Protein AF-A0A1L9QRG4-F1 (afdb_monomer)

Secondary structure (DSSP, 8-state):
------PPP-----TT------SHHHHHHHHHH-SSHHHHHHHHHHHHHH-HHHHHHHHHHHHHH---HHHHHHHHHHHTTS-HHHHHHHHT--SHHHHHHHHHHHHHHHH-S-HHHHHHHHHHHHHHT--HHHHHSTTTT---S-HHHHHHHHHHHHHHHHHH---B-TTSPBPHHHHHHHHHHHHS-HHHHHHS---SHHHHHHHHHHHHHHHHHHHHHHHT-S-HHHHHHHHHHHHHHHHHHHH---HHHHHHHHHHHHHHHBS-TT--HHHHHHHHHHHT----------GGGGGG--HHHHHHHHHHHHHHHHHHHHHHHHHHHHB--HHHHHHHHHHHHHHHHHHHHHHHHHHHHHHHHHHHHHHHHHHHHHHHHHHHHHHHHHHHH--HHHHHHHHTT-----S------PPPPS-----S-SSHHHHHHHHTTGGGS--

Mean predicted aligned error: 12.14 Å

Foldseek 3Di:
DPLPDDDFFPCPVDPPDDQCCQALVSLVVVLVPTDFLQNNLVNLLVCLAPPVVSLLRRLVVCCVDPPDLLSNLSSLLNLLNHDLVSLCVLQVCPDPSSQVLQQSLLCQLVVVPALSSNQSSLNSCVSSPRDPCQCCDPSGSVDPDDSVVSNVVSVVVLVVCLVVDDQADPVRHGDPSNVSSLSSCLRGVVLVLLQDQDDDPSSLVSLLSSCSRSPPNSLLSQLVYPHPSSVVSSLVSVLVLLVCLVPDPPPVSNVSSLLVCCVRWFPDNPDDPVLSVLQSCLSNPDDADDQPDDPPPLVPDDLVRLVVSLVVLVVVLVVLVCSLVSNLVGTPRPSSNVVSVVVNCVRNVVSVVSSVVSVVSSVVVVVVVVVVVVVVVVVVVVVVVVVVVVVVPDDPVVVVVVVVPPDPDDPDDPPDDDDDDPDDDDDDDPPVPVVVVVVVPVVPPDD

pLDDT: mean 82.65, std 19.28, range [29.64, 97.44]

Organism: NCBI:txid1925591

Sequence (447 aa):
MDFSEIQPVSLNSHLGQPISINNAADLSLCFNSMANVGDRVEMFFSIAENDPEVAIRSFITVIRNSTSAPIRALAIQSLGKVAQPYKQVLASCESQESQDLLKLLCAEVQSRKNDLTAWAAIEALKEIGFSTYHIEHPDGGNLSEPLRRIQNEILDRQVAQITKIKQANTRGQPTAEYERVLEFWAYGPISELFNENLEHFNYLNLVRDVLHLTQIRGVQLGLSANNPAVRQESFTKAQEIFRSYSKSKDQKFKKTLGETLKIRFLKEEKSEDSDLQKLTQAILFDQPLQIRFNIQNLAQVTIAEMEDEIAFLEEECDNLSTVFLSAIEVSNDAGLNQILRETQKSYLYEPKVWIAKLDEQIGLVEAERLKISHNISLLNEIFEDINRIEFRKLEPKDLRRIEASKGPYDRNDFSRYEPFDSNSTSGWDRLEYNEFCFLHRSNALYR

Structure (mmCIF, N/CA/C/O backbone):
data_AF-A0A1L9QRG4-F1
#
_entry.id   AF-A0A1L9QRG4-F1
#
loop_
_atom_site.group_PDB
_atom_site.id
_atom_site.type_symbol
_atom_site.label_atom_id
_atom_site.label_alt_id
_atom_site.label_comp_id
_atom_site.label_asym_id
_atom_site.label_entity_id
_atom_site.label_seq_id
_atom_site.pdbx_PDB_ins_code
_atom_site.Cartn_x
_atom_site.Cartn_y
_atom_site.Cartn_z
_atom_site.occupancy
_atom_site.B_iso_or_equiv
_atom_site.auth_seq_id
_atom_site.auth_comp_id
_atom_site.auth_asym_id
_atom_site.auth_atom_id
_atom_site.pdbx_PDB_model_num
ATOM 1 N N . MET A 1 1 ? -15.913 17.990 0.285 1.00 35.88 1 MET A N 1
ATOM 2 C CA . MET A 1 1 ? -14.534 17.922 0.793 1.00 35.88 1 MET A CA 1
ATOM 3 C C . MET A 1 1 ? -13.633 18.237 -0.379 1.00 35.88 1 MET A C 1
ATOM 5 O O . MET A 1 1 ? -13.937 17.780 -1.474 1.00 35.88 1 MET A O 1
ATOM 9 N N . ASP A 1 2 ? -12.639 19.093 -0.177 1.00 29.64 2 ASP A N 1
ATOM 10 C CA . ASP A 1 2 ? -11.601 19.315 -1.178 1.00 29.64 2 ASP A CA 1
ATOM 11 C C . ASP A 1 2 ? -10.565 18.197 -1.012 1.00 29.64 2 ASP A C 1
ATOM 13 O O . ASP A 1 2 ? -10.002 18.040 0.070 1.00 29.64 2 ASP A O 1
ATOM 17 N N . PHE A 1 3 ? -10.426 17.351 -2.030 1.00 40.44 3 PHE A N 1
ATOM 18 C CA . PHE A 1 3 ? -9.611 16.130 -2.008 1.00 40.44 3 PHE A CA 1
ATOM 19 C C . PHE A 1 3 ? -8.287 16.319 -2.774 1.00 40.44 3 PHE A C 1
ATOM 21 O O . PHE A 1 3 ? -7.676 15.351 -3.224 1.00 40.44 3 PHE A O 1
ATOM 28 N N . SER A 1 4 ? -7.849 17.562 -3.006 1.00 39.78 4 SER A N 1
ATOM 29 C CA . SER A 1 4 ? -6.739 17.848 -3.925 1.00 39.78 4 SER A CA 1
ATOM 30 C C . SER A 1 4 ? -5.343 17.827 -3.301 1.00 39.78 4 SER A C 1
ATOM 32 O O . SER A 1 4 ? -4.362 17.813 -4.041 1.00 39.78 4 SER A O 1
ATOM 34 N N . GLU A 1 5 ? -5.206 17.831 -1.972 1.00 60.91 5 GLU A N 1
ATOM 35 C CA . GLU A 1 5 ? -3.902 18.030 -1.328 1.00 60.91 5 GLU A CA 1
ATOM 36 C C . GLU A 1 5 ? -3.421 16.797 -0.560 1.00 60.91 5 GLU A C 1
ATOM 38 O O . GLU A 1 5 ? -4.118 16.258 0.301 1.00 60.91 5 GLU A O 1
ATOM 43 N N . ILE A 1 6 ? -2.190 16.365 -0.858 1.00 59.94 6 ILE A N 1
ATOM 44 C CA . ILE A 1 6 ? -1.451 15.406 -0.032 1.00 59.94 6 ILE A CA 1
ATOM 45 C C . ILE A 1 6 ? -1.182 16.089 1.297 1.00 59.94 6 ILE A C 1
ATOM 47 O O . ILE A 1 6 ? -0.327 16.970 1.400 1.00 59.94 6 ILE A O 1
ATOM 51 N N . GLN A 1 7 ? -1.934 15.686 2.311 1.00 59.75 7 GLN A N 1
ATOM 52 C CA . GLN A 1 7 ? -1.702 16.163 3.657 1.00 59.75 7 GLN A CA 1
ATOM 53 C C . GLN A 1 7 ? -0.440 15.465 4.168 1.00 59.75 7 GLN A C 1
ATOM 55 O O . GLN A 1 7 ? -0.395 14.229 4.144 1.00 59.75 7 GLN A O 1
ATOM 60 N N . PRO A 1 8 ? 0.598 16.208 4.596 1.00 49.88 8 PRO A N 1
ATOM 61 C CA . PRO A 1 8 ? 1.719 15.574 5.263 1.00 49.88 8 PRO A CA 1
ATOM 62 C C . PRO A 1 8 ? 1.171 14.759 6.426 1.00 49.88 8 PRO A C 1
ATOM 64 O O . PRO A 1 8 ? 0.175 15.151 7.048 1.00 49.88 8 PRO A O 1
ATOM 67 N N . VAL A 1 9 ? 1.854 13.661 6.743 1.00 49.06 9 VAL A N 1
ATOM 68 C CA . VAL A 1 9 ? 1.688 13.066 8.063 1.00 49.06 9 VAL A CA 1
ATOM 69 C C . VAL A 1 9 ? 1.836 14.205 9.054 1.00 49.06 9 VAL A C 1
ATOM 71 O O . VAL A 1 9 ? 2.826 14.944 9.012 1.00 49.06 9 VAL A O 1
ATOM 74 N N . SER A 1 10 ? 0.818 14.412 9.877 1.00 43.06 10 SER A N 1
ATOM 75 C CA . SER A 1 10 ? 0.897 15.321 11.001 1.00 43.06 10 SER A CA 1
ATOM 76 C C . SER A 1 10 ? 1.968 14.731 11.908 1.00 43.06 10 SER A C 1
ATOM 78 O O . SER A 1 10 ? 1.661 13.957 12.810 1.00 43.06 10 SER A O 1
ATOM 80 N N . LEU A 1 11 ? 3.243 15.063 11.667 1.00 39.19 11 LEU A N 1
ATOM 81 C CA . LEU A 1 11 ? 4.295 14.892 12.658 1.00 39.19 11 LEU A CA 1
ATOM 82 C C . LEU A 1 11 ? 4.010 15.913 13.757 1.00 39.19 11 LEU A C 1
ATOM 84 O O . LEU A 1 11 ? 4.685 16.926 13.912 1.00 39.19 11 LEU A O 1
ATOM 88 N N . ASN A 1 12 ? 2.981 15.602 14.534 1.00 38.12 12 ASN A N 1
ATOM 89 C CA . ASN A 1 12 ? 2.933 15.937 15.939 1.00 38.12 12 ASN A CA 1
ATOM 90 C C . ASN A 1 12 ? 3.792 14.948 16.745 1.00 38.12 12 ASN A C 1
ATOM 92 O O . ASN A 1 12 ? 3.770 14.982 17.968 1.00 38.12 12 ASN A O 1
ATOM 96 N N . SER A 1 13 ? 4.639 14.141 16.093 1.00 38.28 13 SER A N 1
ATOM 97 C CA . SER A 1 13 ? 5.963 13.870 16.640 1.00 38.28 13 SER A CA 1
ATOM 98 C C . SER A 1 13 ? 6.814 15.129 16.449 1.00 38.28 13 SER A C 1
ATOM 100 O O . SER A 1 13 ? 7.588 15.280 15.499 1.00 38.28 13 SER A O 1
ATOM 102 N N . HIS A 1 14 ? 6.675 16.068 17.379 1.00 33.81 14 HIS A N 1
ATOM 103 C CA . HIS A 1 14 ? 7.808 16.918 17.690 1.00 33.81 14 HIS A CA 1
ATOM 104 C C . HIS A 1 14 ? 9.002 15.992 17.913 1.00 33.81 14 HIS A C 1
ATOM 106 O O . HIS A 1 14 ? 8.943 15.156 18.804 1.00 33.81 14 HIS A O 1
ATOM 112 N N . LEU A 1 15 ? 10.030 16.093 17.070 1.00 35.03 15 LEU A N 1
ATOM 113 C CA . LEU A 1 15 ? 11.435 15.953 17.460 1.00 35.03 15 LEU A CA 1
ATOM 114 C C . LEU A 1 15 ? 11.635 15.170 18.776 1.00 35.03 15 LEU A C 1
ATOM 116 O O . LEU A 1 15 ? 11.858 15.779 19.818 1.00 35.03 15 LEU A O 1
ATOM 120 N N . GLY A 1 16 ? 11.491 13.843 18.754 1.00 33.00 16 GLY A N 1
ATOM 121 C CA . GLY A 1 16 ? 11.815 12.993 19.904 1.00 33.00 16 GLY A CA 1
ATOM 122 C C . GLY A 1 16 ? 11.088 13.292 21.226 1.00 33.00 16 GLY A C 1
ATOM 123 O O . GLY A 1 16 ? 11.621 12.923 22.271 1.00 33.00 16 GLY A O 1
ATOM 124 N N . GLN A 1 17 ? 9.913 13.935 21.224 1.00 35.03 17 GLN A N 1
ATOM 125 C CA . GLN A 1 17 ? 9.065 14.010 22.417 1.00 35.03 17 GLN A CA 1
ATOM 126 C C . GLN A 1 17 ? 7.794 13.170 22.240 1.00 35.03 17 GLN A C 1
ATOM 128 O O . GLN A 1 17 ? 7.083 13.346 21.248 1.00 35.03 17 GLN A O 1
ATOM 133 N N . PRO A 1 18 ? 7.505 12.249 23.179 1.00 43.72 18 PRO A N 1
ATOM 134 C CA . PRO A 1 18 ? 6.316 11.412 23.114 1.00 43.72 18 PRO A CA 1
ATOM 135 C C . PRO A 1 18 ? 5.068 12.295 23.152 1.00 43.72 18 PRO A C 1
ATOM 137 O O . PRO A 1 18 ? 4.986 13.225 23.960 1.00 43.72 18 PRO A O 1
ATOM 140 N N . ILE A 1 19 ? 4.088 12.002 22.289 1.00 55.84 19 ILE A N 1
ATOM 141 C CA . ILE A 1 19 ? 2.735 12.540 22.441 1.00 55.84 19 ILE A CA 1
ATOM 142 C C . ILE A 1 19 ? 2.276 12.083 23.824 1.00 55.84 19 ILE A C 1
ATOM 144 O O . ILE A 1 19 ? 1.995 10.906 24.033 1.00 55.84 19 ILE A O 1
ATOM 148 N N . SER A 1 20 ? 2.257 13.004 24.783 1.00 65.38 20 SER A N 1
ATOM 149 C CA . SER A 1 20 ? 1.828 12.708 26.144 1.00 65.38 20 SER A CA 1
ATOM 150 C C . SER A 1 20 ? 0.303 12.649 26.143 1.00 65.38 20 SER A C 1
ATOM 152 O O . SER A 1 20 ? -0.377 13.611 26.490 1.00 65.38 20 SER A O 1
ATOM 154 N N . ILE A 1 21 ? -0.240 11.532 25.656 1.00 77.00 21 ILE A N 1
ATOM 155 C CA . ILE A 1 21 ? -1.655 11.207 25.809 1.00 77.00 21 ILE A CA 1
ATOM 156 C C . ILE A 1 21 ? -1.802 10.653 27.208 1.00 77.00 21 ILE A C 1
ATOM 158 O O . ILE A 1 21 ? -1.490 9.496 27.442 1.00 77.00 21 ILE A O 1
ATOM 162 N N . ASN A 1 22 ? -2.252 11.488 28.138 1.00 82.75 22 ASN A N 1
ATOM 163 C CA . ASN A 1 22 ? -2.397 11.076 29.532 1.00 82.75 22 ASN A CA 1
ATOM 164 C C . ASN A 1 22 ? -3.810 10.564 29.828 1.00 82.75 22 ASN A C 1
ATOM 166 O O . ASN A 1 22 ? -4.048 9.939 30.862 1.00 82.75 22 ASN A O 1
ATOM 170 N N . ASN A 1 23 ? -4.773 10.887 28.961 1.00 86.44 23 ASN A N 1
ATOM 171 C CA . ASN A 1 23 ? -6.180 10.567 29.155 1.00 86.44 23 ASN A CA 1
ATOM 172 C C . ASN A 1 23 ? -6.971 10.535 27.827 1.00 86.44 23 ASN A C 1
ATOM 174 O O . ASN A 1 23 ? -6.487 10.893 26.752 1.00 86.44 23 ASN A O 1
ATOM 178 N N . ALA A 1 24 ? -8.246 10.148 27.922 1.00 88.69 24 ALA A N 1
ATOM 179 C CA . ALA A 1 24 ? -9.175 10.043 26.794 1.00 88.69 24 ALA A CA 1
ATOM 180 C C . ALA A 1 24 ? -9.524 11.375 26.094 1.00 88.69 24 ALA A C 1
ATOM 182 O O . ALA A 1 24 ? -9.903 11.372 24.917 1.00 88.69 24 ALA A O 1
ATOM 183 N N . ALA A 1 25 ? -9.434 12.509 26.794 1.00 87.75 25 ALA A N 1
ATOM 184 C CA . ALA A 1 25 ? -9.692 13.819 26.200 1.00 87.75 25 ALA A CA 1
ATOM 185 C C . ALA A 1 25 ? -8.531 14.232 25.287 1.00 87.75 25 ALA A C 1
ATOM 187 O O . ALA A 1 25 ? -8.779 14.641 24.152 1.00 87.75 25 ALA A O 1
ATOM 188 N N . ASP A 1 26 ? -7.287 14.025 25.731 1.00 86.94 26 ASP A N 1
ATOM 189 C CA . ASP A 1 26 ? -6.079 14.264 24.929 1.00 86.94 26 ASP A CA 1
ATOM 190 C C . ASP A 1 26 ? -6.111 13.421 23.645 1.00 86.94 26 ASP A C 1
ATOM 192 O O . ASP A 1 26 ? -5.904 13.928 22.546 1.00 86.94 26 ASP A O 1
ATOM 196 N N . LEU A 1 27 ? -6.484 12.145 23.780 1.00 88.56 27 LEU A N 1
ATOM 197 C CA . LEU A 1 27 ? -6.681 11.185 22.690 1.00 88.56 27 LEU A CA 1
ATOM 198 C C . LEU A 1 27 ? -7.681 11.713 21.640 1.00 88.56 27 LEU A C 1
ATOM 200 O O . LEU A 1 27 ? -7.407 11.706 20.438 1.00 88.56 27 LEU A O 1
ATOM 204 N N . SER A 1 28 ? -8.817 12.250 22.091 1.00 88.19 28 SER A N 1
ATOM 205 C CA . SER A 1 28 ? -9.849 12.810 21.207 1.00 88.19 28 SER A CA 1
ATOM 206 C C . SER A 1 28 ? -9.408 14.122 20.541 1.00 88.19 28 SER A C 1
ATOM 208 O O . SER A 1 28 ? -9.713 14.358 19.371 1.00 88.19 28 SER A O 1
ATOM 210 N N . LEU A 1 29 ? -8.673 14.979 21.258 1.00 86.88 29 LEU A N 1
ATOM 211 C CA . LEU A 1 29 ? -8.105 16.217 20.712 1.00 86.88 29 LEU A CA 1
ATOM 212 C C . LEU A 1 29 ? -7.040 15.924 19.647 1.00 86.88 29 LEU A C 1
ATOM 214 O O . LEU A 1 29 ? -7.057 16.535 18.578 1.00 86.88 29 LEU A O 1
ATOM 218 N N . CYS A 1 30 ? -6.160 14.956 19.903 1.00 86.06 30 CYS A N 1
ATOM 219 C CA . CYS A 1 30 ? -5.169 14.480 18.940 1.00 86.06 30 CYS A CA 1
ATOM 220 C C . CYS A 1 30 ? -5.833 13.900 17.688 1.00 86.06 30 CYS A C 1
ATOM 222 O O . CYS A 1 30 ? -5.441 14.248 16.579 1.00 86.06 30 CYS A O 1
ATOM 224 N N . PHE A 1 31 ? -6.885 13.090 17.838 1.00 89.25 31 PHE A N 1
ATOM 225 C CA . PHE A 1 31 ? -7.634 12.570 16.691 1.00 89.25 31 PHE A CA 1
ATOM 226 C C . PHE A 1 31 ? -8.174 13.694 1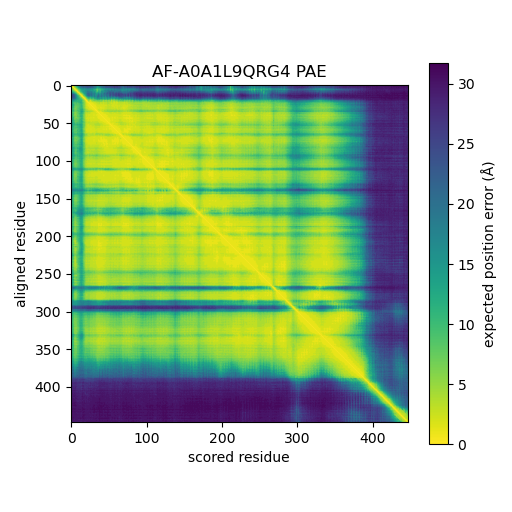5.794 1.00 89.25 31 PHE A C 1
ATOM 228 O O . PHE A 1 31 ? -8.032 13.639 14.573 1.00 89.25 31 PHE A O 1
ATOM 235 N N . ASN A 1 32 ? -8.761 14.731 16.398 1.00 86.19 32 ASN A N 1
ATOM 236 C CA . ASN A 1 32 ? -9.358 15.844 15.660 1.00 86.19 32 ASN A CA 1
ATOM 237 C C . ASN A 1 32 ? -8.322 16.790 15.032 1.00 86.19 32 ASN A C 1
ATOM 239 O O . ASN A 1 32 ? -8.647 17.466 14.059 1.00 86.19 32 ASN A O 1
ATOM 243 N N . SER A 1 33 ? -7.099 16.855 15.570 1.00 82.88 33 SER A N 1
ATOM 244 C CA . SER A 1 33 ? -6.036 17.723 15.043 1.00 82.88 33 SER A CA 1
ATOM 245 C C . SER A 1 33 ? -5.251 17.104 13.885 1.00 82.88 33 SER A C 1
ATOM 247 O O . SER A 1 33 ? -4.582 17.830 13.153 1.00 82.88 33 SER A O 1
ATOM 249 N N . MET A 1 34 ? -5.341 15.785 13.690 1.00 82.12 34 MET A N 1
ATOM 250 C CA . MET A 1 34 ? -4.660 15.094 12.596 1.00 82.12 34 MET A CA 1
ATOM 251 C C . MET A 1 34 ? -5.364 15.289 11.256 1.00 82.12 34 MET A C 1
ATOM 253 O O . MET A 1 34 ? -6.591 15.166 11.151 1.00 82.12 34 MET A O 1
ATOM 257 N N . ALA A 1 35 ? -4.553 15.539 10.228 1.00 78.00 35 ALA A N 1
ATOM 258 C CA . ALA A 1 35 ? -5.015 15.921 8.899 1.00 78.00 35 ALA A CA 1
ATOM 259 C C . ALA A 1 35 ? -5.611 14.761 8.084 1.00 78.00 35 ALA A C 1
ATOM 261 O O . ALA A 1 35 ? -6.544 14.984 7.315 1.00 78.00 35 ALA A O 1
ATOM 262 N N . ASN A 1 36 ? -5.109 13.531 8.244 1.00 85.69 36 ASN A N 1
ATOM 263 C CA . ASN A 1 36 ? -5.555 12.380 7.455 1.00 85.69 36 ASN A CA 1
ATOM 264 C C . ASN A 1 36 ? -5.908 11.158 8.325 1.00 85.69 36 ASN A C 1
ATOM 266 O O . ASN A 1 36 ? -5.558 11.078 9.504 1.00 85.69 36 ASN A O 1
ATOM 270 N N . VAL A 1 37 ? -6.652 10.212 7.744 1.00 91.75 37 VAL A N 1
ATOM 271 C CA . VAL A 1 37 ? -7.141 9.008 8.437 1.00 91.75 37 VAL A CA 1
ATOM 272 C C . VAL A 1 37 ? -6.001 8.047 8.761 1.00 91.75 37 VAL A C 1
ATOM 274 O O . VAL A 1 37 ? -6.009 7.444 9.832 1.00 91.75 37 VAL A O 1
ATOM 277 N N . GLY A 1 38 ? -5.012 7.939 7.871 1.00 89.81 38 GLY A N 1
ATOM 278 C CA . GLY A 1 38 ? -3.829 7.103 8.072 1.00 89.81 38 GLY A CA 1
ATOM 279 C C . GLY A 1 38 ? -3.108 7.455 9.370 1.00 89.81 38 GLY A C 1
ATOM 280 O O . GLY A 1 38 ? -2.932 6.587 10.218 1.00 89.81 38 GLY A O 1
ATOM 281 N N . ASP A 1 39 ? -2.799 8.735 9.579 1.00 85.56 39 ASP A N 1
ATOM 282 C CA . ASP A 1 39 ? -2.143 9.220 10.800 1.00 85.56 39 ASP A CA 1
ATOM 283 C C . ASP A 1 39 ? -2.974 8.945 12.051 1.00 85.56 39 ASP A C 1
ATOM 285 O O . ASP A 1 39 ? -2.433 8.560 13.085 1.00 85.56 39 ASP A O 1
ATOM 289 N N . ARG A 1 40 ? -4.299 9.128 11.964 1.00 91.50 40 ARG A N 1
ATOM 290 C CA . ARG A 1 40 ? -5.207 8.866 13.090 1.00 91.50 40 ARG A CA 1
ATOM 291 C C . ARG A 1 40 ? -5.144 7.401 13.508 1.00 91.50 40 ARG A C 1
ATOM 293 O O . ARG A 1 40 ? -5.102 7.126 14.701 1.00 91.50 40 ARG A O 1
ATOM 300 N N . VAL A 1 41 ? -5.119 6.477 12.547 1.00 92.94 41 VAL A N 1
ATOM 301 C CA . VAL A 1 41 ? -4.968 5.039 12.814 1.00 92.94 41 VAL A C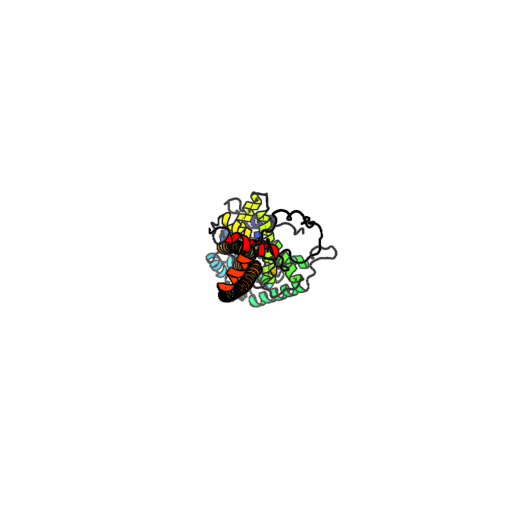A 1
ATOM 302 C C . VAL A 1 41 ? -3.600 4.756 13.443 1.00 92.94 41 VAL A C 1
ATOM 304 O O . VAL A 1 41 ? -3.522 4.119 14.491 1.00 92.94 41 VAL A O 1
ATOM 307 N N . GLU A 1 42 ? -2.526 5.265 12.837 1.00 89.00 42 GLU A N 1
ATOM 308 C CA . GLU A 1 42 ? -1.150 5.014 13.285 1.00 89.00 42 GLU A CA 1
ATOM 309 C C . GLU A 1 42 ? -0.871 5.574 14.676 1.00 89.00 42 GLU A C 1
ATOM 311 O O . GLU A 1 42 ? -0.214 4.920 15.479 1.00 89.00 42 GLU A O 1
ATOM 316 N N . MET A 1 43 ? -1.415 6.746 15.001 1.00 89.62 43 MET A N 1
ATOM 317 C CA . MET A 1 43 ? -1.344 7.324 16.339 1.00 89.62 43 MET A CA 1
ATOM 318 C C . MET A 1 43 ? -1.918 6.361 17.372 1.00 89.62 43 MET A C 1
ATOM 320 O O . MET A 1 43 ? -1.247 6.025 18.340 1.00 89.62 43 MET A O 1
ATOM 324 N N . PHE A 1 44 ? -3.132 5.872 17.135 1.00 93.31 44 PHE A N 1
ATOM 325 C CA . PHE A 1 44 ? -3.828 4.954 18.027 1.00 93.31 44 PHE A CA 1
ATOM 326 C C . PHE A 1 44 ? -3.093 3.623 18.211 1.00 93.31 44 PHE A C 1
ATOM 328 O O . PHE A 1 44 ? -3.098 3.079 19.317 1.00 93.31 44 PHE A O 1
ATOM 335 N N . PHE A 1 45 ? -2.477 3.089 17.157 1.00 92.25 45 PHE A N 1
ATOM 336 C CA . PHE A 1 45 ? -1.677 1.863 17.243 1.00 92.25 45 PHE A CA 1
ATOM 337 C C . PHE A 1 45 ? -0.354 2.116 17.969 1.00 92.25 45 PHE A C 1
ATOM 339 O O . PHE A 1 45 ? -0.013 1.383 18.892 1.00 92.25 45 PHE A O 1
ATOM 346 N N . SER A 1 46 ? 0.317 3.226 17.660 1.00 88.81 46 SER A N 1
ATOM 347 C CA . SER A 1 46 ? 1.601 3.583 18.264 1.00 88.81 46 SER A CA 1
ATOM 348 C C . SER A 1 46 ? 1.514 3.732 19.783 1.00 88.81 46 SER A C 1
ATOM 350 O O . SER A 1 46 ? 2.418 3.284 20.479 1.00 88.81 46 SER A O 1
ATOM 352 N N . ILE A 1 47 ? 0.454 4.330 20.343 1.00 90.19 47 ILE A N 1
ATOM 353 C CA . ILE A 1 47 ? 0.342 4.442 21.817 1.00 90.19 47 ILE A CA 1
ATOM 354 C C . ILE A 1 47 ? -0.073 3.115 22.453 1.00 90.19 47 ILE A C 1
ATOM 356 O O . ILE A 1 47 ? 0.389 2.814 23.547 1.00 90.19 47 ILE A O 1
ATOM 360 N N . ALA A 1 48 ? -0.858 2.281 21.763 1.00 91.56 48 ALA A N 1
ATOM 361 C CA . ALA A 1 48 ? -1.150 0.930 22.244 1.00 91.56 48 ALA A CA 1
ATOM 362 C C . ALA A 1 48 ? 0.125 0.082 22.396 1.00 91.56 48 ALA A C 1
ATOM 364 O O . ALA A 1 48 ? 0.248 -0.684 23.351 1.00 91.56 48 ALA A O 1
ATOM 365 N N . GLU A 1 49 ? 1.062 0.235 21.461 1.00 88.81 49 GLU A N 1
ATOM 366 C CA . GLU A 1 49 ? 2.325 -0.502 21.432 1.00 88.81 49 GLU A CA 1
ATOM 367 C C . GLU A 1 49 ? 3.366 0.076 22.403 1.00 88.81 49 GLU A C 1
ATOM 369 O O . GLU A 1 49 ? 4.038 -0.686 23.098 1.00 88.81 49 GLU A O 1
ATOM 374 N N . ASN A 1 50 ? 3.481 1.406 22.486 1.00 87.25 50 ASN A N 1
ATOM 375 C CA . ASN A 1 50 ? 4.549 2.072 23.242 1.00 87.25 50 ASN A CA 1
ATOM 376 C C . ASN A 1 50 ? 4.185 2.418 24.698 1.00 87.25 50 ASN A C 1
ATOM 378 O O . ASN A 1 50 ? 5.085 2.495 25.532 1.00 87.25 50 ASN A O 1
ATOM 382 N N . ASP A 1 51 ? 2.904 2.637 25.017 1.00 89.25 51 ASP A N 1
ATOM 383 C CA . ASP A 1 51 ? 2.430 2.968 26.374 1.00 89.25 51 ASP A CA 1
ATOM 384 C C . ASP A 1 51 ? 1.092 2.264 26.703 1.00 89.25 51 ASP A C 1
ATOM 386 O O . ASP A 1 51 ? 0.040 2.900 26.848 1.00 89.25 51 ASP A O 1
ATOM 390 N N . PRO A 1 52 ? 1.094 0.921 26.802 1.00 90.44 52 PRO A N 1
ATOM 391 C CA . PRO A 1 52 ? -0.124 0.127 26.954 1.00 90.44 52 PRO A CA 1
ATOM 392 C C . PRO A 1 52 ? -0.911 0.440 28.237 1.00 90.44 52 PRO A C 1
ATOM 394 O O . PRO A 1 52 ? -2.139 0.343 28.236 1.00 90.44 52 PRO A O 1
ATOM 397 N N . GLU A 1 53 ? -0.249 0.837 29.327 1.00 88.88 53 GLU A N 1
ATOM 398 C CA . GLU A 1 53 ? -0.922 1.125 30.602 1.00 88.88 53 GLU A CA 1
ATOM 399 C C . GLU A 1 53 ? -1.833 2.348 30.509 1.00 88.88 53 GLU A C 1
ATOM 401 O O . GLU A 1 53 ? -2.989 2.311 30.949 1.00 88.88 53 GLU A O 1
ATOM 406 N N . VAL A 1 54 ? -1.330 3.427 29.909 1.00 88.44 54 VAL A N 1
ATOM 407 C CA . VAL A 1 54 ? -2.115 4.643 29.690 1.00 88.44 54 VAL A CA 1
ATOM 408 C C . VAL A 1 54 ? -3.114 4.442 28.549 1.00 88.44 54 VAL A C 1
ATOM 410 O O . VAL A 1 54 ? -4.262 4.902 28.639 1.00 88.44 54 VAL A O 1
ATOM 413 N N . ALA A 1 55 ? -2.716 3.698 27.513 1.00 91.06 55 ALA A N 1
ATOM 414 C CA . ALA A 1 55 ? -3.544 3.396 26.353 1.00 91.06 55 ALA A CA 1
ATOM 415 C C . ALA A 1 55 ? -4.831 2.659 26.739 1.00 91.06 55 ALA A C 1
ATOM 417 O O . ALA A 1 55 ? -5.920 3.134 26.421 1.00 91.06 55 ALA A O 1
ATOM 418 N N . ILE A 1 56 ? -4.735 1.546 27.479 1.00 93.19 56 ILE A N 1
ATOM 419 C CA . ILE A 1 56 ? -5.893 0.706 27.835 1.00 93.19 56 ILE A CA 1
ATOM 420 C C . ILE A 1 56 ? -6.954 1.522 28.582 1.00 93.19 56 ILE A C 1
ATOM 422 O O . ILE A 1 56 ? -8.125 1.524 28.193 1.00 93.19 56 ILE A O 1
ATOM 426 N N . ARG A 1 57 ? -6.550 2.282 29.609 1.00 92.00 57 ARG A N 1
ATOM 427 C CA . ARG A 1 57 ? -7.476 3.112 30.402 1.00 92.00 57 ARG A CA 1
ATOM 428 C C . ARG A 1 57 ? -8.150 4.187 29.552 1.00 92.00 57 ARG A C 1
ATOM 430 O O . ARG A 1 57 ? -9.361 4.419 29.664 1.00 92.00 57 ARG A O 1
ATOM 437 N N . SER A 1 58 ? -7.372 4.837 28.689 1.00 93.00 58 SER A N 1
ATOM 438 C CA . SER A 1 58 ? -7.871 5.877 27.789 1.00 93.00 58 SER A CA 1
ATOM 439 C C . SER A 1 58 ? -8.842 5.297 26.761 1.00 93.00 58 SER A C 1
ATOM 441 O O . SER A 1 58 ? -9.931 5.842 26.581 1.00 93.00 58 SER A O 1
ATOM 443 N N . PHE A 1 59 ? -8.516 4.153 26.156 1.00 95.44 59 PHE A N 1
ATOM 444 C CA . PHE A 1 59 ? -9.375 3.474 25.190 1.00 95.44 59 PHE A CA 1
ATOM 445 C C . PHE A 1 59 ? -10.686 3.014 25.818 1.00 95.44 59 PHE A C 1
ATOM 447 O O . PHE A 1 59 ? -11.738 3.341 25.282 1.00 95.44 59 PHE A O 1
ATOM 454 N N . ILE A 1 60 ? -10.673 2.361 26.984 1.00 93.81 60 ILE A N 1
ATOM 455 C CA . ILE A 1 60 ? -11.912 1.946 27.671 1.00 93.81 60 ILE A CA 1
ATOM 456 C C . ILE A 1 60 ? -12.821 3.153 27.942 1.00 93.81 60 ILE A C 1
ATOM 458 O O . ILE A 1 60 ? -14.034 3.095 27.720 1.00 93.81 60 ILE A O 1
ATOM 462 N N . THR A 1 61 ? -12.240 4.275 28.371 1.00 94.12 61 THR A N 1
ATOM 463 C CA . THR A 1 61 ? -12.983 5.520 28.610 1.00 94.12 61 THR A CA 1
ATOM 464 C C . THR A 1 61 ? -13.591 6.073 27.318 1.00 94.12 61 THR A C 1
ATOM 466 O O . THR A 1 61 ? -14.763 6.454 27.300 1.00 94.12 61 THR A O 1
ATOM 469 N N . VAL A 1 62 ? -12.830 6.080 26.219 1.00 94.38 62 VAL A N 1
ATOM 470 C CA . VAL A 1 62 ? -13.318 6.476 24.889 1.00 94.38 62 VAL A CA 1
ATOM 471 C C . VAL A 1 62 ? -14.455 5.568 24.426 1.00 94.38 62 VAL A C 1
ATOM 473 O O . VAL A 1 62 ? -15.459 6.075 23.929 1.00 94.38 62 VAL A O 1
ATOM 476 N N . ILE A 1 63 ? -14.340 4.252 24.620 1.00 94.31 63 ILE A N 1
ATOM 477 C CA . ILE A 1 63 ? -15.356 3.290 24.177 1.00 94.31 63 ILE A CA 1
ATOM 478 C C . ILE A 1 63 ? -16.695 3.555 24.867 1.00 94.31 63 ILE A C 1
ATOM 480 O O . ILE A 1 63 ? -17.742 3.550 24.222 1.00 94.31 63 ILE A O 1
ATOM 484 N N . ARG A 1 64 ? -16.655 3.856 26.168 1.00 92.12 64 ARG A N 1
ATOM 485 C CA . ARG A 1 64 ? -17.851 4.149 26.968 1.00 92.12 64 ARG A CA 1
ATOM 486 C C . ARG A 1 64 ? -18.486 5.499 26.622 1.00 92.12 64 ARG A C 1
ATOM 488 O O . ARG A 1 64 ? -19.710 5.604 26.625 1.00 92.12 64 ARG A O 1
ATOM 495 N N . ASN A 1 65 ? -17.676 6.517 26.320 1.00 91.81 65 ASN A N 1
ATOM 496 C CA . ASN A 1 65 ? -18.138 7.910 26.323 1.00 91.81 65 ASN A CA 1
ATOM 497 C C . ASN A 1 65 ? -18.215 8.574 24.938 1.00 91.81 65 ASN A C 1
ATOM 499 O O . ASN A 1 65 ? -18.960 9.539 24.769 1.00 91.81 65 ASN A O 1
ATOM 503 N N . SER A 1 66 ? -17.459 8.109 23.941 1.00 90.00 66 SER A N 1
ATOM 504 C CA . SER A 1 66 ? -17.377 8.774 22.633 1.00 90.00 66 SER A CA 1
ATOM 505 C C . SER A 1 66 ? -18.584 8.456 21.763 1.00 90.00 66 SER A C 1
ATOM 507 O O . SER A 1 66 ? -18.830 7.293 21.472 1.00 90.00 66 SER A O 1
ATOM 509 N N . THR A 1 67 ? -19.296 9.458 21.252 1.00 88.94 67 THR A N 1
ATOM 510 C CA . THR A 1 67 ? -20.361 9.268 20.245 1.00 88.94 67 THR A CA 1
ATOM 511 C C . THR A 1 67 ? -19.828 9.096 18.820 1.00 88.94 67 THR A C 1
ATOM 513 O O . THR A 1 67 ? -20.580 8.700 17.932 1.00 88.94 67 THR A O 1
ATOM 516 N N . SER A 1 68 ? -18.541 9.373 18.594 1.00 92.81 68 SER A N 1
ATOM 517 C CA . SER A 1 68 ? -17.891 9.267 17.288 1.00 92.81 68 SER A CA 1
ATOM 518 C C . SER A 1 68 ? -17.490 7.820 17.005 1.00 92.81 68 SER A C 1
ATOM 520 O O . SER A 1 68 ? -16.631 7.264 17.697 1.00 92.81 68 SER A O 1
ATOM 522 N N . ALA A 1 69 ? -18.103 7.218 15.981 1.00 93.88 69 ALA A N 1
ATOM 523 C CA . ALA A 1 69 ? -17.836 5.837 15.593 1.00 93.88 69 ALA A CA 1
ATOM 524 C C . ALA A 1 69 ? -16.369 5.594 15.188 1.00 93.88 69 ALA A C 1
ATOM 526 O O . ALA A 1 69 ? -15.815 4.616 15.687 1.00 93.88 69 ALA A O 1
ATOM 527 N N . PRO A 1 70 ? -15.687 6.472 14.420 1.00 95.75 70 PRO A N 1
ATOM 528 C CA . PRO A 1 70 ? -14.264 6.305 14.113 1.00 95.75 70 PRO A CA 1
ATOM 529 C C . PRO A 1 70 ? -13.367 6.257 15.346 1.00 95.75 70 PRO A C 1
ATOM 531 O O . PRO A 1 70 ? -12.574 5.334 15.499 1.00 95.75 70 PRO A O 1
ATOM 534 N N . ILE A 1 71 ? -13.520 7.218 16.263 1.00 95.31 71 ILE A N 1
ATOM 535 C CA . ILE A 1 71 ? -12.700 7.289 17.484 1.00 95.31 71 ILE A CA 1
ATOM 536 C C . ILE A 1 71 ? -12.939 6.041 18.338 1.00 95.31 71 ILE A C 1
ATOM 538 O O . ILE A 1 71 ? -11.999 5.443 18.861 1.00 95.31 71 ILE A O 1
ATOM 542 N N . ARG A 1 72 ? -14.207 5.629 18.455 1.00 95.56 72 ARG A N 1
ATOM 543 C CA . ARG A 1 72 ? -14.592 4.428 19.193 1.00 95.56 72 ARG A CA 1
ATOM 544 C C . ARG A 1 72 ? -13.993 3.172 18.563 1.00 95.56 72 ARG A C 1
ATOM 546 O O . ARG A 1 72 ? -13.381 2.379 19.265 1.00 95.56 72 ARG A O 1
ATOM 553 N N . ALA A 1 73 ? -14.132 3.009 17.251 1.00 97.12 73 ALA A N 1
ATOM 554 C CA . ALA A 1 73 ? -13.619 1.860 16.522 1.00 97.12 73 ALA A CA 1
ATOM 555 C C . ALA A 1 73 ? -12.093 1.766 16.586 1.00 97.12 73 ALA A C 1
ATOM 557 O O . ALA A 1 73 ? -11.574 0.671 16.774 1.00 97.12 73 ALA A O 1
ATOM 558 N N . LEU A 1 74 ? -11.379 2.890 16.489 1.00 96.75 74 LEU A N 1
ATOM 559 C CA . LEU A 1 74 ? -9.928 2.908 16.665 1.00 96.75 74 LEU A CA 1
ATOM 560 C C . LEU A 1 74 ? -9.521 2.534 18.088 1.00 96.75 74 LEU A C 1
ATOM 562 O O . LEU A 1 74 ? -8.643 1.697 18.252 1.00 96.75 74 LEU A O 1
ATOM 566 N N . ALA A 1 75 ? -10.189 3.074 19.114 1.00 96.81 75 ALA A N 1
ATOM 567 C CA . ALA A 1 75 ? -9.918 2.698 20.503 1.00 96.81 75 ALA A CA 1
ATOM 568 C C . ALA A 1 75 ? -10.102 1.189 20.727 1.00 96.81 75 ALA A C 1
ATOM 570 O O . ALA A 1 75 ? -9.276 0.556 21.378 1.00 96.81 75 ALA A O 1
ATOM 571 N N . ILE A 1 76 ? -11.159 0.608 20.151 1.00 97.44 76 ILE A N 1
ATOM 572 C CA . ILE A 1 76 ? -11.413 -0.833 20.213 1.00 97.44 76 ILE A CA 1
ATOM 573 C C . ILE A 1 76 ? -10.307 -1.617 19.491 1.00 97.44 76 ILE A C 1
ATOM 575 O O . ILE A 1 76 ? -9.715 -2.513 20.086 1.00 97.44 76 ILE A O 1
ATOM 579 N N . GLN A 1 77 ? -10.002 -1.279 18.234 1.00 96.06 77 GLN A N 1
ATOM 580 C CA . GLN A 1 77 ? -8.976 -1.974 17.444 1.00 96.06 77 GLN A CA 1
ATOM 581 C C . GLN A 1 77 ? -7.600 -1.911 18.111 1.00 96.06 77 GLN A C 1
ATOM 583 O O . GLN A 1 77 ? -6.883 -2.910 18.149 1.00 96.06 77 GLN A O 1
ATOM 588 N N . SER A 1 78 ? -7.250 -0.761 18.686 1.00 95.81 78 SER A N 1
ATOM 589 C CA . SER A 1 78 ? -5.986 -0.556 19.390 1.00 95.81 78 SER A CA 1
ATOM 590 C C . SER A 1 78 ? -5.824 -1.415 20.635 1.00 95.81 78 SER A C 1
ATOM 592 O O . SER A 1 78 ? -4.697 -1.778 20.961 1.00 95.81 78 SER A O 1
ATOM 594 N N . LEU A 1 79 ? -6.907 -1.813 21.312 1.00 96.06 79 LEU A N 1
ATOM 595 C CA . LEU A 1 79 ? -6.801 -2.792 22.402 1.00 96.06 79 LEU A CA 1
ATOM 596 C C . LEU A 1 79 ? -6.249 -4.133 21.901 1.00 96.06 79 LEU A C 1
ATOM 598 O O . LEU A 1 79 ? -5.533 -4.811 22.628 1.00 96.06 79 LEU A O 1
ATOM 602 N N . GLY A 1 80 ? -6.513 -4.491 20.642 1.00 94.19 80 GLY A N 1
ATOM 603 C CA . GLY A 1 80 ? -5.911 -5.648 19.980 1.00 94.19 80 GLY A CA 1
ATOM 604 C C . GLY A 1 80 ? -4.440 -5.459 19.583 1.00 94.19 80 GLY A C 1
ATOM 605 O O . GLY A 1 80 ? -3.808 -6.422 19.159 1.00 94.19 80 GLY A O 1
ATOM 606 N N . LYS A 1 81 ? -3.869 -4.255 19.712 1.00 94.81 81 LYS A N 1
ATOM 607 C CA . LYS A 1 81 ? -2.470 -3.946 19.356 1.00 94.81 81 LYS A CA 1
ATOM 608 C C . LYS A 1 81 ? -1.531 -3.826 20.556 1.00 94.81 81 LYS A C 1
ATOM 610 O O . LYS A 1 81 ? -0.324 -3.759 20.367 1.00 94.81 81 LYS A O 1
ATOM 615 N N . VAL A 1 82 ? -2.054 -3.863 21.783 1.00 94.50 82 VAL A N 1
ATOM 616 C CA . VAL 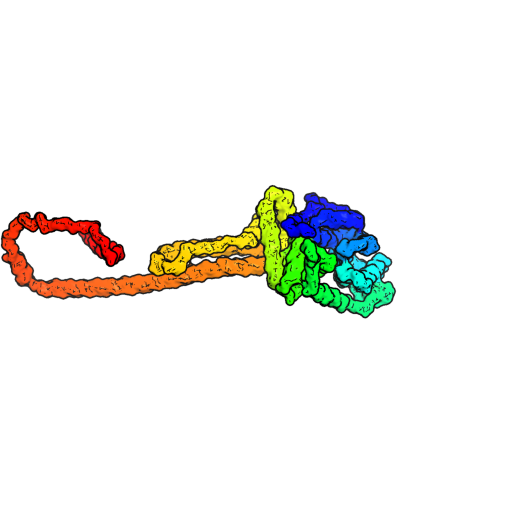A 1 82 ? -1.214 -3.845 22.992 1.00 94.50 82 VAL A CA 1
ATOM 617 C C . VAL A 1 82 ? -0.303 -5.074 23.064 1.00 94.50 82 VAL A C 1
ATOM 619 O O . VAL A 1 82 ? -0.625 -6.140 22.534 1.00 94.50 82 VAL A O 1
ATOM 622 N N . ALA A 1 83 ? 0.830 -4.950 23.755 1.00 91.75 83 ALA A N 1
ATOM 623 C CA . ALA A 1 83 ? 1.786 -6.045 23.888 1.00 91.75 83 ALA A CA 1
ATOM 624 C C . ALA A 1 83 ? 1.171 -7.299 24.548 1.00 91.75 83 ALA A C 1
ATOM 626 O O . ALA A 1 83 ? 0.293 -7.217 25.413 1.00 91.75 83 ALA A O 1
ATOM 627 N N . GLN A 1 84 ? 1.684 -8.478 24.175 1.00 93.00 84 GLN A N 1
ATOM 628 C CA . GLN A 1 84 ? 1.130 -9.782 24.566 1.00 93.00 84 GLN A CA 1
ATOM 629 C C . GLN A 1 84 ? 0.874 -9.974 26.076 1.00 93.00 84 GLN A C 1
ATOM 631 O O . GLN A 1 84 ? -0.167 -10.542 26.411 1.00 93.00 84 GLN A O 1
ATOM 636 N N . PRO A 1 85 ? 1.738 -9.508 27.002 1.00 93.88 85 PRO A N 1
ATOM 637 C CA . PRO A 1 85 ? 1.469 -9.639 28.436 1.00 93.88 85 PRO A CA 1
ATOM 638 C C . PRO A 1 85 ? 0.164 -8.953 28.864 1.00 93.88 85 PRO A C 1
ATOM 640 O O . PRO A 1 85 ? -0.606 -9.517 29.637 1.00 93.88 85 PRO A O 1
ATOM 643 N N . TYR A 1 86 ? -0.137 -7.776 28.310 1.00 93.62 86 TYR A N 1
ATOM 644 C CA . TYR A 1 86 ? -1.381 -7.060 28.599 1.00 93.62 86 TYR A CA 1
ATOM 645 C C . TYR A 1 86 ? -2.587 -7.774 27.989 1.00 93.62 86 TYR A C 1
ATOM 647 O O . TYR A 1 86 ? -3.615 -7.903 28.650 1.00 93.62 86 TYR A O 1
ATOM 655 N N . LYS A 1 87 ? -2.449 -8.313 26.768 1.00 94.56 87 LYS A N 1
ATOM 656 C CA . LYS A 1 87 ? -3.494 -9.136 26.138 1.00 94.56 87 LYS A CA 1
ATOM 657 C C . LYS A 1 87 ? -3.866 -10.337 27.007 1.00 94.56 87 LYS A C 1
ATOM 659 O O . LYS A 1 87 ? -5.045 -10.580 27.219 1.00 94.56 87 LYS A O 1
ATOM 664 N N . GLN A 1 88 ? -2.880 -11.041 27.568 1.00 93.62 88 GLN A N 1
ATOM 665 C CA . GLN A 1 88 ? -3.115 -12.185 28.458 1.00 93.62 88 GLN A CA 1
ATOM 666 C C . GLN A 1 88 ? -3.875 -11.789 29.728 1.00 93.62 88 GLN A C 1
ATOM 668 O O . GLN A 1 88 ? -4.819 -12.477 30.111 1.00 93.62 88 GLN A O 1
ATOM 673 N N . VAL A 1 89 ? -3.512 -10.660 30.348 1.00 93.12 89 VAL A N 1
ATOM 674 C CA . VAL A 1 89 ? -4.232 -10.132 31.518 1.00 93.12 89 VAL A CA 1
ATOM 675 C C . VAL A 1 89 ? -5.682 -9.810 31.161 1.00 93.12 89 VAL A C 1
ATOM 677 O O . VAL A 1 89 ? -6.590 -10.210 31.886 1.00 93.12 89 VAL A O 1
ATOM 680 N N . LEU A 1 90 ? -5.923 -9.151 30.025 1.00 93.56 90 LEU A N 1
ATOM 681 C CA . LEU A 1 90 ? -7.278 -8.851 29.555 1.00 93.56 90 LEU A CA 1
ATOM 682 C C . LEU A 1 90 ? -8.069 -10.129 29.223 1.00 93.56 90 LEU A C 1
ATOM 684 O O . LEU A 1 90 ? -9.220 -10.255 29.627 1.00 93.56 90 LEU A O 1
ATOM 688 N N . ALA A 1 91 ? -7.455 -11.098 28.543 1.00 94.06 91 ALA A N 1
ATOM 689 C CA . ALA A 1 91 ? -8.095 -12.347 28.131 1.00 94.06 91 ALA A CA 1
ATOM 690 C C . ALA A 1 91 ? -8.396 -13.307 29.294 1.00 94.06 91 ALA A C 1
ATOM 692 O O . ALA A 1 91 ? -9.271 -14.167 29.162 1.00 94.06 91 ALA A O 1
ATOM 693 N N . SER A 1 92 ? -7.684 -13.168 30.421 1.00 92.06 92 SER A N 1
ATOM 694 C CA . SER A 1 92 ? -7.849 -14.016 31.610 1.00 92.06 92 SER A CA 1
ATOM 695 C C . SER A 1 92 ? -9.247 -13.924 32.226 1.00 92.06 92 SER A C 1
ATOM 697 O O . SER A 1 92 ? -9.714 -14.882 32.837 1.00 92.06 92 SER A O 1
ATOM 699 N N . CYS A 1 93 ? -9.925 -12.783 32.054 1.00 89.69 93 CYS A N 1
ATOM 700 C CA . CYS A 1 93 ? -11.196 -12.474 32.710 1.00 89.69 93 CYS A CA 1
ATOM 701 C C . CYS A 1 93 ? -11.146 -12.564 34.254 1.00 89.69 93 CYS A C 1
ATOM 703 O O . CYS A 1 93 ? -12.192 -12.687 34.894 1.00 89.69 93 CYS A O 1
ATOM 705 N N . GLU A 1 94 ? -9.960 -12.488 34.869 1.00 90.25 94 GLU A N 1
ATOM 706 C CA . GLU A 1 94 ? -9.790 -12.599 36.326 1.00 90.25 94 GLU A CA 1
ATOM 707 C C . GLU A 1 94 ? -10.168 -11.311 37.072 1.00 90.25 94 GLU A C 1
ATOM 709 O O . GLU A 1 94 ? -10.583 -11.357 38.230 1.00 90.25 94 GLU A O 1
ATOM 714 N N . SER A 1 95 ? -10.051 -10.150 36.419 1.00 90.62 95 SER A N 1
ATOM 715 C CA . SER A 1 95 ? -10.372 -8.847 37.010 1.00 90.62 95 SER A CA 1
ATOM 716 C C . SER A 1 95 ? -11.739 -8.331 36.559 1.00 90.62 95 SER A C 1
ATOM 718 O O . SER A 1 95 ? -12.173 -8.588 35.434 1.00 90.62 95 SER A O 1
ATOM 720 N N . GLN A 1 96 ? -12.392 -7.510 37.388 1.00 90.19 96 GLN A N 1
ATOM 721 C CA . GLN A 1 96 ? -13.651 -6.861 36.998 1.00 90.19 96 GLN A CA 1
ATOM 722 C C . GLN A 1 96 ? -13.491 -6.022 35.722 1.00 90.19 96 GLN A C 1
ATOM 724 O O . GLN A 1 96 ? -14.355 -6.049 34.855 1.00 90.19 96 GLN A O 1
ATOM 729 N N . GLU A 1 97 ? -12.363 -5.325 35.568 1.00 89.56 97 GLU A N 1
ATOM 730 C CA . GLU A 1 97 ? -12.079 -4.512 34.381 1.00 89.56 97 GLU A CA 1
ATOM 731 C C . GLU A 1 97 ? -12.005 -5.364 33.104 1.00 89.56 97 GLU A C 1
ATOM 733 O O . GLU A 1 97 ? -12.574 -4.990 32.080 1.00 89.56 97 GLU A O 1
ATOM 738 N N . SER A 1 98 ? -11.374 -6.541 33.175 1.00 92.00 98 SER A N 1
ATOM 739 C CA . SER A 1 98 ? -11.296 -7.475 32.046 1.00 92.00 98 SER A CA 1
ATOM 740 C C . SER A 1 98 ? -12.660 -8.073 31.670 1.00 92.00 98 SER A C 1
ATOM 742 O O . SER A 1 98 ? -12.985 -8.184 30.486 1.00 92.00 98 SER A O 1
ATOM 744 N N . GLN A 1 99 ? -13.498 -8.389 32.662 1.00 92.56 99 GLN A N 1
ATOM 745 C CA . GLN A 1 99 ? -14.867 -8.868 32.443 1.00 92.56 99 GLN A CA 1
ATOM 746 C C . GLN A 1 99 ? -15.771 -7.769 31.869 1.00 92.56 99 GLN A C 1
ATOM 748 O O . GLN A 1 99 ? -16.558 -8.024 30.955 1.00 92.56 99 GLN A O 1
ATOM 753 N N . ASP A 1 100 ? -15.644 -6.539 32.370 1.00 92.38 100 ASP A N 1
ATOM 754 C CA . ASP A 1 100 ? -16.377 -5.378 31.868 1.00 92.38 100 ASP A CA 1
ATOM 755 C C . ASP A 1 100 ? -15.984 -5.055 30.426 1.00 92.38 100 ASP A C 1
ATOM 757 O O . ASP A 1 100 ? -16.849 -4.728 29.613 1.00 92.38 100 ASP A O 1
ATOM 761 N N . LEU A 1 101 ? -14.692 -5.156 30.093 1.00 94.69 101 LEU A N 1
ATOM 762 C CA . LEU A 1 101 ? -14.215 -4.976 28.726 1.00 94.69 101 LEU A CA 1
ATOM 763 C C . LEU A 1 101 ? -14.795 -6.046 27.798 1.00 94.69 101 LEU A C 1
ATOM 765 O O . LEU A 1 101 ? -15.325 -5.697 26.745 1.00 94.69 101 LEU A O 1
ATOM 769 N N . LEU A 1 102 ? -14.754 -7.325 28.188 1.00 96.00 102 LEU A N 1
ATOM 770 C CA . LEU A 1 102 ? -15.356 -8.407 27.404 1.00 96.00 102 LEU A CA 1
ATOM 771 C C . LEU A 1 102 ? -16.836 -8.123 27.109 1.00 96.00 102 LEU A C 1
ATOM 773 O O . LEU A 1 102 ? -17.262 -8.200 25.956 1.00 96.00 102 LEU A O 1
ATOM 777 N N . LYS A 1 103 ? -17.608 -7.743 28.135 1.00 94.50 103 LYS A N 1
ATOM 778 C CA . LYS A 1 103 ? -19.028 -7.382 27.999 1.00 94.50 103 LYS A CA 1
ATOM 779 C C . LYS A 1 103 ? -19.233 -6.201 27.061 1.00 94.50 103 LYS A C 1
ATOM 781 O O . LYS A 1 103 ? -20.126 -6.236 26.220 1.00 94.50 103 LYS A O 1
ATOM 786 N N . LEU A 1 104 ? -18.397 -5.174 27.185 1.00 94.19 104 LEU A N 1
ATOM 787 C CA . LEU A 1 104 ? -18.450 -3.980 26.347 1.00 94.19 104 LEU A CA 1
ATOM 788 C C . LEU A 1 104 ? -18.206 -4.318 24.870 1.00 94.19 104 LEU A C 1
ATOM 790 O O . LEU A 1 104 ? -18.980 -3.898 24.013 1.00 94.19 104 LEU A O 1
ATOM 794 N N . LEU A 1 105 ? -17.178 -5.119 24.577 1.00 96.00 105 LEU A N 1
ATOM 795 C CA . LEU A 1 105 ? -16.869 -5.561 23.217 1.00 96.00 105 LEU A CA 1
ATOM 796 C C . LEU A 1 105 ? -17.989 -6.438 22.647 1.00 96.00 105 LEU A C 1
ATOM 798 O O . LEU A 1 105 ? -18.447 -6.201 21.532 1.00 96.00 105 LEU A O 1
ATOM 802 N N . CYS A 1 106 ? -18.491 -7.405 23.416 1.00 95.56 106 CYS A N 1
ATOM 803 C CA . CYS A 1 106 ? -19.586 -8.267 22.967 1.00 95.56 106 CYS A CA 1
ATOM 804 C C . CYS A 1 106 ? -20.878 -7.476 22.721 1.00 95.56 106 CYS A C 1
ATOM 806 O O . CYS A 1 106 ? -21.579 -7.745 21.747 1.00 95.56 106 CYS A O 1
ATOM 808 N N . ALA A 1 107 ? -21.166 -6.456 23.535 1.00 93.69 107 ALA A N 1
ATOM 809 C CA . ALA A 1 107 ? -22.307 -5.569 23.329 1.00 93.69 107 ALA A CA 1
ATOM 810 C C . ALA A 1 107 ? -22.190 -4.756 22.027 1.00 93.69 107 ALA A C 1
ATOM 812 O O . ALA A 1 107 ? -23.187 -4.595 21.320 1.00 93.69 107 ALA A O 1
ATOM 813 N N . GLU A 1 108 ? -20.991 -4.278 21.672 1.00 94.38 108 GLU A N 1
ATOM 814 C CA . GLU A 1 108 ? -20.754 -3.614 20.381 1.00 94.38 108 GLU A 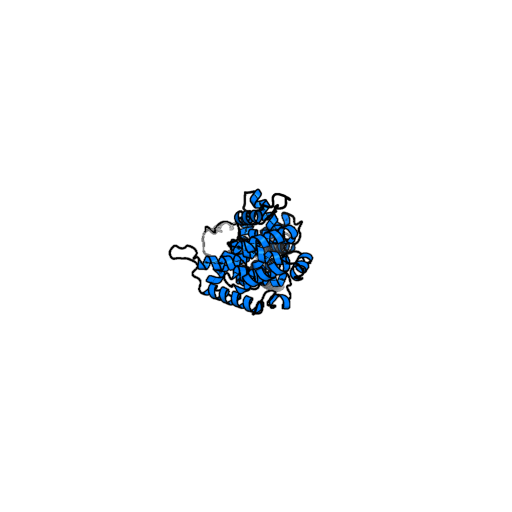CA 1
ATOM 815 C C . GLU A 1 108 ? -21.054 -4.568 19.213 1.00 94.38 108 GLU A C 1
ATOM 817 O O . GLU A 1 108 ? -21.818 -4.204 18.314 1.00 94.38 108 GLU A O 1
ATOM 822 N N . VAL A 1 109 ? -20.575 -5.819 19.283 1.00 94.88 109 VAL A N 1
ATOM 823 C CA . VAL A 1 109 ? -20.856 -6.864 18.277 1.00 94.88 109 VAL A CA 1
ATOM 824 C C . VAL A 1 109 ? -22.354 -7.186 18.180 1.00 94.88 109 VAL A C 1
ATOM 826 O O . VAL A 1 109 ? -22.907 -7.226 17.081 1.00 94.88 109 VAL A O 1
ATOM 829 N N . GLN A 1 110 ? -23.035 -7.386 19.313 1.00 91.38 110 GLN A N 1
ATOM 830 C CA . GLN A 1 110 ? -24.463 -7.734 19.358 1.00 91.38 110 GLN A CA 1
ATOM 831 C C . GLN A 1 110 ? -25.363 -6.610 18.859 1.00 91.38 110 GLN A C 1
ATOM 833 O O . GLN A 1 110 ? -26.369 -6.868 18.200 1.00 91.38 110 GLN A O 1
ATOM 838 N N . SER A 1 111 ? -25.029 -5.360 19.191 1.00 87.38 111 SER A N 1
ATOM 839 C CA . SER A 1 111 ? -25.895 -4.226 18.879 1.00 87.38 111 SER A CA 1
ATOM 840 C C . SER A 1 111 ? -26.087 -4.044 17.375 1.00 87.38 111 SER A C 1
ATOM 842 O O . SER A 1 111 ? -27.136 -3.548 16.962 1.00 87.38 111 SER A O 1
ATOM 844 N N . ARG A 1 112 ? -25.065 -4.406 16.576 1.00 82.69 112 ARG A N 1
ATOM 845 C CA . ARG A 1 112 ? -24.988 -4.214 15.118 1.00 82.69 112 ARG A CA 1
ATOM 846 C C . ARG A 1 112 ? -25.443 -2.811 14.669 1.00 82.69 112 ARG A C 1
ATOM 848 O O . ARG A 1 112 ? -25.916 -2.632 13.550 1.00 82.69 112 ARG A O 1
ATOM 855 N N . LYS A 1 113 ? -25.335 -1.803 15.548 1.00 85.75 113 LYS A N 1
ATOM 856 C CA . LYS A 1 113 ? -25.793 -0.427 15.281 1.00 85.75 113 LYS A CA 1
ATOM 857 C C . LYS A 1 113 ? -24.876 0.288 14.298 1.00 85.75 113 LYS A C 1
ATOM 859 O O . LYS A 1 113 ? -25.329 1.151 13.551 1.00 85.75 113 LYS A O 1
ATOM 864 N N . ASN A 1 114 ? -23.593 -0.052 14.336 1.00 92.62 114 ASN A N 1
ATOM 865 C CA . ASN A 1 114 ? -22.578 0.473 13.448 1.00 92.62 114 ASN A CA 1
ATOM 866 C C . ASN A 1 114 ? -21.628 -0.669 13.063 1.00 92.62 114 ASN A C 1
ATOM 868 O O . ASN A 1 114 ? -20.988 -1.267 13.926 1.00 92.62 114 ASN A O 1
ATOM 872 N N . ASP A 1 115 ? -21.553 -0.969 11.766 1.00 95.44 115 ASP A N 1
ATOM 873 C CA . ASP A 1 115 ? -20.729 -2.065 11.249 1.00 95.44 115 ASP A CA 1
ATOM 874 C C . ASP A 1 115 ? -19.228 -1.836 11.516 1.00 95.44 115 ASP A C 1
ATOM 876 O O . ASP A 1 115 ? -18.504 -2.803 11.731 1.00 95.44 115 ASP A O 1
ATOM 880 N N . LEU A 1 116 ? -18.760 -0.582 11.587 1.00 96.75 116 LEU A N 1
ATOM 881 C CA . LEU A 1 116 ? -17.362 -0.247 11.880 1.00 96.75 116 LEU A CA 1
ATOM 882 C C . LEU A 1 116 ? -16.985 -0.586 13.332 1.00 96.75 116 LEU A C 1
ATOM 884 O O . LEU A 1 116 ? -15.941 -1.195 13.564 1.00 96.75 116 LEU A O 1
ATOM 888 N N . THR A 1 117 ? -17.817 -0.229 14.320 1.00 96.81 117 THR A N 1
ATOM 889 C CA . THR A 1 117 ? -17.520 -0.552 15.733 1.00 96.81 117 THR A CA 1
ATOM 890 C C . THR A 1 117 ? -17.731 -2.032 16.030 1.00 96.81 117 THR A C 1
ATOM 892 O O . THR A 1 117 ? -16.950 -2.615 16.782 1.00 96.81 117 THR A O 1
ATOM 895 N N . ALA A 1 118 ? -18.716 -2.667 15.388 1.00 96.44 118 ALA A N 1
ATOM 896 C CA . ALA A 1 118 ? -18.911 -4.111 15.466 1.00 96.44 118 ALA A CA 1
ATOM 897 C C . ALA A 1 118 ? -17.718 -4.875 14.866 1.00 96.44 118 ALA A C 1
ATOM 899 O O . ALA A 1 118 ? -17.206 -5.795 15.502 1.00 96.44 118 ALA A O 1
ATOM 900 N N . TRP A 1 119 ? -17.227 -4.463 13.690 1.00 96.88 119 TRP A N 1
ATOM 901 C CA . TRP A 1 119 ? -16.017 -5.023 13.083 1.00 96.88 119 TRP A CA 1
ATOM 902 C C . TRP A 1 119 ? -14.807 -4.881 14.008 1.00 96.88 119 TRP A C 1
ATOM 904 O O . TRP A 1 119 ? -14.129 -5.863 14.308 1.00 96.88 119 TRP A O 1
ATOM 914 N N . ALA A 1 120 ? -14.572 -3.664 14.504 1.00 97.31 120 ALA A N 1
ATOM 915 C CA . ALA A 1 120 ? -13.493 -3.377 15.436 1.00 97.31 120 ALA A CA 1
ATOM 916 C C . ALA A 1 120 ? -13.540 -4.297 16.665 1.00 97.31 120 ALA A C 1
ATOM 918 O O . ALA A 1 120 ? -12.514 -4.847 17.061 1.00 97.31 120 ALA A O 1
ATOM 919 N N . ALA A 1 121 ? -14.727 -4.492 17.245 1.00 97.25 121 ALA A N 1
ATOM 920 C CA . ALA A 1 121 ? -14.914 -5.340 18.417 1.00 97.25 121 ALA A CA 1
ATOM 921 C C . ALA A 1 121 ? -14.665 -6.821 18.117 1.00 97.25 121 ALA A C 1
ATOM 923 O O . ALA A 1 121 ? -14.028 -7.493 18.925 1.00 97.25 121 ALA A O 1
ATOM 924 N N . ILE A 1 122 ? -15.095 -7.320 16.954 1.00 96.69 122 ILE A N 1
ATOM 925 C CA . ILE A 1 122 ? -14.787 -8.687 16.513 1.00 96.69 122 ILE A CA 1
ATOM 926 C C . ILE A 1 122 ? -13.272 -8.899 16.438 1.00 96.69 122 ILE A C 1
ATOM 928 O O . ILE A 1 122 ? -12.768 -9.894 16.961 1.00 96.69 122 ILE A O 1
ATOM 932 N N . GLU A 1 123 ? -12.547 -7.972 15.813 1.00 96.38 123 GLU A N 1
ATOM 933 C CA . GLU A 1 123 ? -11.094 -8.075 15.676 1.00 96.38 123 GLU A CA 1
ATOM 934 C C . GLU A 1 123 ? -10.391 -7.965 17.031 1.00 96.38 123 GLU A C 1
ATOM 936 O O . GLU A 1 123 ? -9.545 -8.797 17.345 1.00 96.38 123 GLU A O 1
ATOM 941 N N . ALA A 1 124 ? -10.803 -7.032 17.893 1.00 97.12 124 ALA A N 1
ATOM 942 C CA . ALA A 1 124 ? -10.249 -6.905 19.239 1.00 97.12 124 ALA A CA 1
ATOM 943 C C . ALA A 1 124 ? -10.468 -8.169 20.086 1.00 97.12 124 ALA A C 1
ATOM 945 O O . ALA A 1 124 ? -9.544 -8.617 20.761 1.00 97.12 124 ALA A O 1
ATOM 946 N N . LEU A 1 125 ? -11.657 -8.783 20.027 1.00 97.19 125 LEU A N 1
ATOM 947 C CA . LEU A 1 125 ? -11.951 -10.022 20.757 1.00 97.19 125 LEU A CA 1
ATOM 948 C C . LEU A 1 125 ? -10.995 -11.157 20.365 1.00 97.19 125 LEU A C 1
ATOM 950 O O . LEU A 1 125 ? -10.499 -11.873 21.238 1.00 97.19 125 LEU A O 1
ATOM 954 N N . LYS A 1 126 ? -10.706 -11.295 19.064 1.00 95.81 126 LYS A N 1
ATOM 955 C CA . LYS A 1 126 ? -9.761 -12.293 18.546 1.00 95.81 126 LYS A CA 1
ATOM 956 C C . LYS A 1 126 ? -8.316 -11.962 18.901 1.00 95.81 126 LYS A C 1
ATOM 958 O O . LYS A 1 126 ? -7.596 -12.833 19.372 1.00 95.81 126 LYS A O 1
ATOM 963 N N . GLU A 1 127 ? -7.904 -10.717 18.679 1.00 96.19 127 GLU A N 1
ATOM 964 C CA . GLU A 1 127 ? -6.523 -10.258 18.847 1.00 96.19 127 GLU A CA 1
ATOM 965 C C . GLU A 1 127 ? -6.073 -10.236 20.307 1.00 96.19 127 GLU A C 1
ATOM 967 O O . GLU A 1 127 ? -4.908 -10.510 20.594 1.00 96.19 127 GLU A O 1
ATOM 972 N N . ILE A 1 128 ? -6.981 -9.918 21.234 1.00 96.38 128 ILE A N 1
ATOM 973 C CA . ILE A 1 128 ? -6.731 -10.033 22.677 1.00 96.38 128 ILE A CA 1
ATOM 974 C C . ILE A 1 128 ? -6.666 -11.513 23.084 1.00 96.38 128 ILE A C 1
ATOM 976 O O . ILE A 1 128 ? -5.906 -11.872 23.981 1.00 96.38 128 ILE A O 1
ATOM 980 N N . GLY A 1 129 ? -7.410 -12.382 22.393 1.00 95.50 129 GLY A N 1
ATOM 981 C CA . GLY A 1 129 ? -7.407 -13.823 22.629 1.00 95.50 129 GLY A CA 1
ATOM 982 C C . GLY A 1 129 ? -8.417 -14.270 23.682 1.00 95.50 129 GLY A C 1
ATOM 983 O O . GLY A 1 129 ? -8.151 -15.219 24.421 1.00 95.50 129 GLY A O 1
ATOM 984 N N . PHE A 1 130 ? -9.575 -13.605 23.772 1.00 95.19 130 PHE A N 1
ATOM 985 C CA . PHE A 1 130 ? -10.657 -14.079 24.635 1.00 95.19 130 PHE A CA 1
ATOM 986 C C . PHE A 1 130 ? -11.113 -15.474 24.198 1.00 95.19 130 PHE A C 1
ATOM 988 O O . PHE A 1 130 ? -11.321 -15.742 23.013 1.00 95.19 130 PHE A O 1
ATOM 995 N N . SER A 1 131 ? -11.285 -16.376 25.166 1.00 92.88 131 SER A N 1
ATOM 996 C CA . SER A 1 131 ? -11.729 -17.736 24.871 1.00 92.88 131 SER A CA 1
ATOM 997 C C . SER A 1 131 ? -13.161 -17.744 24.329 1.00 92.88 131 SER A C 1
ATOM 999 O O . SER A 1 131 ? -14.017 -16.977 24.776 1.00 92.88 131 SER A O 1
ATOM 1001 N N . THR A 1 132 ? -13.451 -18.666 23.408 1.00 91.25 132 THR A N 1
ATOM 1002 C CA . THR A 1 132 ? -14.814 -18.892 22.900 1.00 91.25 132 THR A CA 1
ATOM 1003 C C . THR A 1 132 ? -15.797 -19.159 24.040 1.00 91.25 132 THR A C 1
ATOM 1005 O O . THR A 1 132 ? -16.909 -18.646 24.020 1.00 91.25 132 THR A O 1
ATOM 1008 N N . TYR A 1 133 ? -15.347 -19.867 25.082 1.00 90.62 133 TYR A N 1
ATOM 1009 C CA . TYR A 1 133 ? -16.136 -20.099 26.287 1.00 90.62 133 TYR A CA 1
ATOM 1010 C C . TYR A 1 133 ? -16.583 -18.784 26.940 1.00 90.62 133 TYR A C 1
ATOM 1012 O O . TYR A 1 133 ? -17.774 -18.596 27.152 1.00 90.62 133 TYR A O 1
ATOM 1020 N N . HIS A 1 134 ? -15.671 -17.842 27.203 1.00 92.25 134 HIS A N 1
ATOM 1021 C CA . HIS A 1 134 ? -16.028 -16.555 27.815 1.00 92.25 134 HIS A CA 1
ATOM 1022 C C . HIS A 1 134 ? -16.936 -15.700 26.918 1.00 92.25 134 HIS A C 1
ATOM 1024 O O . HIS A 1 134 ? -17.839 -15.025 27.414 1.00 92.25 134 HIS A O 1
ATOM 1030 N N . ILE A 1 135 ? -16.710 -15.737 25.604 1.00 93.38 135 ILE A N 1
ATOM 1031 C CA . ILE A 1 135 ? -17.487 -14.979 24.617 1.00 93.38 135 ILE A CA 1
ATOM 1032 C C . ILE A 1 135 ? -18.948 -15.461 24.563 1.00 93.38 135 ILE A C 1
ATOM 1034 O O . ILE A 1 135 ? -19.866 -14.642 24.516 1.00 93.38 135 ILE A O 1
ATOM 1038 N N . GLU A 1 136 ? -19.170 -16.774 24.595 1.00 91.06 136 GLU A N 1
ATOM 1039 C CA . GLU A 1 136 ? -20.503 -17.380 24.474 1.00 91.06 136 GLU A CA 1
ATOM 1040 C C . GLU A 1 136 ? -21.234 -17.490 25.823 1.00 91.06 136 GLU A C 1
ATOM 1042 O O . GLU A 1 136 ? -22.463 -17.558 25.856 1.00 91.06 136 GLU A O 1
ATOM 1047 N N . HIS A 1 137 ? -20.510 -17.481 26.949 1.00 89.00 137 HIS A N 1
ATOM 1048 C CA . HIS A 1 137 ? -21.113 -17.656 28.270 1.00 89.00 137 HIS A CA 1
ATOM 1049 C C . HIS A 1 137 ? -22.096 -16.514 28.613 1.00 89.00 137 HIS A C 1
ATOM 1051 O O . HIS A 1 137 ? -21.745 -15.344 28.424 1.00 89.00 137 HIS A O 1
ATOM 1057 N N . PRO A 1 138 ? -23.279 -16.807 29.197 1.00 83.25 138 PRO A N 1
ATOM 1058 C CA . PRO A 1 138 ? -24.280 -15.791 29.549 1.00 83.25 138 PRO A CA 1
ATOM 1059 C C . PRO A 1 138 ? -23.770 -14.697 30.497 1.00 83.25 138 PRO A C 1
ATOM 1061 O O . PRO A 1 138 ? -24.075 -13.522 30.311 1.00 83.25 138 PRO A O 1
ATOM 1064 N N . ASP A 1 139 ? -22.960 -15.077 31.490 1.00 79.38 139 ASP A N 1
ATOM 1065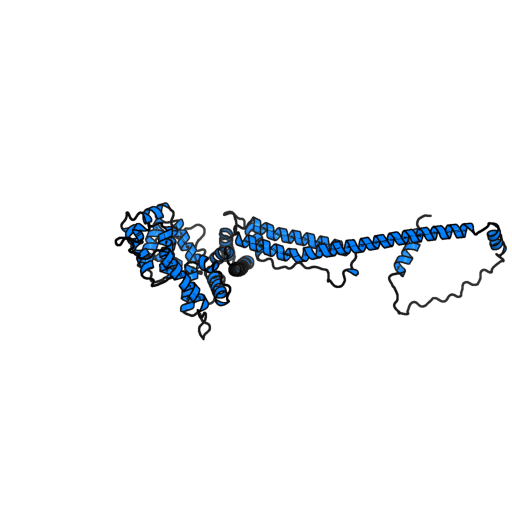 C CA . ASP A 1 139 ? -22.343 -14.135 32.443 1.00 79.38 139 ASP A CA 1
ATOM 1066 C C . ASP A 1 139 ? -21.113 -13.401 31.879 1.00 79.38 139 ASP A C 1
ATOM 1068 O O . ASP A 1 139 ? -20.615 -12.453 32.499 1.00 79.38 139 ASP A O 1
ATOM 1072 N N . GLY A 1 140 ? -20.624 -13.851 30.719 1.00 80.56 140 GLY A N 1
ATOM 1073 C CA . GLY A 1 140 ? -19.527 -13.263 29.961 1.00 80.56 140 GLY A CA 1
ATOM 1074 C C . GLY A 1 140 ? -20.059 -12.378 28.837 1.00 80.56 140 GLY A C 1
ATOM 1075 O O . GLY A 1 140 ? -20.679 -11.348 29.097 1.00 80.56 140 GLY A O 1
ATOM 1076 N N . GLY A 1 141 ? -19.785 -12.768 27.590 1.00 81.25 141 GLY A N 1
ATOM 1077 C CA . GLY A 1 141 ? -20.169 -12.013 26.395 1.00 81.25 141 GLY A CA 1
ATOM 1078 C C . GLY A 1 141 ? -21.592 -12.262 25.885 1.00 81.25 141 GLY A C 1
ATOM 1079 O O . GLY A 1 141 ? -22.165 -11.387 25.236 1.00 81.25 141 GLY A O 1
ATOM 1080 N N . ASN A 1 142 ? -22.174 -13.428 26.185 1.00 89.25 142 ASN A N 1
ATOM 1081 C CA . ASN A 1 142 ? -23.497 -13.862 25.722 1.00 89.25 142 ASN A CA 1
ATOM 1082 C C . ASN A 1 142 ? -23.695 -13.772 24.189 1.00 89.25 142 ASN A C 1
ATOM 1084 O O . ASN A 1 142 ? -24.796 -13.514 23.700 1.00 89.25 142 ASN A O 1
ATOM 1088 N N . LEU A 1 143 ? -22.628 -13.914 23.395 1.00 90.62 143 LEU A N 1
ATOM 1089 C CA . LEU A 1 143 ? -22.734 -13.917 21.935 1.00 90.62 143 LEU A CA 1
ATOM 1090 C C . LEU A 1 143 ? -23.256 -15.273 21.451 1.00 90.62 143 LEU A C 1
ATOM 1092 O O . LEU A 1 143 ? -22.590 -16.290 21.592 1.00 90.62 143 LEU A O 1
ATOM 1096 N N . SER A 1 144 ? -24.446 -15.278 20.849 1.00 86.81 144 SER A N 1
ATOM 1097 C CA . SER A 1 144 ? -25.110 -16.491 20.351 1.00 86.81 144 SER A CA 1
ATOM 1098 C C . SER A 1 144 ? -24.593 -16.986 18.997 1.00 86.81 144 SER A C 1
ATOM 1100 O O . SER A 1 144 ? -24.930 -18.088 18.573 1.00 86.81 144 SER A O 1
ATOM 1102 N N . GLU A 1 145 ? -23.842 -16.154 18.276 1.00 89.81 145 GLU A N 1
ATOM 1103 C CA . GLU A 1 145 ? -23.322 -16.453 16.941 1.00 89.81 145 GLU A CA 1
ATOM 1104 C C . GLU A 1 145 ? -21.788 -16.406 16.938 1.00 89.81 145 GLU A C 1
ATOM 1106 O O . GLU A 1 145 ? -21.209 -15.499 17.544 1.00 89.81 145 GLU A O 1
ATOM 1111 N N . PRO A 1 146 ? -21.108 -17.311 16.207 1.00 91.56 146 PRO A N 1
ATOM 1112 C CA . PRO A 1 146 ? -19.655 -17.276 16.093 1.00 91.56 146 PRO A CA 1
ATOM 1113 C C . PRO A 1 146 ? -19.157 -15.970 15.462 1.00 91.56 146 PRO A C 1
ATOM 1115 O O . PRO A 1 146 ? -19.676 -15.540 14.429 1.00 91.56 146 PRO A O 1
ATOM 1118 N N . LEU A 1 147 ? -18.073 -15.400 16.001 1.00 93.94 147 LEU A N 1
ATOM 1119 C CA . LEU A 1 147 ? -17.489 -14.137 15.519 1.00 93.94 147 LEU A CA 1
ATOM 1120 C C . LEU A 1 147 ? -17.234 -14.120 14.004 1.00 93.94 147 LEU A C 1
ATOM 1122 O O . LEU A 1 147 ? -17.538 -13.136 13.334 1.00 93.94 147 LEU A O 1
ATOM 1126 N N . ARG A 1 148 ? -16.723 -15.227 13.447 1.00 93.38 148 ARG A N 1
ATOM 1127 C CA . ARG A 1 148 ? -16.441 -15.357 12.007 1.00 93.38 148 ARG A CA 1
ATOM 1128 C C . ARG A 1 148 ? -17.696 -15.215 11.143 1.00 93.38 148 ARG A C 1
ATOM 1130 O O . ARG A 1 148 ? -17.626 -14.664 10.053 1.00 93.38 148 ARG A O 1
ATOM 1137 N N . ARG A 1 149 ? -18.845 -15.704 11.618 1.00 94.25 149 ARG A N 1
ATOM 1138 C CA . ARG A 1 149 ? -20.110 -15.579 10.888 1.00 94.25 149 ARG A CA 1
ATOM 1139 C C . ARG A 1 149 ? -20.531 -14.115 10.802 1.00 94.25 149 ARG A C 1
ATOM 1141 O O . ARG A 1 149 ? -20.802 -13.632 9.710 1.00 94.25 149 ARG A O 1
ATOM 1148 N N . ILE A 1 150 ? -20.534 -13.415 11.936 1.00 94.12 150 ILE A N 1
ATOM 1149 C CA . ILE A 1 150 ? -20.912 -11.996 12.007 1.00 94.12 150 ILE A CA 1
ATOM 1150 C C . ILE A 1 150 ? -19.962 -11.152 11.149 1.00 94.12 150 ILE A C 1
ATOM 1152 O O . ILE A 1 150 ? -20.401 -10.263 10.425 1.00 94.12 150 ILE A O 1
ATOM 1156 N N . GLN A 1 151 ? -18.668 -11.471 11.188 1.00 94.69 151 GLN A N 1
ATOM 1157 C CA . GLN A 1 151 ? -17.651 -10.824 10.368 1.00 94.69 151 GLN A CA 1
ATOM 1158 C C . GLN A 1 151 ? -17.958 -10.926 8.870 1.00 94.69 151 GLN A C 1
ATOM 1160 O O . GLN A 1 151 ? -17.986 -9.908 8.181 1.00 94.69 151 GLN A O 1
ATOM 1165 N N . ASN A 1 152 ? -18.231 -12.139 8.383 1.00 95.25 152 ASN A N 1
ATOM 1166 C CA . ASN A 1 152 ? -18.580 -12.366 6.983 1.00 95.25 152 ASN A CA 1
ATOM 1167 C C . ASN A 1 152 ? -19.881 -11.645 6.609 1.00 95.25 152 ASN A C 1
ATOM 1169 O O . ASN A 1 152 ? -19.941 -11.004 5.570 1.00 95.25 152 ASN A O 1
ATOM 1173 N N . GLU A 1 153 ? -20.896 -11.666 7.479 1.00 95.25 153 GLU A N 1
ATOM 1174 C CA . GLU A 1 153 ? -22.156 -10.948 7.240 1.00 95.25 153 GLU A CA 1
ATOM 1175 C C . GLU A 1 153 ? -21.956 -9.425 7.109 1.00 95.25 153 GLU A C 1
ATOM 1177 O O . GLU A 1 153 ? -22.662 -8.777 6.332 1.00 95.25 153 GLU A O 1
ATOM 1182 N N . ILE A 1 154 ? -21.019 -8.841 7.868 1.00 95.94 154 ILE A N 1
ATOM 1183 C CA . ILE A 1 154 ? -20.643 -7.428 7.733 1.00 95.94 154 ILE A CA 1
ATOM 1184 C C . ILE A 1 154 ? -19.957 -7.197 6.382 1.00 95.94 154 ILE A C 1
ATOM 1186 O O . ILE A 1 154 ? -20.379 -6.299 5.652 1.00 95.94 154 ILE A O 1
ATOM 1190 N N . LEU A 1 155 ? -18.954 -8.007 6.023 1.00 95.31 155 LEU A N 1
ATOM 1191 C CA . LEU A 1 155 ? -18.239 -7.864 4.747 1.00 95.31 155 LEU A CA 1
ATOM 1192 C C . LEU A 1 155 ? -19.174 -8.017 3.554 1.00 95.31 155 LEU A C 1
ATOM 1194 O O . LEU A 1 155 ? -19.233 -7.115 2.726 1.00 95.31 155 LEU A O 1
ATOM 1198 N N . ASP A 1 156 ? -19.975 -9.081 3.510 1.00 94.44 156 ASP A N 1
ATOM 1199 C CA . ASP A 1 156 ? -20.922 -9.343 2.424 1.00 94.44 156 ASP A CA 1
ATOM 1200 C C . ASP A 1 156 ? -21.865 -8.151 2.215 1.00 94.44 156 ASP A C 1
ATOM 1202 O O . ASP A 1 156 ? -22.142 -7.733 1.086 1.00 94.44 156 ASP A O 1
ATOM 1206 N N . ARG A 1 157 ? -22.338 -7.548 3.314 1.00 94.00 157 ARG A N 1
ATOM 1207 C CA . ARG A 1 157 ? -23.196 -6.362 3.260 1.00 94.00 157 ARG A CA 1
ATOM 1208 C C . ARG A 1 157 ? -22.446 -5.141 2.736 1.00 94.00 157 ARG A C 1
ATOM 1210 O O . ARG A 1 157 ? -22.998 -4.421 1.904 1.00 94.00 157 ARG A O 1
ATOM 1217 N N . GLN A 1 158 ? -21.234 -4.893 3.224 1.00 94.75 158 GLN A N 1
ATOM 1218 C CA . GLN A 1 158 ? -20.429 -3.731 2.846 1.00 94.75 158 GLN A CA 1
ATOM 1219 C C . GLN A 1 158 ? -19.969 -3.827 1.389 1.00 94.75 158 GLN A C 1
ATOM 1221 O O . GLN A 1 158 ? -20.152 -2.876 0.633 1.00 94.75 158 GLN A O 1
ATOM 1226 N N . VAL A 1 159 ? -19.508 -4.995 0.942 1.00 93.38 159 VAL A N 1
ATOM 1227 C CA . VAL A 1 159 ? -19.159 -5.275 -0.458 1.00 93.38 159 VAL A CA 1
ATOM 1228 C C . VAL A 1 159 ? -20.377 -5.102 -1.370 1.00 93.38 159 VAL A C 1
ATOM 1230 O O . VAL A 1 159 ? -20.305 -4.413 -2.391 1.00 93.38 159 VAL A O 1
ATOM 1233 N N . ALA A 1 160 ? -21.544 -5.626 -0.976 1.00 91.94 160 ALA A N 1
ATOM 1234 C CA . ALA A 1 160 ? -22.775 -5.427 -1.738 1.00 91.94 160 ALA A CA 1
ATOM 1235 C C . ALA A 1 160 ? -23.176 -3.943 -1.853 1.00 91.94 160 ALA A C 1
ATOM 1237 O O . ALA A 1 160 ? -23.755 -3.550 -2.872 1.00 91.94 160 ALA A O 1
ATOM 1238 N N . GLN A 1 161 ? -22.872 -3.107 -0.851 1.00 92.38 161 GLN A N 1
ATOM 1239 C CA . GLN A 1 161 ? -23.131 -1.664 -0.906 1.00 92.38 161 GLN A CA 1
ATOM 1240 C C . GLN A 1 161 ? -22.254 -0.953 -1.942 1.00 92.38 161 GLN A C 1
ATOM 1242 O O . GLN A 1 161 ? -22.771 -0.090 -2.650 1.00 92.38 161 GLN A O 1
ATOM 1247 N N . ILE A 1 162 ? -20.988 -1.354 -2.125 1.00 92.31 162 ILE A N 1
ATOM 1248 C CA . ILE A 1 162 ? -20.064 -0.733 -3.100 1.00 92.31 162 ILE A CA 1
ATOM 1249 C C . ILE A 1 162 ? -20.670 -0.718 -4.513 1.00 92.31 162 ILE A C 1
ATOM 1251 O O . ILE A 1 162 ? -20.560 0.265 -5.248 1.00 92.31 162 ILE A O 1
ATOM 1255 N N . THR A 1 163 ? -21.364 -1.791 -4.896 1.00 85.19 163 THR A N 1
ATOM 1256 C CA . THR A 1 163 ? -21.984 -1.895 -6.228 1.00 85.19 163 THR A CA 1
ATOM 1257 C C . THR A 1 163 ? -23.186 -0.963 -6.417 1.00 85.19 163 THR A C 1
ATOM 1259 O O . THR A 1 163 ? -23.469 -0.543 -7.538 1.00 85.19 163 THR A O 1
ATOM 1262 N N . LYS A 1 164 ? -23.892 -0.618 -5.334 1.00 88.06 164 LYS A N 1
ATOM 1263 C CA . LYS A 1 164 ? -25.184 0.094 -5.366 1.00 88.06 164 LYS A CA 1
ATOM 1264 C C . LYS A 1 164 ? -25.078 1.569 -4.995 1.00 88.06 164 LYS A C 1
ATOM 1266 O O . LYS A 1 164 ? -26.010 2.329 -5.263 1.00 88.06 164 LYS A O 1
ATOM 1271 N N . ILE A 1 165 ? -23.983 1.962 -4.355 1.00 88.56 165 ILE A N 1
ATOM 1272 C CA . ILE A 1 165 ? -23.874 3.265 -3.716 1.00 88.56 165 ILE A CA 1
ATOM 1273 C C . ILE A 1 165 ? -23.814 4.405 -4.728 1.00 88.56 165 ILE A C 1
ATOM 1275 O O . ILE A 1 165 ? -23.070 4.374 -5.710 1.00 88.56 165 ILE A O 1
ATOM 1279 N N . LYS A 1 166 ? -24.593 5.457 -4.468 1.00 85.25 166 LYS A N 1
ATOM 1280 C CA . LYS A 1 166 ? -24.476 6.721 -5.197 1.00 85.25 166 LYS A CA 1
ATOM 1281 C C . LYS A 1 166 ? -23.415 7.576 -4.522 1.00 85.25 166 LYS A C 1
ATOM 1283 O O . LYS A 1 166 ? -23.623 8.037 -3.403 1.00 85.25 166 LYS A O 1
ATOM 1288 N N . GLN A 1 167 ? -22.304 7.804 -5.215 1.00 83.56 167 GLN A N 1
ATOM 1289 C CA . GLN A 1 167 ? -21.175 8.564 -4.672 1.00 83.56 167 GLN A CA 1
ATOM 1290 C C . GLN A 1 167 ? -21.542 10.030 -4.440 1.00 83.56 167 GLN A C 1
ATOM 1292 O O . GLN A 1 167 ? -21.329 10.549 -3.350 1.00 83.56 167 GLN A O 1
ATOM 1297 N N . ALA A 1 168 ? -22.174 10.671 -5.427 1.00 86.06 168 ALA A N 1
ATOM 1298 C CA . ALA A 1 168 ? -22.544 12.078 -5.362 1.00 86.06 168 ALA A CA 1
ATOM 1299 C C . ALA A 1 168 ? -24.062 12.304 -5.417 1.00 86.06 168 ALA A C 1
ATOM 1301 O O . ALA A 1 168 ? -24.810 11.580 -6.080 1.00 86.06 168 ALA A O 1
ATOM 1302 N N . ASN A 1 169 ? -24.518 13.347 -4.725 1.00 84.31 169 ASN A N 1
ATOM 1303 C CA . ASN A 1 169 ? -25.869 13.878 -4.845 1.00 84.31 169 ASN A CA 1
ATOM 1304 C C . ASN A 1 169 ? -26.016 14.739 -6.119 1.00 84.31 169 ASN A C 1
ATOM 1306 O O . ASN A 1 169 ? -25.067 14.955 -6.870 1.00 84.31 169 ASN A O 1
ATOM 1310 N N . THR A 1 170 ? -27.211 15.288 -6.356 1.00 85.19 170 THR A N 1
ATOM 1311 C CA . THR A 1 170 ? -27.496 16.137 -7.531 1.00 85.19 170 THR A CA 1
ATOM 1312 C C . THR A 1 170 ? -26.675 17.431 -7.593 1.00 85.19 170 THR A C 1
ATOM 1314 O O . THR A 1 170 ? -26.673 18.096 -8.623 1.00 85.19 170 THR A O 1
ATOM 1317 N N . ARG A 1 171 ? -25.977 17.795 -6.510 1.00 83.44 171 ARG A N 1
ATOM 1318 C CA . ARG A 1 171 ? -25.085 18.959 -6.410 1.00 83.44 171 ARG A CA 1
ATOM 1319 C C . ARG A 1 171 ? -23.603 18.583 -6.533 1.00 83.44 171 ARG A C 1
ATOM 1321 O O . ARG A 1 171 ? -22.755 19.436 -6.303 1.00 83.44 171 ARG A O 1
ATOM 1328 N N . GLY A 1 172 ? -23.286 17.322 -6.838 1.00 82.88 172 GLY A N 1
ATOM 1329 C CA . GLY A 1 172 ? -21.909 16.832 -6.937 1.00 82.88 172 GLY A CA 1
ATOM 1330 C C . GLY A 1 172 ? -21.211 16.611 -5.589 1.00 82.88 172 GLY A C 1
ATOM 1331 O O . GLY A 1 172 ? -20.006 16.392 -5.568 1.00 82.88 172 GLY A O 1
ATOM 1332 N N . GLN A 1 173 ? -21.929 16.672 -4.462 1.00 84.44 173 GLN A N 1
ATOM 1333 C CA . GLN A 1 173 ? -21.351 16.442 -3.130 1.00 84.44 173 GLN A CA 1
ATOM 1334 C C . GLN A 1 173 ? -21.483 14.971 -2.717 1.00 84.44 173 GLN A C 1
ATOM 1336 O O . GLN A 1 173 ? -22.495 14.361 -3.078 1.00 84.44 173 GLN A O 1
ATOM 1341 N N . PRO A 1 174 ? -20.542 14.424 -1.921 1.00 87.06 174 PRO A N 1
ATOM 1342 C CA . PRO A 1 174 ? -20.654 13.080 -1.362 1.00 87.06 174 PRO A CA 1
ATOM 1343 C C . PRO A 1 174 ? -22.008 12.840 -0.685 1.00 87.06 174 PRO A C 1
ATOM 1345 O O . PRO A 1 174 ? -22.542 13.721 -0.006 1.00 87.06 174 PRO A O 1
ATOM 1348 N N . THR A 1 175 ? -22.599 11.663 -0.887 1.00 90.19 175 THR A N 1
ATOM 1349 C CA . THR A 1 175 ? -23.811 11.283 -0.149 1.00 90.19 175 THR A CA 1
ATOM 1350 C C . THR A 1 175 ? -23.452 10.816 1.263 1.00 90.19 175 THR A C 1
ATOM 1352 O O . THR A 1 175 ? -22.406 10.213 1.472 1.00 90.19 175 THR A O 1
ATOM 1355 N N . ALA A 1 176 ? -24.351 11.008 2.234 1.00 89.19 176 ALA A N 1
ATOM 1356 C CA . ALA A 1 176 ? -24.152 10.506 3.601 1.00 89.19 176 ALA A CA 1
ATOM 1357 C C . ALA A 1 176 ? -24.070 8.965 3.676 1.00 89.19 176 ALA A C 1
ATOM 1359 O O . ALA A 1 176 ? -23.598 8.390 4.654 1.00 89.19 176 ALA A O 1
ATOM 1360 N N . GLU A 1 177 ? -24.588 8.263 2.667 1.00 90.19 177 GLU A N 1
ATOM 1361 C CA . GLU A 1 177 ? -24.367 6.826 2.516 1.00 90.19 177 GLU A CA 1
ATOM 1362 C C . GLU A 1 177 ? -22.919 6.556 2.103 1.00 90.19 177 GLU A C 1
ATOM 1364 O O . GLU A 1 177 ? -22.249 5.753 2.748 1.00 90.19 177 GLU A O 1
ATOM 1369 N N . TYR A 1 178 ? -22.420 7.276 1.092 1.00 93.12 178 TYR A N 1
ATOM 1370 C CA . TYR A 1 178 ? -21.044 7.147 0.616 1.00 93.12 178 TYR A CA 1
ATOM 1371 C C . TYR A 1 178 ? -20.018 7.499 1.687 1.00 93.12 178 TYR A C 1
ATOM 1373 O O . TYR A 1 178 ? -19.074 6.745 1.884 1.00 93.12 178 TYR A O 1
ATOM 1381 N N . GLU A 1 179 ? -20.245 8.570 2.446 1.00 92.38 179 GLU A N 1
ATOM 1382 C CA . GLU A 1 179 ? -19.377 8.952 3.563 1.00 92.38 179 GLU A CA 1
ATOM 1383 C C . GLU A 1 179 ? -19.289 7.853 4.630 1.00 92.38 179 GLU A C 1
ATOM 1385 O O . GLU A 1 179 ? -18.205 7.595 5.143 1.00 92.38 179 GLU A O 1
ATOM 1390 N N . ARG A 1 180 ? -20.391 7.148 4.924 1.00 92.06 180 ARG A N 1
ATOM 1391 C CA . ARG A 1 180 ? -20.388 6.030 5.884 1.00 92.06 180 ARG A CA 1
ATOM 1392 C C . ARG A 1 180 ? -19.643 4.803 5.365 1.00 92.06 180 ARG A C 1
ATOM 1394 O O . ARG A 1 180 ? -18.930 4.167 6.135 1.00 92.06 180 ARG A O 1
ATOM 1401 N N . VAL A 1 181 ? -19.787 4.477 4.080 1.00 94.56 181 VAL A N 1
ATOM 1402 C CA . VAL A 1 181 ? -19.015 3.389 3.452 1.00 94.56 181 VAL A CA 1
ATOM 1403 C C . VAL A 1 181 ? -17.530 3.740 3.420 1.00 94.56 181 VAL A C 1
ATOM 1405 O O . VAL A 1 181 ? -16.690 2.914 3.766 1.00 94.56 181 VAL A O 1
ATOM 1408 N N . LEU A 1 182 ? -17.202 4.981 3.069 1.00 94.88 182 LEU A N 1
ATOM 1409 C CA . LEU A 1 182 ? -15.833 5.476 3.065 1.00 94.88 182 LEU A CA 1
ATOM 1410 C C . LEU A 1 182 ? -15.217 5.439 4.474 1.00 94.88 182 LEU A C 1
ATOM 1412 O O . LEU A 1 182 ? -14.092 4.977 4.636 1.00 94.88 182 LEU A O 1
ATOM 1416 N N . GLU A 1 183 ? -15.970 5.852 5.497 1.00 95.25 183 GLU A N 1
ATOM 1417 C CA . GLU A 1 183 ? -15.564 5.772 6.904 1.00 95.25 183 GLU A CA 1
ATOM 1418 C C . GLU A 1 183 ? -15.294 4.324 7.340 1.00 95.25 183 GLU A C 1
ATOM 1420 O O . GLU A 1 183 ? -14.253 4.057 7.944 1.00 95.25 183 GLU A O 1
ATOM 1425 N N . PHE A 1 184 ? -16.186 3.387 6.993 1.00 97.06 184 PHE A N 1
ATOM 1426 C CA . PHE A 1 184 ? -16.026 1.967 7.314 1.00 97.06 184 PHE A CA 1
ATOM 1427 C C . PHE A 1 184 ? -14.711 1.405 6.763 1.00 97.06 184 PHE A C 1
ATOM 1429 O O . PHE A 1 184 ? -13.947 0.789 7.504 1.00 97.06 184 PHE A O 1
ATOM 1436 N N . TRP A 1 185 ? -14.412 1.648 5.486 1.00 97.31 185 TRP A N 1
ATOM 1437 C CA . TRP A 1 185 ? -13.208 1.099 4.860 1.00 97.31 185 TRP A CA 1
ATOM 1438 C C . TRP A 1 185 ? -11.923 1.832 5.251 1.00 97.31 185 TRP A C 1
ATOM 1440 O O . TRP A 1 185 ? -10.877 1.196 5.366 1.00 97.31 185 TRP A O 1
ATOM 1450 N N . ALA A 1 186 ? -11.980 3.145 5.490 1.00 96.25 186 ALA A N 1
ATOM 1451 C CA . ALA A 1 186 ? -10.800 3.927 5.854 1.00 96.25 186 ALA A CA 1
ATOM 1452 C C . ALA A 1 186 ? -10.340 3.674 7.303 1.00 96.25 186 ALA A C 1
ATOM 1454 O O . ALA A 1 186 ? -9.136 3.637 7.561 1.00 96.25 186 ALA A O 1
ATOM 1455 N N . TYR A 1 187 ? -11.279 3.485 8.238 1.00 96.44 187 TYR A N 1
ATOM 1456 C CA . TYR A 1 187 ? -10.989 3.233 9.659 1.00 96.44 187 TYR A CA 1
ATOM 1457 C C . TYR A 1 187 ? -11.068 1.759 10.072 1.00 96.44 187 TYR A C 1
ATOM 1459 O O . TYR A 1 187 ? -10.658 1.419 11.182 1.00 96.44 187 TYR A O 1
ATOM 1467 N N . GLY A 1 188 ? -11.636 0.899 9.230 1.00 94.81 188 GLY A N 1
ATOM 1468 C CA . GLY A 1 188 ? -11.842 -0.520 9.499 1.00 94.81 188 GLY A CA 1
ATOM 1469 C C . GLY A 1 188 ? -10.961 -1.412 8.616 1.00 94.81 188 GLY A C 1
ATOM 1470 O O . GLY A 1 188 ? -9.741 -1.221 8.569 1.00 94.81 188 GLY A O 1
ATOM 1471 N N . PRO A 1 189 ? -11.537 -2.417 7.931 1.00 95.12 189 PRO A N 1
ATOM 1472 C CA . PRO A 1 189 ? -10.768 -3.453 7.246 1.00 95.12 189 PRO A CA 1
ATOM 1473 C C . PRO A 1 189 ? -10.311 -3.064 5.839 1.00 95.12 189 PRO A C 1
ATOM 1475 O O . PRO A 1 189 ? -10.710 -3.668 4.845 1.00 95.12 189 PRO A O 1
ATOM 1478 N N . ILE A 1 190 ? -9.419 -2.081 5.741 1.00 95.62 190 ILE A N 1
ATOM 1479 C CA . ILE A 1 190 ? -8.855 -1.648 4.453 1.00 95.62 190 ILE A CA 1
ATOM 1480 C C . ILE A 1 190 ? -8.214 -2.803 3.659 1.00 95.62 190 ILE A C 1
ATOM 1482 O O . ILE A 1 190 ? -8.349 -2.864 2.441 1.00 95.62 190 ILE A O 1
ATOM 1486 N N . SER A 1 191 ? -7.562 -3.749 4.343 1.00 94.50 191 SER A N 1
ATOM 1487 C CA . SER A 1 191 ? -6.928 -4.901 3.697 1.00 94.50 191 SER A CA 1
ATOM 1488 C C . SER A 1 191 ? -7.948 -5.847 3.066 1.00 94.50 191 SER A C 1
ATOM 1490 O O . SER A 1 191 ? -7.635 -6.462 2.055 1.00 94.50 191 SER A O 1
ATOM 1492 N N . GLU A 1 192 ? -9.158 -5.954 3.620 1.00 96.44 192 GLU A N 1
ATOM 1493 C CA . GLU A 1 192 ? -10.224 -6.753 3.003 1.00 96.44 192 GLU A CA 1
ATOM 1494 C C . GLU A 1 192 ? -10.683 -6.071 1.711 1.00 96.44 192 GLU A C 1
ATOM 1496 O O . GLU A 1 192 ? -10.644 -6.698 0.657 1.00 96.44 192 GLU A O 1
ATOM 1501 N N . LEU A 1 193 ? -10.953 -4.752 1.740 1.00 96.94 193 LEU A N 1
ATOM 1502 C CA . LEU A 1 193 ? -11.302 -3.980 0.535 1.00 96.94 193 LEU A CA 1
ATOM 1503 C C . LEU A 1 193 ? -10.274 -4.168 -0.582 1.00 96.94 193 LEU A C 1
ATOM 1505 O O . LEU A 1 193 ? -10.640 -4.371 -1.736 1.00 96.94 193 LEU A O 1
ATOM 1509 N N . PHE A 1 194 ? -8.991 -4.066 -0.245 1.00 97.44 194 PHE A N 1
ATOM 1510 C CA . PHE A 1 194 ? -7.900 -4.133 -1.213 1.00 97.44 194 PHE A CA 1
ATOM 1511 C C . PHE A 1 194 ? -7.686 -5.533 -1.793 1.00 97.44 194 PHE A C 1
ATOM 1513 O O . PHE A 1 194 ? -7.112 -5.660 -2.872 1.00 97.44 194 PHE A O 1
ATOM 1520 N N . ASN A 1 195 ? -8.163 -6.575 -1.115 1.00 96.25 195 ASN A N 1
ATOM 1521 C CA . ASN A 1 195 ? -8.059 -7.954 -1.580 1.00 96.25 195 ASN A CA 1
ATOM 1522 C C . ASN A 1 195 ? -9.338 -8.469 -2.257 1.00 96.25 195 ASN A C 1
ATOM 1524 O O . ASN A 1 195 ? -9.321 -9.579 -2.791 1.00 96.25 195 ASN A O 1
ATOM 1528 N N . GLU A 1 196 ? -10.411 -7.675 -2.288 1.00 94.38 196 GLU A N 1
ATOM 1529 C CA . GLU A 1 196 ? -11.624 -8.005 -3.035 1.00 94.38 196 GLU A CA 1
ATOM 1530 C C . GLU A 1 196 ? -11.341 -8.156 -4.531 1.00 94.38 196 GLU A C 1
ATOM 1532 O O . GLU A 1 196 ? -10.658 -7.333 -5.140 1.00 94.38 196 GLU A O 1
ATOM 1537 N N . ASN A 1 197 ? -11.921 -9.182 -5.156 1.00 92.31 197 ASN A N 1
ATOM 1538 C CA . ASN A 1 197 ? -11.782 -9.434 -6.593 1.00 92.31 197 ASN A CA 1
ATOM 1539 C C . ASN A 1 197 ? -12.822 -8.637 -7.401 1.00 92.31 197 ASN A C 1
ATOM 1541 O O . ASN A 1 197 ? -13.680 -9.200 -8.086 1.00 92.31 197 ASN A O 1
ATOM 1545 N N . LEU A 1 198 ? -12.787 -7.313 -7.253 1.00 92.00 198 LEU A N 1
ATOM 1546 C CA . LEU A 1 198 ? -13.646 -6.366 -7.955 1.00 92.00 198 LEU A CA 1
ATOM 1547 C C . LEU A 1 198 ? -12.789 -5.404 -8.781 1.00 92.00 198 LEU A C 1
ATOM 1549 O O . LEU A 1 198 ? -11.707 -5.001 -8.369 1.00 92.00 198 LEU A O 1
ATOM 1553 N N . GLU A 1 199 ? -13.291 -5.004 -9.947 1.00 91.38 199 GLU A N 1
ATOM 1554 C CA . GLU A 1 199 ? -12.588 -4.065 -10.843 1.00 91.38 199 GLU A CA 1
ATOM 1555 C C . GLU A 1 199 ? -13.532 -3.015 -11.450 1.00 91.38 199 GLU A C 1
ATOM 1557 O O . GLU A 1 199 ? -13.152 -2.209 -12.296 1.00 91.38 199 GLU A O 1
ATOM 1562 N N . HIS A 1 200 ? -14.801 -3.002 -11.034 1.00 92.00 200 HIS A N 1
ATOM 1563 C CA . HIS A 1 200 ? -15.773 -2.069 -11.588 1.00 92.00 200 HIS A CA 1
ATOM 1564 C C . HIS A 1 200 ? -15.514 -0.630 -11.113 1.00 92.00 200 HIS A C 1
ATOM 1566 O O . HIS A 1 200 ? -15.002 -0.385 -10.021 1.00 92.00 200 HIS A O 1
ATOM 1572 N N . PHE A 1 201 ? -15.965 0.345 -11.905 1.00 90.69 201 PHE A N 1
ATOM 1573 C CA . PHE A 1 201 ? -15.704 1.774 -11.693 1.00 90.69 201 PHE A CA 1
ATOM 1574 C C . PHE A 1 201 ? -15.984 2.269 -10.260 1.00 90.69 201 PHE A C 1
ATOM 1576 O O . PHE A 1 201 ? -15.130 2.909 -9.654 1.00 90.69 201 PHE A O 1
ATOM 1583 N N . ASN A 1 202 ? -17.145 1.928 -9.683 1.00 91.75 202 ASN A N 1
ATOM 1584 C CA . ASN A 1 202 ? -17.492 2.357 -8.319 1.00 91.75 202 ASN A CA 1
ATOM 1585 C C . ASN A 1 202 ? -16.514 1.839 -7.252 1.00 91.75 202 ASN A C 1
ATOM 1587 O O . ASN A 1 202 ? -16.240 2.553 -6.292 1.00 91.75 202 ASN A O 1
ATOM 1591 N N . TYR A 1 203 ? -16.000 0.617 -7.422 1.00 95.56 203 TYR A N 1
ATOM 1592 C CA . TYR A 1 203 ? -15.041 0.013 -6.504 1.00 95.56 203 TYR A CA 1
ATOM 1593 C C . TYR A 1 203 ? -13.691 0.721 -6.606 1.00 95.56 203 TYR A C 1
ATOM 1595 O O . TYR A 1 203 ? -13.173 1.172 -5.592 1.00 95.56 203 TYR A O 1
ATOM 1603 N N . LEU A 1 204 ? -13.168 0.918 -7.821 1.00 95.56 204 LEU A N 1
ATOM 1604 C CA . LEU A 1 204 ? -11.885 1.604 -8.005 1.00 95.56 204 LEU A CA 1
ATOM 1605 C C . LEU A 1 204 ? -11.930 3.063 -7.534 1.00 95.56 204 LEU A C 1
ATOM 1607 O O . LEU A 1 204 ? -10.970 3.542 -6.941 1.00 95.56 204 LEU A O 1
ATOM 1611 N N . ASN A 1 205 ? -13.053 3.763 -7.711 1.00 93.94 205 ASN A N 1
ATOM 1612 C CA . ASN A 1 205 ? -13.231 5.099 -7.136 1.00 93.94 205 ASN A CA 1
ATOM 1613 C C . ASN A 1 205 ? -13.207 5.083 -5.603 1.00 93.94 205 ASN A C 1
ATOM 1615 O O . ASN A 1 205 ? -12.546 5.921 -5.002 1.00 93.94 205 ASN A O 1
ATOM 1619 N N . LEU A 1 206 ? -13.879 4.115 -4.973 1.00 95.88 206 LEU A N 1
ATOM 1620 C CA . LEU A 1 206 ? -13.822 3.957 -3.521 1.00 95.88 206 LEU A CA 1
ATOM 1621 C C . LEU A 1 206 ? -12.393 3.648 -3.052 1.00 95.88 206 LEU A C 1
ATOM 1623 O O . LEU A 1 206 ? -11.938 4.238 -2.079 1.00 95.88 206 LEU A O 1
ATOM 1627 N N . VAL A 1 207 ? -11.667 2.774 -3.756 1.00 97.31 207 VAL A N 1
ATOM 1628 C CA . VAL A 1 207 ? -10.252 2.476 -3.474 1.00 97.31 207 VAL A CA 1
ATOM 1629 C C . VAL A 1 207 ? -9.405 3.745 -3.554 1.00 97.31 207 VAL A C 1
ATOM 1631 O O . VAL A 1 207 ? -8.641 4.011 -2.629 1.00 97.31 207 VAL A O 1
ATOM 1634 N N . ARG A 1 208 ? -9.568 4.566 -4.598 1.00 96.19 208 ARG A N 1
ATOM 1635 C CA . ARG A 1 208 ? -8.865 5.855 -4.738 1.00 96.19 208 ARG A CA 1
ATOM 1636 C C . ARG A 1 208 ? -9.170 6.806 -3.584 1.00 96.19 208 ARG A C 1
ATOM 1638 O O . ARG A 1 208 ? -8.243 7.397 -3.034 1.00 96.19 208 ARG A O 1
ATOM 1645 N N . ASP A 1 209 ? -10.433 6.916 -3.180 1.00 95.06 209 ASP A N 1
ATOM 1646 C CA . ASP A 1 209 ? -10.838 7.781 -2.068 1.00 95.06 209 ASP A CA 1
ATOM 1647 C C . ASP A 1 209 ? -10.287 7.271 -0.728 1.00 95.06 209 ASP A C 1
ATOM 1649 O O . ASP A 1 209 ? -9.798 8.054 0.088 1.00 95.06 209 ASP A O 1
ATOM 1653 N N . VAL A 1 210 ? -10.279 5.953 -0.509 1.00 96.81 210 VAL A N 1
ATOM 1654 C CA . VAL A 1 210 ? -9.668 5.332 0.674 1.00 96.81 210 VAL A CA 1
ATOM 1655 C C . VAL A 1 210 ? -8.154 5.552 0.687 1.00 96.81 210 VAL A C 1
ATOM 1657 O O . VAL A 1 210 ? -7.614 5.960 1.716 1.00 96.81 210 VAL A O 1
ATOM 1660 N N . LEU A 1 211 ? -7.461 5.347 -0.437 1.00 96.56 211 LEU A N 1
ATOM 1661 C CA . LEU A 1 211 ? -6.030 5.642 -0.587 1.00 96.56 211 LEU A CA 1
ATOM 1662 C C . LEU A 1 211 ? -5.738 7.124 -0.334 1.00 96.56 211 LEU A C 1
ATOM 1664 O O . LEU A 1 211 ? -4.749 7.463 0.312 1.00 96.56 211 LEU A O 1
ATOM 1668 N N . HIS A 1 212 ? -6.613 8.017 -0.792 1.00 92.00 212 HIS A N 1
ATOM 1669 C CA . HIS A 1 212 ? -6.503 9.441 -0.514 1.00 92.00 212 HIS A CA 1
ATOM 1670 C C . HIS A 1 212 ? -6.656 9.741 0.985 1.00 92.00 212 HIS A C 1
ATOM 1672 O O . HIS A 1 212 ? -5.850 10.474 1.548 1.00 92.00 212 HIS A O 1
ATOM 1678 N N . LEU A 1 213 ? -7.636 9.158 1.675 1.00 92.62 213 LEU A N 1
ATOM 1679 C CA . LEU A 1 213 ? -7.818 9.401 3.110 1.00 92.62 213 LEU A CA 1
ATOM 1680 C C . LEU A 1 213 ? -6.709 8.791 3.973 1.00 92.62 213 LEU A C 1
ATOM 1682 O O . LEU A 1 213 ? -6.346 9.359 5.003 1.00 92.62 213 LEU A O 1
ATOM 1686 N N . THR A 1 214 ? -6.186 7.635 3.572 1.00 93.56 214 THR A N 1
ATOM 1687 C CA . THR A 1 214 ? -5.206 6.864 4.352 1.00 93.56 214 THR A CA 1
ATOM 1688 C C . THR A 1 214 ? -3.753 7.119 3.952 1.00 93.56 214 THR A C 1
ATOM 1690 O O . THR A 1 214 ? -2.845 6.685 4.663 1.00 93.56 214 THR A O 1
ATOM 1693 N N . GLN A 1 215 ? -3.528 7.866 2.867 1.00 91.19 215 GLN A N 1
ATOM 1694 C CA . GLN A 1 215 ? -2.225 8.363 2.418 1.00 91.19 215 GLN A CA 1
ATOM 1695 C C . GLN A 1 215 ? -1.167 7.243 2.383 1.00 91.19 215 GLN A C 1
ATOM 1697 O O . GLN A 1 215 ? -1.412 6.171 1.829 1.00 91.19 215 GLN A O 1
ATOM 1702 N N . ILE A 1 216 ? 0.013 7.466 2.972 1.00 91.62 216 ILE A N 1
ATOM 1703 C CA . ILE A 1 216 ? 1.157 6.541 2.934 1.00 91.62 216 ILE A CA 1
ATOM 1704 C C . ILE A 1 216 ? 0.790 5.155 3.476 1.00 91.62 216 ILE A C 1
ATOM 1706 O O . ILE A 1 216 ? 1.192 4.149 2.893 1.00 91.62 216 ILE A O 1
ATOM 1710 N N . ARG A 1 217 ? -0.008 5.090 4.550 1.00 91.38 217 ARG A N 1
ATOM 1711 C CA . ARG A 1 217 ? -0.471 3.819 5.123 1.00 91.38 217 ARG A CA 1
ATOM 1712 C C . ARG A 1 217 ? -1.320 3.041 4.120 1.00 91.38 217 ARG A C 1
ATOM 1714 O O . ARG A 1 217 ? -1.120 1.843 3.945 1.00 91.38 217 ARG A O 1
ATOM 1721 N N . GLY A 1 218 ? -2.253 3.725 3.460 1.00 94.88 218 GLY A N 1
ATOM 1722 C CA . GLY A 1 218 ? -3.073 3.137 2.403 1.00 94.88 218 GLY A CA 1
ATOM 1723 C C . GLY A 1 218 ? -2.227 2.601 1.261 1.00 94.88 218 GLY A C 1
ATOM 1724 O O . GLY A 1 218 ? -2.390 1.455 0.867 1.00 94.88 218 GLY A O 1
ATOM 1725 N N . VAL A 1 219 ? -1.280 3.405 0.778 1.00 95.75 219 VAL A N 1
ATOM 1726 C CA . VAL A 1 219 ? -0.371 3.011 -0.305 1.00 95.75 219 VAL A CA 1
ATOM 1727 C C . VAL A 1 219 ? 0.430 1.763 0.061 1.00 95.75 219 VAL A C 1
ATOM 1729 O O . VAL A 1 219 ? 0.478 0.835 -0.737 1.00 95.75 219 VAL A O 1
ATOM 1732 N N . GLN A 1 220 ? 1.004 1.702 1.265 1.00 93.94 220 GLN A N 1
ATOM 1733 C CA . GLN A 1 220 ? 1.754 0.530 1.731 1.00 93.94 220 GLN A CA 1
ATOM 1734 C C . GLN A 1 220 ? 0.889 -0.744 1.708 1.00 93.94 220 GLN A C 1
ATOM 1736 O O . GLN A 1 220 ? 1.290 -1.777 1.174 1.00 93.94 220 GLN A O 1
ATOM 1741 N N . LEU A 1 221 ? -0.329 -0.668 2.251 1.00 94.94 221 LEU A N 1
ATOM 1742 C CA . LEU A 1 221 ? -1.246 -1.811 2.283 1.00 94.94 221 LEU A CA 1
ATOM 1743 C C . LEU A 1 221 ? -1.730 -2.199 0.882 1.00 94.94 221 LEU A C 1
ATOM 1745 O O . LEU A 1 221 ? -1.851 -3.382 0.577 1.00 94.94 221 LEU A O 1
ATOM 1749 N N . GLY A 1 222 ? -1.985 -1.211 0.026 1.00 97.12 222 GLY A N 1
ATOM 1750 C CA . GLY A 1 222 ? -2.491 -1.417 -1.324 1.00 97.12 222 GLY A CA 1
ATOM 1751 C C . GLY A 1 222 ? -1.442 -1.945 -2.303 1.00 97.12 222 GLY A C 1
ATOM 1752 O O . GLY A 1 222 ? -1.778 -2.742 -3.173 1.00 97.12 222 GLY A O 1
ATOM 1753 N N . LEU A 1 223 ? -0.161 -1.600 -2.134 1.00 96.50 223 LEU A N 1
ATOM 1754 C CA . LEU A 1 223 ? 0.942 -2.202 -2.896 1.00 96.50 223 LEU A CA 1
ATOM 1755 C C . LEU A 1 223 ? 1.102 -3.695 -2.582 1.00 96.50 223 LEU A C 1
ATOM 1757 O O . LEU A 1 223 ? 1.405 -4.485 -3.476 1.00 96.50 223 LEU A O 1
ATOM 1761 N N . SER A 1 224 ? 0.829 -4.086 -1.336 1.00 94.56 224 SER A N 1
ATOM 1762 C CA . SER A 1 224 ? 0.850 -5.479 -0.874 1.00 94.56 224 SER A CA 1
ATOM 1763 C C . SER A 1 224 ? -0.443 -6.257 -1.172 1.00 94.56 224 SER A C 1
ATOM 1765 O O . SER A 1 224 ? -0.569 -7.413 -0.768 1.00 94.56 224 SER A O 1
ATOM 1767 N N . ALA A 1 225 ? -1.418 -5.644 -1.848 1.00 95.94 225 ALA A N 1
ATOM 1768 C CA . ALA A 1 225 ? -2.711 -6.258 -2.117 1.00 95.94 225 ALA A CA 1
ATOM 1769 C C . ALA A 1 225 ? -2.648 -7.348 -3.199 1.00 95.94 225 ALA A C 1
ATOM 1771 O O . ALA A 1 225 ? -1.853 -7.285 -4.137 1.00 95.94 225 ALA A O 1
ATOM 1772 N N . ASN A 1 226 ? -3.556 -8.319 -3.121 1.00 94.25 226 ASN A N 1
ATOM 1773 C CA . ASN A 1 226 ? -3.696 -9.368 -4.131 1.00 94.25 226 ASN A CA 1
ATOM 1774 C C . ASN A 1 226 ? -4.370 -8.862 -5.416 1.00 94.25 226 ASN A C 1
ATOM 1776 O O . ASN A 1 226 ? -4.124 -9.416 -6.487 1.00 94.25 226 ASN A O 1
ATOM 1780 N N . ASN A 1 227 ? -5.206 -7.820 -5.332 1.00 95.44 227 ASN A N 1
ATOM 1781 C CA . ASN A 1 227 ? -5.898 -7.253 -6.487 1.00 95.44 227 ASN A CA 1
ATOM 1782 C C . ASN A 1 227 ? -4.922 -6.407 -7.345 1.00 95.44 227 ASN A C 1
ATOM 1784 O O . ASN A 1 227 ? -4.408 -5.388 -6.868 1.00 95.44 227 ASN A O 1
ATOM 1788 N N . PRO A 1 228 ? -4.666 -6.772 -8.620 1.00 93.81 228 PRO A N 1
ATOM 1789 C CA . PRO A 1 228 ? -3.753 -6.029 -9.490 1.00 93.81 228 PRO A CA 1
ATOM 1790 C C . PRO A 1 228 ? -4.190 -4.585 -9.764 1.00 93.81 228 PRO A C 1
ATOM 1792 O O . PRO A 1 228 ? -3.339 -3.699 -9.814 1.00 93.81 228 PRO A O 1
ATOM 1795 N N . ALA A 1 229 ? -5.495 -4.331 -9.899 1.00 95.75 229 ALA A N 1
ATOM 1796 C CA . ALA A 1 229 ? -6.018 -2.988 -10.115 1.00 95.75 229 ALA A CA 1
ATOM 1797 C C . ALA A 1 229 ? -5.777 -2.100 -8.884 1.00 95.75 229 ALA A C 1
ATOM 1799 O O . ALA A 1 229 ? -5.323 -0.968 -9.023 1.00 95.75 229 ALA A O 1
ATOM 1800 N N . VAL A 1 230 ? -5.971 -2.631 -7.671 1.00 97.31 230 VAL A N 1
ATOM 1801 C CA . VAL A 1 230 ? -5.651 -1.910 -6.424 1.00 97.31 230 VAL A CA 1
ATOM 1802 C C . VAL A 1 230 ? -4.160 -1.611 -6.321 1.00 97.31 230 VAL A C 1
ATOM 1804 O O . VAL A 1 230 ? -3.794 -0.488 -5.967 1.00 97.31 230 VAL A O 1
ATOM 1807 N N . ARG A 1 231 ? -3.290 -2.570 -6.663 1.00 95.88 231 ARG A N 1
ATOM 1808 C CA . ARG A 1 231 ? -1.837 -2.335 -6.689 1.00 95.88 231 ARG A CA 1
ATOM 1809 C C . ARG A 1 231 ? -1.462 -1.211 -7.647 1.00 95.88 231 ARG A C 1
ATOM 1811 O O . ARG A 1 231 ? -0.660 -0.353 -7.285 1.00 95.88 231 ARG A O 1
ATOM 1818 N N . GLN A 1 232 ? -2.078 -1.175 -8.828 1.00 95.06 232 GLN A N 1
ATOM 1819 C CA . GLN A 1 232 ? -1.850 -0.113 -9.803 1.00 95.06 232 GLN A CA 1
ATOM 1820 C C . GLN A 1 232 ? -2.310 1.257 -9.280 1.00 95.06 232 GLN A C 1
ATOM 1822 O O . GLN A 1 232 ? -1.544 2.215 -9.345 1.00 95.06 232 GLN A O 1
ATOM 1827 N N . GLU A 1 233 ? -3.514 1.354 -8.707 1.00 97.06 233 GLU A N 1
ATOM 1828 C CA . GLU A 1 233 ? -4.016 2.599 -8.100 1.00 97.06 233 GLU A CA 1
ATOM 1829 C C . GLU A 1 233 ? -3.131 3.060 -6.930 1.00 97.06 233 GLU A C 1
ATOM 1831 O O . GLU A 1 233 ? -2.827 4.246 -6.783 1.00 97.06 233 GLU A O 1
ATOM 1836 N N . SER A 1 234 ? -2.645 2.113 -6.126 1.00 97.44 234 SER A N 1
ATOM 1837 C CA . SER A 1 234 ? -1.725 2.378 -5.015 1.00 97.44 234 SER A CA 1
ATOM 1838 C C . SER A 1 234 ? -0.379 2.890 -5.512 1.00 97.44 234 SER A C 1
ATOM 1840 O O . SER A 1 234 ? 0.169 3.828 -4.935 1.00 97.44 234 SER A O 1
ATOM 1842 N N . PHE A 1 235 ? 0.138 2.332 -6.608 1.00 96.75 235 PHE A N 1
ATOM 1843 C CA . PHE A 1 235 ? 1.366 2.806 -7.237 1.00 96.75 235 PHE A CA 1
ATOM 1844 C C . PHE A 1 235 ? 1.200 4.201 -7.843 1.00 96.75 235 PHE A C 1
ATOM 1846 O O . PHE A 1 235 ? 2.047 5.064 -7.618 1.00 96.75 235 PHE A O 1
ATOM 1853 N N . THR A 1 236 ? 0.082 4.481 -8.518 1.00 95.94 236 THR A N 1
ATOM 1854 C CA . THR A 1 236 ? -0.242 5.839 -8.981 1.00 95.94 236 THR A CA 1
ATOM 1855 C C . THR A 1 236 ? -0.281 6.821 -7.811 1.00 95.94 236 THR A C 1
ATOM 1857 O O . THR A 1 236 ? 0.327 7.893 -7.880 1.00 95.94 236 THR A O 1
ATOM 1860 N N . LYS A 1 237 ? -0.895 6.439 -6.685 1.00 95.62 237 LYS A N 1
ATOM 1861 C CA . LYS A 1 237 ? -0.892 7.280 -5.486 1.00 95.62 237 LYS A CA 1
ATOM 1862 C C . LYS A 1 237 ? 0.507 7.448 -4.886 1.00 95.62 237 LYS A C 1
ATOM 1864 O O . LYS A 1 237 ? 0.859 8.549 -4.461 1.00 95.62 237 LYS A O 1
ATOM 1869 N N . ALA A 1 238 ? 1.333 6.400 -4.898 1.00 95.75 238 ALA A N 1
ATOM 1870 C CA . ALA A 1 238 ? 2.735 6.484 -4.499 1.00 95.75 238 ALA A CA 1
ATOM 1871 C C . ALA A 1 238 ? 3.476 7.528 -5.348 1.00 95.75 238 ALA A C 1
ATOM 1873 O O . ALA A 1 238 ? 4.127 8.414 -4.797 1.00 95.75 238 ALA A O 1
ATOM 1874 N N . GLN A 1 239 ? 3.312 7.505 -6.673 1.00 95.44 239 GLN A N 1
ATOM 1875 C CA . GLN A 1 239 ? 3.928 8.486 -7.570 1.00 95.44 239 GLN A CA 1
ATOM 1876 C C . GLN A 1 239 ? 3.535 9.926 -7.218 1.00 95.44 239 GLN A C 1
ATOM 1878 O O . GLN A 1 239 ? 4.391 10.809 -7.223 1.00 95.44 239 GLN A O 1
ATOM 1883 N N . GLU A 1 240 ? 2.276 10.191 -6.866 1.00 94.44 240 GLU A N 1
ATOM 1884 C CA . GLU A 1 240 ? 1.847 11.521 -6.409 1.00 94.44 240 GLU A CA 1
ATOM 1885 C C . GLU A 1 240 ? 2.571 11.964 -5.128 1.00 94.44 240 GLU A C 1
ATOM 1887 O O . GLU A 1 240 ? 3.055 13.101 -5.044 1.00 94.44 240 GLU A O 1
ATOM 1892 N N . ILE A 1 241 ? 2.680 11.066 -4.143 1.00 93.56 241 ILE A N 1
ATOM 1893 C CA . ILE A 1 241 ? 3.346 11.330 -2.859 1.00 93.56 241 ILE A CA 1
ATOM 1894 C C . ILE A 1 241 ? 4.840 11.585 -3.073 1.00 93.56 241 ILE A C 1
ATOM 1896 O O . ILE A 1 241 ? 5.363 12.609 -2.627 1.00 93.56 241 ILE A O 1
ATOM 1900 N N . PHE A 1 242 ? 5.522 10.710 -3.812 1.00 94.69 242 PHE A N 1
ATOM 1901 C CA . PHE A 1 242 ? 6.947 10.848 -4.118 1.00 94.69 242 PHE A CA 1
ATOM 1902 C C . PHE A 1 242 ? 7.235 12.097 -4.962 1.00 94.69 242 PHE A C 1
ATOM 1904 O O . PHE A 1 242 ? 8.230 12.790 -4.736 1.00 94.69 242 PHE A O 1
ATOM 1911 N N . ARG A 1 243 ? 6.340 12.460 -5.889 1.00 94.44 243 ARG A N 1
ATOM 1912 C CA . ARG A 1 243 ? 6.447 13.705 -6.663 1.00 94.44 243 ARG A CA 1
ATOM 1913 C C . ARG A 1 243 ? 6.317 14.933 -5.764 1.00 94.44 243 ARG A C 1
ATOM 1915 O O . ARG A 1 243 ? 7.064 15.894 -5.947 1.00 94.44 243 ARG A O 1
ATOM 1922 N N . SER A 1 244 ? 5.416 14.889 -4.785 1.00 91.31 244 SER A N 1
ATOM 1923 C CA . SER A 1 244 ? 5.230 15.969 -3.809 1.00 91.31 244 SER A CA 1
ATOM 1924 C C . SER A 1 244 ? 6.435 16.099 -2.877 1.00 91.31 244 SER A C 1
ATOM 1926 O O . SER A 1 244 ? 6.910 17.208 -2.648 1.00 91.31 244 SER A O 1
ATOM 1928 N N . TYR A 1 245 ? 7.006 14.979 -2.424 1.00 91.88 245 TYR A N 1
ATOM 1929 C CA . TYR A 1 245 ? 8.273 14.949 -1.688 1.00 91.88 245 TYR A CA 1
ATOM 1930 C C . TYR A 1 245 ? 9.432 15.561 -2.495 1.00 91.88 245 TYR A C 1
ATOM 1932 O O . TYR A 1 245 ? 10.138 16.449 -2.010 1.00 91.88 245 TYR A O 1
ATOM 1940 N N . SER A 1 246 ? 9.607 15.124 -3.745 1.00 91.69 246 SER A N 1
ATOM 1941 C CA . SER A 1 246 ? 10.708 15.561 -4.609 1.00 91.69 246 SER A CA 1
ATOM 1942 C C . SER A 1 246 ? 10.637 17.062 -4.922 1.00 91.69 246 SER A C 1
ATOM 1944 O O . SER A 1 246 ? 11.634 17.776 -4.773 1.00 91.69 246 SER A O 1
ATOM 1946 N N . LYS A 1 247 ? 9.442 17.560 -5.277 1.00 91.50 247 LYS A N 1
ATOM 1947 C CA . LYS A 1 247 ? 9.222 18.938 -5.751 1.00 91.50 247 LYS A CA 1
ATOM 1948 C C . LYS A 1 247 ? 8.950 19.965 -4.646 1.00 91.50 247 LYS A C 1
ATOM 1950 O O . LYS A 1 247 ? 8.948 21.162 -4.941 1.00 91.50 247 LYS A O 1
ATOM 1955 N N . SER A 1 248 ? 8.702 19.545 -3.402 1.00 88.06 248 SER A N 1
ATOM 1956 C CA . SER A 1 248 ? 8.381 20.489 -2.326 1.00 88.06 248 SER A CA 1
ATOM 1957 C C . SER A 1 248 ? 9.563 21.401 -1.985 1.00 88.06 248 SER A C 1
ATOM 1959 O O . SER A 1 248 ? 10.700 20.953 -1.817 1.00 88.06 248 SER A O 1
ATOM 1961 N N . LYS A 1 249 ? 9.267 22.700 -1.857 1.00 89.88 249 LYS A N 1
ATOM 1962 C CA . LYS A 1 249 ? 10.200 23.732 -1.376 1.00 89.88 249 LYS A CA 1
ATOM 1963 C C . LYS A 1 249 ? 10.104 23.951 0.136 1.00 89.88 249 LYS A C 1
ATOM 1965 O O . LYS A 1 249 ? 10.985 24.587 0.710 1.00 89.88 249 LYS A O 1
ATOM 1970 N N . ASP A 1 250 ? 9.048 23.445 0.773 1.00 89.56 250 ASP A N 1
ATOM 1971 C CA . ASP A 1 250 ? 8.890 23.506 2.222 1.00 89.56 250 ASP A CA 1
ATOM 1972 C C . ASP A 1 250 ? 9.787 22.441 2.865 1.00 89.56 250 ASP A C 1
ATOM 1974 O O . ASP A 1 250 ? 9.531 21.240 2.778 1.00 89.56 250 ASP A O 1
ATOM 1978 N N . GLN A 1 251 ? 10.855 22.902 3.516 1.00 87.94 251 GLN A N 1
ATOM 1979 C CA . GLN A 1 251 ? 11.840 22.040 4.167 1.00 87.94 251 GLN A CA 1
ATOM 1980 C C . GLN A 1 251 ? 11.251 21.248 5.334 1.00 87.94 251 GLN A C 1
ATOM 1982 O O . GLN A 1 251 ? 11.655 20.107 5.557 1.00 87.94 251 GLN A O 1
ATOM 1987 N N . LYS A 1 252 ? 10.288 21.821 6.069 1.00 84.44 252 LYS A N 1
ATOM 1988 C CA . LYS A 1 252 ? 9.639 21.126 7.182 1.00 84.44 252 LYS A CA 1
ATOM 1989 C C . LYS A 1 252 ? 8.779 19.997 6.632 1.00 84.44 252 LYS A C 1
ATOM 1991 O O . LYS A 1 252 ? 8.980 18.855 7.025 1.00 84.44 252 LYS A O 1
ATOM 1996 N N . PHE A 1 253 ? 7.911 20.301 5.667 1.00 83.81 253 PHE A N 1
ATOM 1997 C CA . PHE A 1 253 ? 7.106 19.293 4.972 1.00 83.81 253 PHE A CA 1
ATOM 1998 C C . PHE A 1 253 ? 7.978 18.187 4.372 1.00 83.81 253 PHE A C 1
ATOM 2000 O O . PHE A 1 253 ? 7.711 17.006 4.580 1.00 83.81 253 PHE A O 1
ATOM 2007 N N . LYS A 1 254 ? 9.042 18.557 3.650 1.00 86.25 254 LYS A N 1
ATOM 2008 C CA . LYS A 1 254 ? 9.916 17.602 2.964 1.00 86.25 254 LYS A CA 1
ATOM 2009 C C . LYS A 1 254 ? 10.638 16.685 3.945 1.00 86.25 254 LYS A C 1
ATOM 2011 O O . LYS A 1 254 ? 10.685 15.481 3.708 1.00 86.25 254 LYS A O 1
ATOM 2016 N N . LYS A 1 255 ? 11.151 17.232 5.051 1.00 87.44 255 LYS A N 1
ATOM 2017 C CA . LYS A 1 255 ? 11.760 16.442 6.126 1.00 87.44 255 LYS A CA 1
ATOM 2018 C C . LYS A 1 255 ? 10.746 15.468 6.726 1.00 87.44 255 LYS A C 1
ATOM 2020 O O . LYS A 1 255 ? 11.010 14.274 6.783 1.00 87.44 255 LYS A O 1
ATOM 2025 N N . THR A 1 256 ? 9.571 15.975 7.093 1.00 83.75 256 THR A N 1
ATOM 2026 C CA . THR A 1 256 ? 8.485 15.200 7.698 1.00 83.75 256 THR A CA 1
ATOM 2027 C C . THR A 1 256 ? 8.031 14.033 6.821 1.00 83.75 256 THR A C 1
ATOM 2029 O O . THR A 1 256 ? 7.957 12.882 7.258 1.00 83.75 256 THR A O 1
ATOM 2032 N N . LEU A 1 257 ? 7.736 14.332 5.558 1.00 86.75 257 LEU A N 1
ATOM 2033 C CA . LEU A 1 257 ? 7.312 13.335 4.591 1.00 86.75 257 LEU A CA 1
ATOM 2034 C C . LEU A 1 257 ? 8.439 12.334 4.310 1.00 86.75 257 LEU A C 1
ATOM 2036 O O . LEU A 1 257 ? 8.186 11.135 4.271 1.00 86.75 257 LEU A O 1
ATOM 2040 N N . GLY A 1 258 ? 9.678 12.815 4.180 1.00 89.88 258 GLY A N 1
ATOM 2041 C CA . GLY A 1 258 ? 10.854 11.974 3.979 1.00 89.88 258 GLY A CA 1
ATOM 2042 C C . GLY A 1 258 ? 11.036 10.947 5.094 1.00 89.88 258 GLY A C 1
ATOM 2043 O O . GLY A 1 258 ? 11.148 9.763 4.802 1.00 89.88 258 GLY A O 1
ATOM 2044 N N . GLU A 1 259 ? 10.985 11.369 6.359 1.00 87.31 259 GLU A N 1
ATOM 2045 C CA . GLU A 1 259 ? 11.073 10.468 7.520 1.00 87.31 259 GLU A CA 1
ATOM 2046 C C . GLU A 1 259 ? 9.997 9.372 7.470 1.00 87.31 259 GLU A C 1
ATOM 2048 O O . GLU A 1 259 ? 10.302 8.194 7.657 1.00 87.31 259 GLU A O 1
ATOM 2053 N N . THR A 1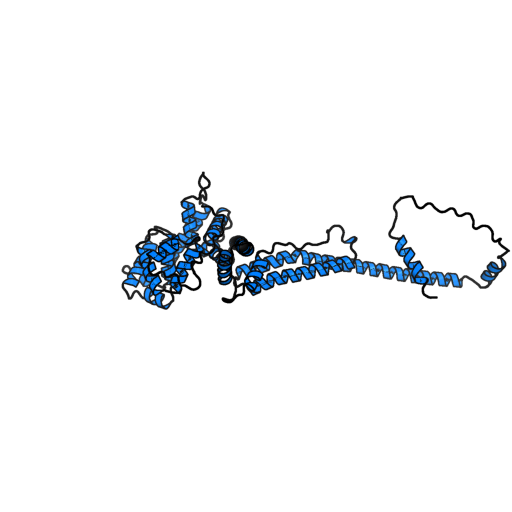 260 ? 8.758 9.728 7.120 1.00 85.75 260 THR A N 1
ATOM 2054 C CA . THR A 1 260 ? 7.673 8.739 7.030 1.00 85.75 260 THR A CA 1
ATOM 2055 C C . THR A 1 260 ? 7.872 7.759 5.873 1.00 85.75 260 THR A C 1
ATOM 2057 O O . THR A 1 260 ? 7.656 6.557 6.032 1.00 85.75 260 THR A O 1
ATOM 2060 N N . LEU A 1 261 ? 8.300 8.250 4.706 1.00 91.06 261 LEU A N 1
ATOM 2061 C CA . LEU A 1 261 ? 8.578 7.403 3.545 1.00 91.06 261 LEU A CA 1
ATOM 2062 C C . LEU A 1 261 ? 9.720 6.421 3.826 1.00 91.06 261 LEU A C 1
ATOM 2064 O O . LEU A 1 261 ? 9.617 5.260 3.434 1.00 91.06 261 LEU A O 1
ATOM 2068 N N . LYS A 1 262 ? 10.766 6.852 4.542 1.00 90.88 262 LYS A N 1
ATOM 2069 C CA . LYS A 1 262 ? 11.872 5.974 4.948 1.00 90.88 262 LYS A CA 1
ATOM 2070 C C . LYS A 1 262 ? 11.392 4.826 5.825 1.00 90.88 262 LYS A C 1
ATOM 2072 O O . LYS A 1 262 ? 11.630 3.675 5.483 1.00 90.88 262 LYS A O 1
ATOM 2077 N N . ILE A 1 263 ? 10.658 5.142 6.896 1.00 86.19 263 ILE A N 1
ATOM 2078 C CA . ILE A 1 263 ? 10.134 4.147 7.848 1.00 86.19 263 ILE A CA 1
ATOM 2079 C C . ILE A 1 263 ? 9.277 3.088 7.137 1.00 86.19 263 ILE A C 1
ATOM 2081 O O . ILE A 1 263 ? 9.279 1.923 7.523 1.00 86.19 263 ILE A O 1
ATOM 2085 N N . ARG A 1 264 ? 8.523 3.487 6.108 1.00 87.75 264 ARG A N 1
ATOM 2086 C CA . ARG A 1 264 ? 7.523 2.625 5.461 1.00 87.75 264 ARG A CA 1
ATOM 2087 C C . ARG A 1 264 ? 8.066 1.828 4.283 1.00 87.75 264 ARG A C 1
ATOM 2089 O O . ARG A 1 264 ? 7.636 0.696 4.085 1.00 87.75 264 ARG A O 1
ATOM 2096 N N . PHE A 1 265 ? 8.968 2.413 3.496 1.00 92.12 265 PHE A N 1
ATOM 2097 C CA . PHE A 1 265 ? 9.379 1.838 2.215 1.00 92.12 265 PHE A CA 1
ATOM 2098 C C . PHE A 1 265 ? 10.835 1.388 2.154 1.00 92.12 265 PHE A C 1
ATOM 2100 O O . PHE A 1 265 ? 11.169 0.687 1.199 1.00 92.12 265 PHE A O 1
ATOM 2107 N N . LEU A 1 266 ? 11.691 1.742 3.117 1.00 92.50 266 LEU A N 1
ATOM 2108 C CA . LEU A 1 266 ? 13.106 1.352 3.118 1.00 92.50 266 LEU A CA 1
ATOM 2109 C C . LEU A 1 266 ? 13.384 0.219 4.114 1.00 92.50 266 LEU A C 1
ATOM 2111 O O . LEU A 1 266 ? 12.683 0.072 5.112 1.00 92.50 266 LEU A O 1
ATOM 2115 N N . LYS A 1 267 ? 14.386 -0.620 3.814 1.00 85.50 267 LYS A N 1
ATOM 2116 C CA . LYS A 1 267 ? 14.711 -1.833 4.599 1.00 85.50 267 LYS A CA 1
ATOM 2117 C C . LYS A 1 267 ? 15.259 -1.555 5.996 1.00 85.50 267 LYS A C 1
ATOM 2119 O O . LYS A 1 267 ? 15.088 -2.386 6.882 1.00 85.50 267 LYS A O 1
ATOM 2124 N N . GLU A 1 268 ? 15.932 -0.426 6.187 1.00 77.62 268 GLU A N 1
ATOM 2125 C CA . GLU A 1 268 ? 16.644 -0.123 7.428 1.00 77.62 268 GLU A CA 1
ATOM 2126 C C . GLU A 1 268 ? 16.096 1.131 8.112 1.00 77.62 268 GLU A C 1
ATOM 2128 O O . GLU A 1 268 ? 15.891 2.169 7.475 1.00 77.62 268 GLU A O 1
ATOM 2133 N N . GLU A 1 269 ? 15.961 1.069 9.442 1.00 58.12 269 GLU A N 1
ATOM 2134 C CA . GLU A 1 269 ? 15.610 2.223 10.287 1.00 58.12 269 GLU A CA 1
ATOM 2135 C C . GLU A 1 269 ? 16.633 3.370 10.181 1.00 58.12 269 GLU A C 1
ATOM 2137 O O . GLU A 1 269 ? 16.306 4.522 10.461 1.00 58.12 269 GLU A O 1
ATOM 2142 N N . LYS A 1 270 ? 17.870 3.072 9.752 1.00 62.66 270 LYS A N 1
ATOM 2143 C CA . LYS A 1 270 ? 18.958 4.045 9.542 1.00 62.66 270 LYS A CA 1
ATOM 2144 C C . LYS A 1 270 ? 19.233 4.342 8.067 1.00 62.66 270 LYS A C 1
ATOM 2146 O O . LYS A 1 270 ? 20.351 4.701 7.712 1.00 62.66 270 LYS A O 1
ATOM 2151 N N . SER A 1 271 ? 18.224 4.202 7.218 1.00 76.75 271 SER A N 1
ATOM 2152 C CA . SER A 1 271 ? 18.337 4.512 5.795 1.00 76.75 271 SER A CA 1
ATOM 2153 C C . SER A 1 271 ? 18.712 5.979 5.538 1.00 76.75 271 SER A C 1
ATOM 2155 O O . SER A 1 271 ? 18.149 6.934 6.101 1.00 76.75 271 SER A O 1
ATOM 2157 N N . GLU A 1 272 ? 19.692 6.170 4.659 1.00 83.56 272 GLU A N 1
ATOM 2158 C CA . GLU A 1 272 ? 20.195 7.493 4.309 1.00 83.56 272 GLU A CA 1
ATOM 2159 C C . GLU A 1 272 ? 19.204 8.248 3.405 1.00 83.56 272 GLU A C 1
ATOM 2161 O O . GLU A 1 272 ? 18.306 7.675 2.787 1.00 83.56 272 GLU A O 1
ATOM 2166 N N . ASP A 1 273 ? 19.349 9.574 3.304 1.00 84.25 273 ASP A N 1
ATOM 2167 C CA . ASP A 1 273 ? 18.582 10.359 2.318 1.00 84.25 273 ASP A CA 1
ATOM 2168 C C . ASP A 1 273 ? 18.884 9.919 0.875 1.00 84.25 273 ASP A C 1
ATOM 2170 O O . ASP A 1 273 ? 18.024 10.034 0.001 1.00 84.25 273 ASP A O 1
ATOM 2174 N N . SER A 1 274 ? 20.083 9.380 0.637 1.00 90.50 274 SER A N 1
ATOM 2175 C CA . SER A 1 274 ? 20.512 8.814 -0.644 1.00 90.50 274 SER A CA 1
ATOM 2176 C C . SER A 1 274 ? 19.653 7.608 -1.054 1.00 90.50 274 SER A C 1
ATOM 2178 O O . SER A 1 274 ? 19.294 7.482 -2.224 1.00 90.50 274 SER A O 1
ATOM 2180 N N . ASP A 1 275 ? 19.232 6.768 -0.108 1.00 93.12 275 ASP A N 1
ATOM 2181 C CA . ASP A 1 275 ? 18.387 5.601 -0.387 1.00 93.12 275 ASP A CA 1
ATOM 2182 C C . ASP A 1 275 ? 16.964 6.002 -0.769 1.00 93.12 275 ASP A C 1
ATOM 2184 O O . ASP A 1 275 ? 16.399 5.491 -1.740 1.00 93.12 275 ASP A O 1
ATOM 2188 N N . LEU A 1 276 ? 16.402 6.994 -0.072 1.00 93.62 276 LEU A N 1
ATOM 2189 C CA . LEU A 1 276 ? 15.101 7.543 -0.446 1.00 93.62 276 LEU A CA 1
ATOM 2190 C C . LEU A 1 276 ? 15.145 8.193 -1.838 1.00 93.62 276 LEU A C 1
ATOM 2192 O O . LEU A 1 276 ? 14.167 8.110 -2.583 1.00 93.62 276 LEU A O 1
ATOM 2196 N N . GLN A 1 277 ? 16.270 8.805 -2.219 1.00 94.00 277 GLN A N 1
ATOM 2197 C CA . GLN A 1 277 ? 16.460 9.361 -3.561 1.00 94.00 277 GLN A CA 1
ATOM 2198 C C . GLN A 1 277 ? 16.499 8.276 -4.641 1.00 94.00 277 GLN A C 1
ATOM 2200 O O . GLN A 1 277 ? 15.798 8.434 -5.640 1.00 94.00 277 GLN A O 1
ATOM 2205 N N . LYS A 1 278 ? 17.226 7.167 -4.429 1.00 95.12 278 LYS A N 1
ATOM 2206 C CA . LYS A 1 278 ? 17.231 6.014 -5.354 1.00 95.12 278 LYS A CA 1
ATOM 2207 C C . LYS A 1 278 ? 15.806 5.517 -5.607 1.00 95.12 278 LYS A C 1
ATOM 2209 O O . LYS A 1 278 ? 15.382 5.382 -6.753 1.00 95.12 278 LYS A O 1
ATOM 2214 N N . LEU A 1 279 ? 15.034 5.327 -4.533 1.00 95.88 279 LEU A N 1
ATOM 2215 C CA . LEU A 1 279 ? 13.643 4.888 -4.632 1.00 95.88 279 LEU A CA 1
ATOM 2216 C C . LEU A 1 279 ? 12.757 5.919 -5.348 1.00 95.88 279 LEU A C 1
ATOM 2218 O O . LEU A 1 279 ? 11.971 5.566 -6.225 1.00 95.88 279 LEU A O 1
ATOM 2222 N N . THR A 1 280 ? 12.919 7.203 -5.015 1.00 95.94 280 THR A N 1
ATOM 2223 C CA . THR A 1 280 ? 12.190 8.308 -5.657 1.00 95.94 280 THR A CA 1
ATOM 2224 C C . THR A 1 280 ? 12.456 8.350 -7.161 1.00 95.94 280 THR A C 1
ATOM 2226 O O . THR A 1 280 ? 11.519 8.524 -7.938 1.00 95.94 280 THR A O 1
ATOM 2229 N N . GLN A 1 281 ? 13.714 8.181 -7.575 1.00 95.19 281 GLN A N 1
ATOM 2230 C CA . GLN A 1 281 ? 14.110 8.204 -8.978 1.00 95.19 281 GLN A CA 1
ATOM 2231 C C . GLN A 1 281 ? 13.436 7.080 -9.768 1.00 95.19 281 GLN A C 1
ATOM 2233 O O . GLN A 1 281 ? 12.883 7.351 -10.828 1.00 95.19 281 GLN A O 1
ATOM 2238 N N . ALA A 1 282 ? 13.419 5.852 -9.243 1.00 96.19 282 ALA A N 1
ATOM 2239 C CA . ALA A 1 282 ? 12.789 4.725 -9.928 1.00 96.19 282 ALA A CA 1
ATOM 2240 C C . ALA A 1 282 ? 11.255 4.834 -9.989 1.00 96.19 282 ALA A C 1
ATOM 2242 O O . ALA A 1 282 ? 10.664 4.556 -11.028 1.00 96.19 282 ALA A O 1
ATOM 2243 N N . ILE A 1 283 ? 10.594 5.275 -8.909 1.00 96.06 283 ILE A N 1
ATOM 2244 C CA . ILE A 1 283 ? 9.125 5.439 -8.876 1.00 96.06 283 ILE A CA 1
ATOM 2245 C C . ILE A 1 283 ? 8.656 6.516 -9.861 1.00 96.06 283 ILE A C 1
ATOM 2247 O O . ILE A 1 283 ? 7.602 6.383 -10.489 1.00 96.06 283 ILE A O 1
ATOM 2251 N N . LEU A 1 284 ? 9.420 7.604 -9.965 1.00 95.69 284 LEU A N 1
ATOM 2252 C CA . LEU A 1 284 ? 9.096 8.746 -10.817 1.00 95.69 284 LEU A CA 1
ATOM 2253 C C . LEU A 1 284 ? 9.714 8.649 -12.214 1.00 95.69 284 LEU A C 1
ATOM 2255 O O . LEU A 1 284 ? 9.623 9.622 -12.959 1.00 95.69 284 LEU A O 1
ATOM 2259 N N . PHE A 1 285 ? 10.336 7.521 -12.563 1.00 93.44 285 PHE A N 1
ATOM 2260 C CA . PHE A 1 285 ? 10.969 7.344 -13.861 1.00 93.44 285 PHE A CA 1
ATOM 2261 C C . PHE A 1 285 ? 9.916 7.374 -14.978 1.00 93.44 285 PHE A C 1
ATOM 2263 O O . PHE A 1 285 ? 9.081 6.473 -15.097 1.00 93.44 285 PHE A O 1
ATOM 2270 N N . ASP A 1 286 ? 9.951 8.432 -15.786 1.00 85.38 286 ASP A N 1
ATOM 2271 C CA . ASP A 1 286 ? 8.973 8.713 -16.841 1.00 85.38 286 ASP A CA 1
ATOM 2272 C C . ASP A 1 286 ? 9.614 9.009 -18.204 1.00 85.38 286 ASP A C 1
ATOM 2274 O O . ASP A 1 286 ? 8.930 9.455 -19.125 1.00 85.38 286 ASP A O 1
ATOM 2278 N N . GLN A 1 287 ? 10.916 8.752 -18.350 1.00 76.81 287 GLN A N 1
ATOM 2279 C CA . GLN A 1 287 ? 11.645 9.010 -19.586 1.00 76.81 287 GLN A CA 1
ATOM 2280 C C . GLN A 1 287 ? 11.686 7.747 -20.454 1.00 76.81 287 GLN A C 1
ATOM 2282 O O . GLN A 1 287 ? 12.437 6.823 -20.140 1.00 76.81 287 GLN A O 1
ATOM 2287 N N . PRO A 1 288 ? 10.897 7.666 -21.545 1.00 69.75 288 PRO A N 1
ATOM 2288 C CA . PRO A 1 288 ? 11.079 6.603 -22.519 1.00 69.75 288 PRO A CA 1
ATOM 2289 C C . PRO A 1 288 ? 12.442 6.763 -23.195 1.00 69.75 288 PRO A C 1
ATOM 2291 O O . PRO A 1 288 ? 12.876 7.880 -23.493 1.00 69.75 288 PRO A O 1
ATOM 2294 N N . LEU A 1 289 ? 13.100 5.637 -23.452 1.00 78.62 289 LEU A N 1
ATOM 2295 C CA . LEU A 1 289 ? 14.372 5.613 -24.160 1.00 78.62 289 LEU A CA 1
ATOM 2296 C C . LEU A 1 289 ? 14.185 6.116 -25.592 1.00 78.62 289 LEU A C 1
ATOM 2298 O O . LEU A 1 289 ? 13.305 5.655 -26.319 1.00 78.62 289 LEU A O 1
ATOM 2302 N N . GLN A 1 290 ? 14.996 7.098 -25.982 1.00 76.69 290 GLN A N 1
ATOM 2303 C CA . GLN A 1 290 ? 14.938 7.673 -27.320 1.00 76.69 290 GLN A CA 1
ATOM 2304 C C . GLN A 1 290 ? 15.780 6.836 -28.275 1.00 76.69 290 GLN A C 1
ATOM 2306 O O . GLN A 1 290 ? 17.002 6.946 -28.284 1.00 76.69 290 GLN A O 1
ATOM 2311 N N . ILE A 1 291 ? 15.120 6.030 -29.101 1.00 78.00 291 ILE A N 1
ATOM 2312 C CA . ILE A 1 291 ? 15.769 5.362 -30.231 1.00 78.00 291 ILE A CA 1
ATOM 2313 C C . ILE A 1 291 ? 16.027 6.410 -31.315 1.00 78.00 291 ILE A C 1
ATOM 2315 O O . ILE A 1 291 ? 15.094 7.083 -31.766 1.00 78.00 291 ILE A O 1
ATOM 2319 N N . ARG A 1 292 ? 17.289 6.577 -31.724 1.00 76.19 292 ARG A N 1
ATOM 2320 C CA . ARG A 1 292 ? 17.688 7.641 -32.663 1.00 76.19 292 ARG A CA 1
ATOM 2321 C C . ARG A 1 292 ? 17.388 7.278 -34.116 1.00 76.19 292 ARG A C 1
ATOM 2323 O O . ARG A 1 292 ? 17.336 8.158 -34.975 1.00 76.19 292 ARG A O 1
ATOM 2330 N N . PHE A 1 293 ? 17.135 5.999 -34.390 1.00 68.38 293 PHE A N 1
ATOM 2331 C CA . PHE A 1 293 ? 16.820 5.503 -35.725 1.00 68.38 293 PHE A CA 1
ATOM 2332 C C . PHE A 1 293 ? 15.334 5.582 -36.038 1.00 68.38 293 PHE A C 1
ATOM 2334 O O . PHE A 1 293 ? 14.478 5.056 -35.328 1.00 68.38 293 PHE A O 1
ATOM 2341 N N . ASN A 1 294 ? 15.027 6.171 -37.190 1.00 65.25 294 ASN A N 1
ATOM 2342 C CA . ASN A 1 294 ? 13.725 6.000 -37.810 1.00 65.25 294 ASN A CA 1
ATOM 2343 C C . ASN A 1 294 ? 13.724 4.688 -38.616 1.00 65.25 294 ASN A C 1
ATOM 2345 O O . ASN A 1 294 ? 14.548 4.504 -39.513 1.00 65.25 294 ASN A O 1
ATOM 2349 N N . ILE A 1 295 ? 12.765 3.805 -38.313 1.00 56.03 295 ILE A N 1
ATOM 2350 C CA . ILE A 1 295 ? 12.552 2.451 -38.874 1.00 56.03 295 ILE A CA 1
ATOM 2351 C C . ILE A 1 295 ? 12.640 2.398 -40.407 1.00 56.03 295 ILE A C 1
ATOM 2353 O O . ILE A 1 295 ? 12.936 1.354 -40.982 1.00 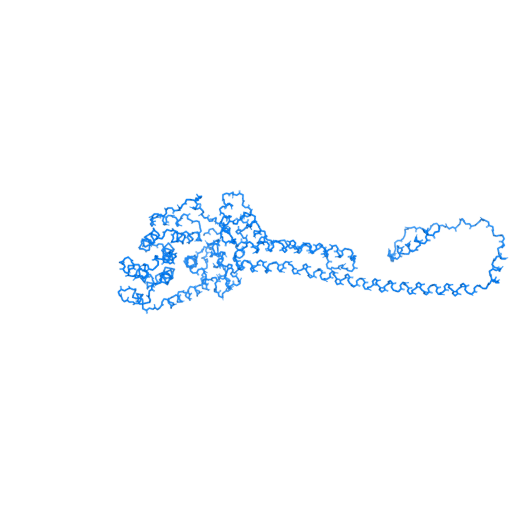56.03 295 ILE A O 1
ATOM 2357 N N . GLN A 1 296 ? 12.374 3.506 -41.091 1.00 58.94 296 GLN A N 1
ATOM 2358 C CA . GLN A 1 296 ? 12.161 3.508 -42.534 1.00 58.94 296 GLN A CA 1
ATOM 2359 C C . GLN A 1 296 ? 13.435 3.401 -43.387 1.00 58.94 296 GLN A C 1
ATOM 2361 O O . GLN A 1 296 ? 13.298 3.140 -44.577 1.00 58.94 296 GLN A O 1
ATOM 2366 N N . ASN A 1 297 ? 14.645 3.554 -42.828 1.00 66.25 297 ASN A N 1
ATOM 2367 C CA . ASN A 1 297 ? 15.871 3.660 -43.636 1.00 66.25 297 ASN A CA 1
ATOM 2368 C C . ASN A 1 297 ? 17.083 2.860 -43.123 1.00 66.25 297 ASN A C 1
ATOM 2370 O O . ASN A 1 297 ? 18.211 3.236 -43.421 1.00 66.25 297 ASN A O 1
ATOM 2374 N N . LEU A 1 298 ? 16.894 1.728 -42.431 1.00 71.69 298 LEU A N 1
ATOM 2375 C CA . LEU A 1 298 ? 18.020 0.867 -42.005 1.00 71.69 298 LEU A CA 1
ATOM 2376 C C . LEU A 1 298 ? 18.958 0.462 -43.162 1.00 71.69 298 LEU A C 1
ATOM 2378 O O . LEU A 1 298 ? 20.156 0.315 -42.965 1.00 71.69 298 LEU A O 1
ATOM 2382 N N . ALA A 1 299 ? 18.436 0.359 -44.388 1.00 70.88 299 ALA A N 1
ATOM 2383 C CA . ALA A 1 299 ? 19.225 0.056 -45.585 1.00 70.88 299 ALA A CA 1
ATOM 2384 C C . ALA A 1 299 ? 20.218 1.164 -46.000 1.00 70.88 299 ALA A C 1
ATOM 2386 O O . ALA A 1 299 ? 21.074 0.921 -46.845 1.00 70.88 299 ALA A O 1
ATOM 2387 N N . GLN A 1 300 ? 20.086 2.380 -45.460 1.00 75.00 300 GLN A N 1
ATOM 2388 C CA . GLN A 1 300 ? 20.950 3.529 -45.761 1.00 75.00 300 GLN A CA 1
ATOM 2389 C C . GLN A 1 300 ? 21.963 3.819 -44.646 1.00 75.00 300 GLN A C 1
ATOM 2391 O O . GLN A 1 300 ? 22.743 4.760 -44.772 1.00 75.00 300 GLN A O 1
ATOM 2396 N N . VAL A 1 301 ? 21.938 3.033 -43.569 1.00 84.62 301 VAL A N 1
ATOM 2397 C CA . VAL A 1 301 ? 22.791 3.210 -42.394 1.00 84.62 301 VAL A CA 1
ATOM 2398 C C . VAL A 1 301 ? 24.064 2.389 -42.567 1.00 84.62 301 VAL A C 1
ATOM 2400 O O . VAL A 1 301 ? 24.028 1.231 -42.990 1.00 84.62 301 VAL A O 1
ATOM 2403 N N . THR A 1 302 ? 25.205 2.988 -42.254 1.00 88.38 302 THR A N 1
ATOM 2404 C CA . THR A 1 302 ? 26.498 2.298 -42.261 1.00 88.38 302 THR A CA 1
ATOM 2405 C C . THR A 1 302 ? 26.631 1.352 -41.064 1.00 88.38 302 THR A C 1
ATOM 2407 O O . THR A 1 302 ? 25.993 1.548 -40.035 1.00 88.38 302 THR A O 1
ATOM 2410 N N . ILE A 1 303 ? 27.492 0.330 -41.164 1.00 89.56 303 ILE A N 1
ATOM 2411 C CA . ILE A 1 303 ? 27.778 -0.565 -40.023 1.00 89.56 303 ILE A CA 1
ATOM 2412 C C . ILE A 1 303 ? 28.221 0.240 -38.793 1.00 89.56 303 ILE A C 1
ATOM 2414 O O . ILE A 1 303 ? 27.674 0.028 -37.722 1.00 89.56 303 ILE A O 1
ATOM 2418 N N . ALA A 1 304 ? 29.114 1.219 -38.969 1.00 89.94 304 ALA A N 1
ATOM 2419 C CA . ALA A 1 304 ? 29.600 2.053 -37.871 1.00 89.94 304 ALA A CA 1
ATOM 2420 C C . ALA A 1 304 ? 28.470 2.821 -37.159 1.00 89.94 304 ALA A C 1
ATOM 2422 O O . ALA A 1 304 ? 28.432 2.865 -35.938 1.00 89.94 304 ALA A O 1
ATOM 2423 N N . GLU A 1 305 ? 27.511 3.378 -37.905 1.00 90.19 305 GLU A N 1
ATOM 2424 C CA . GLU A 1 305 ? 26.354 4.062 -37.309 1.00 90.19 305 GLU A CA 1
ATOM 2425 C C . GLU A 1 305 ? 25.420 3.096 -36.559 1.00 90.19 305 GLU A C 1
ATOM 2427 O O . GLU A 1 305 ? 24.815 3.489 -35.563 1.00 90.19 305 GLU A O 1
ATOM 2432 N N . MET A 1 306 ? 25.291 1.843 -37.018 1.00 90.81 306 MET A N 1
ATOM 2433 C CA . MET A 1 306 ? 24.525 0.812 -36.304 1.00 90.81 306 MET A CA 1
ATOM 2434 C C . MET A 1 306 ? 25.239 0.368 -35.019 1.00 90.81 306 MET A C 1
ATOM 2436 O O . MET A 1 306 ? 24.588 0.238 -33.986 1.00 90.81 306 MET A O 1
ATOM 2440 N N . GLU A 1 307 ? 26.559 0.175 -35.068 1.00 93.44 307 GLU A N 1
ATOM 2441 C CA . GLU A 1 307 ? 27.393 -0.161 -33.904 1.00 93.44 307 GLU A CA 1
ATOM 2442 C C . GLU A 1 307 ? 27.369 0.955 -32.848 1.00 93.44 307 GLU A C 1
ATOM 2444 O O . GLU A 1 307 ? 27.188 0.675 -31.663 1.00 93.44 307 GLU A O 1
ATOM 2449 N N . ASP A 1 308 ? 27.477 2.218 -33.275 1.00 92.06 308 ASP A N 1
ATOM 2450 C CA . ASP A 1 308 ? 27.391 3.385 -32.390 1.00 92.06 308 ASP A CA 1
ATOM 2451 C C . ASP A 1 308 ? 26.032 3.453 -31.668 1.00 92.06 308 ASP A C 1
ATOM 2453 O O . ASP A 1 308 ? 25.963 3.806 -30.487 1.00 92.06 308 ASP A O 1
ATOM 2457 N N . GLU A 1 309 ? 24.938 3.097 -32.347 1.00 90.94 309 GLU A N 1
ATOM 2458 C CA . GLU A 1 309 ? 23.612 3.051 -31.726 1.00 90.94 309 GLU A CA 1
ATOM 2459 C C . GLU A 1 309 ? 23.446 1.881 -30.770 1.00 90.94 309 GLU A C 1
ATOM 2461 O O . GLU A 1 309 ? 22.850 2.059 -29.711 1.00 90.94 309 GLU A O 1
ATOM 2466 N N . ILE A 1 310 ? 23.945 0.694 -31.126 1.00 93.62 310 ILE A N 1
ATOM 2467 C CA . ILE A 1 310 ? 23.928 -0.457 -30.220 1.00 93.62 310 ILE A CA 1
ATOM 2468 C C . ILE A 1 310 ? 24.649 -0.079 -28.929 1.00 93.62 310 ILE A C 1
ATOM 2470 O O . ILE A 1 310 ? 24.057 -0.209 -27.860 1.00 93.62 310 ILE A O 1
ATOM 2474 N N . ALA A 1 311 ? 25.859 0.481 -29.026 1.00 94.25 311 ALA A N 1
ATOM 2475 C CA . ALA A 1 311 ? 26.624 0.922 -27.865 1.00 94.25 311 ALA A CA 1
ATOM 2476 C C . ALA A 1 311 ? 25.854 1.957 -27.026 1.00 94.25 311 ALA A C 1
ATOM 2478 O O . ALA A 1 311 ? 25.806 1.852 -25.800 1.00 94.25 311 ALA A O 1
ATOM 2479 N N . PHE A 1 312 ? 25.195 2.923 -27.677 1.00 93.06 312 PHE A N 1
ATOM 2480 C CA . PHE A 1 312 ? 24.335 3.892 -26.996 1.00 93.06 312 PHE A CA 1
ATOM 2481 C C . PHE A 1 312 ? 23.142 3.227 -26.283 1.00 93.06 312 PHE A C 1
ATOM 2483 O O . PHE A 1 312 ? 22.874 3.525 -25.120 1.00 93.06 312 PHE A O 1
ATOM 2490 N N . LEU A 1 313 ? 22.420 2.321 -26.950 1.00 92.94 313 LEU A N 1
ATOM 2491 C CA . LEU A 1 313 ? 21.263 1.628 -26.376 1.00 92.94 313 LEU A CA 1
ATOM 2492 C C . LEU A 1 313 ? 21.661 0.683 -25.236 1.00 92.94 313 LEU A C 1
ATOM 2494 O O . LEU A 1 313 ? 20.900 0.550 -24.276 1.00 92.94 313 LEU A O 1
ATOM 2498 N N . GLU A 1 314 ? 22.819 0.031 -25.327 1.00 94.88 314 GLU A N 1
ATOM 2499 C CA . GLU A 1 314 ? 23.380 -0.807 -24.265 1.00 94.88 314 GLU A CA 1
ATOM 2500 C C . GLU A 1 314 ? 23.728 0.024 -23.025 1.00 94.88 314 GLU A C 1
ATOM 2502 O O . GLU A 1 314 ? 23.268 -0.309 -21.931 1.00 94.88 314 GLU A O 1
ATOM 2507 N N . GLU A 1 315 ? 24.440 1.145 -23.195 1.00 94.06 315 GLU A N 1
ATOM 2508 C CA . GLU A 1 315 ? 24.758 2.075 -22.101 1.00 94.06 315 GLU A CA 1
ATOM 2509 C C . GLU A 1 315 ? 23.482 2.576 -21.410 1.00 94.06 315 GLU A C 1
ATOM 2511 O O . GLU A 1 315 ? 23.361 2.558 -20.182 1.00 94.06 315 GLU A O 1
ATOM 2516 N N . GLU A 1 316 ? 22.480 2.965 -22.193 1.00 91.62 316 GLU A N 1
ATOM 2517 C CA . GLU A 1 316 ? 21.202 3.419 -21.664 1.00 91.62 316 GLU A CA 1
ATOM 2518 C C . GLU A 1 316 ? 20.410 2.301 -20.957 1.00 91.62 316 GLU A C 1
ATOM 2520 O O . GLU A 1 316 ? 19.777 2.538 -19.921 1.00 91.62 316 GLU A O 1
ATOM 2525 N N . CYS A 1 317 ? 20.460 1.066 -21.467 1.00 93.44 317 CYS A N 1
ATOM 2526 C CA . CYS A 1 317 ? 19.874 -0.098 -20.801 1.00 93.44 317 CYS A CA 1
ATOM 2527 C C . CYS A 1 317 ? 20.532 -0.372 -19.444 1.00 93.44 317 CYS A C 1
ATOM 2529 O O . CYS A 1 317 ? 19.829 -0.723 -18.486 1.00 93.44 317 CYS A O 1
ATOM 2531 N N . ASP A 1 318 ? 21.851 -0.213 -19.347 1.00 94.25 318 ASP A N 1
ATOM 2532 C CA . ASP A 1 318 ? 22.613 -0.390 -18.111 1.00 94.25 318 ASP A CA 1
ATOM 2533 C C . ASP A 1 318 ? 22.327 0.731 -17.107 1.00 94.25 318 ASP A C 1
ATOM 2535 O O . ASP A 1 318 ? 22.068 0.458 -15.926 1.00 94.25 318 ASP A O 1
ATOM 2539 N N . ASN A 1 319 ? 22.262 1.982 -17.571 1.00 92.50 319 ASN A N 1
ATOM 2540 C CA . ASN A 1 319 ? 21.864 3.135 -16.763 1.00 92.50 319 ASN A CA 1
ATOM 2541 C C . ASN A 1 319 ? 20.453 2.946 -16.190 1.00 92.50 319 ASN A C 1
ATOM 2543 O O . ASN A 1 319 ? 20.245 3.049 -14.975 1.00 92.50 319 ASN A O 1
ATOM 2547 N N . LEU A 1 320 ? 19.485 2.589 -17.040 1.00 93.38 320 LEU A N 1
ATOM 2548 C CA . LEU A 1 320 ? 18.111 2.323 -16.618 1.00 93.38 320 LEU A CA 1
ATOM 2549 C C . LEU A 1 320 ? 18.054 1.147 -15.642 1.00 93.38 320 LEU A C 1
ATOM 2551 O O . LEU A 1 320 ? 17.394 1.223 -14.603 1.00 93.38 320 LEU A O 1
ATOM 2555 N N . SER A 1 321 ? 18.779 0.066 -15.929 1.00 95.25 321 SER A N 1
ATOM 2556 C CA . SER A 1 321 ? 18.839 -1.090 -15.036 1.00 95.25 321 SER A CA 1
ATOM 2557 C C . SER A 1 321 ? 19.399 -0.724 -13.667 1.00 95.25 321 SER A C 1
ATOM 2559 O O . SER A 1 321 ? 18.850 -1.157 -12.654 1.00 95.25 321 SER A O 1
ATOM 2561 N N . THR A 1 322 ? 20.423 0.125 -13.623 1.00 95.75 322 THR A N 1
ATOM 2562 C CA . THR A 1 322 ? 21.027 0.618 -12.383 1.00 95.75 322 THR A CA 1
ATOM 2563 C C . THR A 1 322 ? 20.025 1.404 -11.538 1.00 95.75 322 THR A C 1
ATOM 2565 O O . THR A 1 322 ? 19.954 1.176 -10.328 1.00 95.75 322 THR A O 1
ATOM 2568 N N . VAL A 1 323 ? 19.197 2.263 -12.149 1.00 95.62 323 VAL A N 1
ATOM 2569 C CA . VAL A 1 323 ? 18.149 3.027 -11.441 1.00 95.62 323 VAL A CA 1
ATOM 2570 C C . VAL A 1 323 ? 17.166 2.093 -10.731 1.00 95.62 323 VAL A C 1
ATOM 2572 O O . VAL A 1 323 ? 16.938 2.226 -9.526 1.00 95.62 323 VAL A O 1
ATOM 2575 N N . PHE A 1 324 ? 16.606 1.118 -11.451 1.00 96.88 324 PHE A N 1
ATOM 2576 C CA . PHE A 1 324 ? 15.613 0.206 -10.878 1.00 96.88 324 PHE A CA 1
ATOM 2577 C C . PHE A 1 324 ? 16.227 -0.773 -9.871 1.00 96.88 324 PHE A C 1
ATOM 2579 O O . PHE A 1 324 ? 15.645 -0.989 -8.808 1.00 96.88 324 PHE A O 1
ATOM 2586 N N . LEU A 1 325 ? 17.406 -1.339 -10.158 1.00 96.38 325 LEU A N 1
ATOM 2587 C CA . LEU A 1 325 ? 18.080 -2.264 -9.241 1.00 96.38 325 LEU A CA 1
ATOM 2588 C C . LEU A 1 325 ? 18.457 -1.581 -7.924 1.00 96.38 325 LEU A C 1
ATOM 2590 O O . LEU A 1 325 ? 18.192 -2.146 -6.865 1.00 96.38 325 LEU A O 1
ATOM 2594 N N . SER A 1 326 ? 18.968 -0.348 -7.982 1.00 95.69 326 SER A N 1
ATOM 2595 C CA . SER A 1 326 ? 19.303 0.438 -6.787 1.00 95.69 326 SER A CA 1
ATOM 2596 C C . SER A 1 326 ? 18.073 0.722 -5.920 1.00 95.69 326 SER A C 1
ATOM 2598 O O . SER A 1 326 ? 18.148 0.658 -4.697 1.00 95.69 326 SER A O 1
ATOM 2600 N N . ALA A 1 327 ? 16.921 1.013 -6.533 1.00 96.06 327 ALA A N 1
ATOM 2601 C CA . ALA A 1 327 ? 15.668 1.225 -5.808 1.00 96.06 327 ALA A CA 1
ATOM 2602 C C . ALA A 1 327 ? 15.124 -0.063 -5.167 1.00 96.06 327 ALA A C 1
ATOM 2604 O O . ALA A 1 327 ? 14.673 -0.047 -4.021 1.00 96.06 327 ALA A O 1
ATOM 2605 N N . ILE A 1 328 ? 15.191 -1.187 -5.886 1.00 96.12 328 ILE A N 1
ATOM 2606 C CA . ILE A 1 328 ? 14.764 -2.502 -5.385 1.00 96.12 328 ILE A CA 1
ATOM 2607 C C . ILE A 1 328 ? 15.661 -2.973 -4.232 1.00 96.12 328 ILE A C 1
ATOM 2609 O O . ILE A 1 328 ? 15.199 -3.612 -3.284 1.00 96.12 328 ILE A O 1
ATOM 2613 N N . GLU A 1 329 ? 16.957 -2.671 -4.300 1.00 94.75 329 GLU A N 1
ATOM 2614 C CA . GLU A 1 329 ? 17.913 -3.014 -3.253 1.00 94.75 329 GLU A CA 1
ATOM 2615 C C . GLU A 1 329 ? 17.563 -2.338 -1.925 1.00 94.75 329 GLU A C 1
ATOM 2617 O O . GLU A 1 329 ? 17.602 -2.998 -0.884 1.00 94.75 329 GLU A O 1
ATOM 2622 N N . VAL A 1 330 ? 17.151 -1.070 -1.960 1.00 94.69 330 VAL A N 1
ATOM 2623 C CA . VAL A 1 330 ? 16.840 -0.296 -0.749 1.00 94.69 330 VAL A CA 1
ATOM 2624 C C . VAL A 1 330 ? 15.401 -0.471 -0.257 1.00 94.69 330 VAL A C 1
ATOM 2626 O O . VAL A 1 330 ? 15.120 -0.178 0.907 1.00 94.69 330 VAL A O 1
ATOM 2629 N N . SER A 1 331 ? 14.482 -0.955 -1.102 1.00 94.12 331 SER A N 1
ATOM 2630 C CA . SER A 1 331 ? 13.058 -1.032 -0.763 1.00 94.12 331 SER A CA 1
ATOM 2631 C C . SER A 1 331 ? 12.665 -2.284 0.031 1.00 94.12 331 SER A C 1
ATOM 2633 O O . SER A 1 331 ? 13.016 -3.410 -0.327 1.00 94.12 331 SER A O 1
ATOM 2635 N N . ASN A 1 332 ? 11.874 -2.093 1.092 1.00 91.94 332 ASN A N 1
ATOM 2636 C CA . ASN A 1 332 ? 11.323 -3.162 1.934 1.00 91.94 332 ASN A CA 1
ATOM 2637 C C . ASN A 1 332 ? 9.979 -3.724 1.432 1.00 91.94 332 ASN A C 1
ATOM 2639 O O . ASN A 1 332 ? 9.529 -4.766 1.901 1.00 91.94 332 ASN A O 1
ATOM 2643 N N . ASP A 1 333 ? 9.310 -3.045 0.499 1.00 91.31 333 ASP A N 1
ATOM 2644 C CA . ASP A 1 333 ? 7.956 -3.413 0.083 1.00 91.31 333 ASP A CA 1
ATOM 2645 C C . ASP A 1 333 ? 7.996 -4.399 -1.096 1.00 91.31 333 ASP A C 1
ATOM 2647 O O . ASP A 1 333 ? 8.478 -4.092 -2.189 1.00 91.31 333 ASP A O 1
ATOM 2651 N N . ALA A 1 334 ? 7.514 -5.625 -0.872 1.00 91.62 334 ALA A N 1
ATOM 2652 C CA . ALA A 1 334 ? 7.538 -6.683 -1.880 1.00 91.62 334 ALA A CA 1
ATOM 2653 C C . ALA A 1 334 ? 6.659 -6.358 -3.101 1.00 91.62 334 ALA A C 1
ATOM 2655 O O . ALA A 1 334 ? 7.038 -6.679 -4.231 1.00 91.62 334 ALA A O 1
ATOM 2656 N N . GLY A 1 335 ? 5.517 -5.701 -2.882 1.00 91.50 335 GLY A N 1
ATOM 2657 C CA . GLY A 1 335 ? 4.604 -5.286 -3.940 1.00 91.50 335 GLY A CA 1
ATOM 2658 C C . GLY A 1 335 ? 5.209 -4.197 -4.817 1.00 91.50 335 GLY A C 1
ATOM 2659 O O . GLY A 1 335 ? 5.226 -4.318 -6.042 1.00 91.50 335 GLY A O 1
ATOM 2660 N N . LEU A 1 336 ? 5.814 -3.184 -4.196 1.00 94.50 336 LEU A N 1
ATOM 2661 C CA . LEU A 1 336 ? 6.572 -2.145 -4.887 1.00 94.50 336 LEU A CA 1
ATOM 2662 C C . LEU A 1 336 ? 7.732 -2.741 -5.686 1.00 94.50 336 LEU A C 1
ATOM 2664 O O . LEU A 1 336 ? 7.898 -2.425 -6.860 1.00 94.50 336 LEU A O 1
ATOM 2668 N N . ASN A 1 337 ? 8.495 -3.655 -5.085 1.00 95.06 337 ASN A N 1
ATOM 2669 C CA . ASN A 1 337 ? 9.597 -4.341 -5.754 1.00 95.06 337 ASN A CA 1
ATOM 2670 C C . ASN A 1 337 ? 9.137 -5.121 -6.991 1.00 95.06 337 ASN A C 1
ATOM 2672 O O . ASN A 1 337 ? 9.844 -5.142 -8.000 1.00 95.06 337 ASN A O 1
ATOM 2676 N N . GLN A 1 338 ? 7.963 -5.753 -6.942 1.00 94.81 338 GLN A N 1
ATOM 2677 C CA . GLN A 1 338 ? 7.380 -6.401 -8.113 1.00 94.81 338 GLN A CA 1
ATOM 2678 C C . GLN A 1 338 ? 7.057 -5.378 -9.210 1.00 94.81 338 GLN A C 1
ATOM 2680 O O . GLN A 1 338 ? 7.490 -5.562 -10.348 1.00 94.81 338 GLN A O 1
ATOM 2685 N N . ILE A 1 339 ? 6.367 -4.286 -8.868 1.00 95.12 339 ILE A N 1
ATOM 2686 C CA . ILE A 1 339 ? 5.987 -3.241 -9.830 1.00 95.12 339 ILE A CA 1
ATOM 2687 C C . ILE A 1 339 ? 7.224 -2.599 -10.465 1.00 95.12 339 ILE A C 1
ATOM 2689 O O . ILE A 1 339 ? 7.266 -2.409 -11.679 1.00 95.12 339 ILE A O 1
ATOM 2693 N N . LEU A 1 340 ? 8.268 -2.320 -9.680 1.00 95.94 340 LEU A N 1
ATOM 2694 C CA . LEU A 1 340 ? 9.526 -1.770 -10.189 1.00 95.94 340 LEU A CA 1
ATOM 2695 C C . LEU A 1 340 ? 10.211 -2.728 -11.175 1.00 95.94 340 LEU A C 1
ATOM 2697 O O . LEU A 1 340 ? 10.698 -2.284 -12.211 1.00 95.94 340 LEU A O 1
ATOM 2701 N N . ARG A 1 341 ? 10.198 -4.043 -10.916 1.00 96.00 341 ARG A N 1
ATOM 2702 C CA . ARG A 1 341 ? 10.733 -5.050 -11.855 1.00 96.00 341 ARG A CA 1
ATOM 2703 C C . ARG A 1 341 ? 9.913 -5.140 -13.139 1.00 96.00 341 ARG A C 1
ATOM 2705 O O . ARG A 1 341 ? 10.483 -5.314 -14.213 1.00 96.00 341 ARG A O 1
ATOM 2712 N N . GLU A 1 342 ? 8.590 -5.070 -13.044 1.00 94.38 342 GLU A N 1
ATOM 2713 C CA . GLU A 1 342 ? 7.694 -5.081 -14.208 1.00 94.38 342 GLU A CA 1
ATOM 2714 C C . GLU A 1 342 ? 7.876 -3.816 -15.054 1.00 94.38 342 GLU A C 1
ATOM 2716 O O . GLU A 1 342 ? 8.022 -3.900 -16.274 1.00 94.38 342 GLU A O 1
ATOM 2721 N N . THR A 1 343 ? 7.993 -2.664 -14.397 1.00 93.19 343 THR A N 1
ATOM 2722 C CA . THR A 1 343 ? 8.266 -1.367 -15.026 1.00 93.19 343 THR A CA 1
ATOM 2723 C C . THR A 1 343 ? 9.625 -1.372 -15.726 1.00 93.19 343 THR A C 1
ATOM 2725 O O . THR A 1 343 ? 9.709 -1.040 -16.907 1.00 93.19 343 THR A O 1
ATOM 2728 N N . GLN A 1 344 ? 10.678 -1.843 -15.047 1.00 94.88 344 GLN A N 1
ATOM 2729 C CA . GLN A 1 344 ? 12.007 -2.020 -15.635 1.00 94.88 344 GLN A CA 1
ATOM 2730 C C . GLN A 1 344 ? 11.945 -2.892 -16.895 1.00 94.88 344 GLN A C 1
ATOM 2732 O O . GLN A 1 344 ? 12.474 -2.518 -17.938 1.00 94.88 344 GLN A O 1
ATOM 2737 N N . LYS A 1 345 ? 11.276 -4.051 -16.824 1.00 94.31 345 LYS A N 1
ATOM 2738 C CA . LYS A 1 345 ? 11.118 -4.946 -17.980 1.00 94.31 345 LYS A CA 1
ATOM 2739 C C . LYS A 1 345 ? 10.414 -4.256 -19.145 1.00 94.31 345 LYS A C 1
ATOM 2741 O O . LYS A 1 345 ? 10.840 -4.443 -20.279 1.00 94.31 345 LYS A O 1
ATOM 2746 N N . SER A 1 346 ? 9.372 -3.471 -18.869 1.00 92.56 346 SER A N 1
ATOM 2747 C CA . SER A 1 346 ? 8.644 -2.723 -19.894 1.00 92.56 346 SER A CA 1
ATOM 2748 C C . SER A 1 346 ? 9.542 -1.709 -20.601 1.00 92.56 346 SER A C 1
ATOM 2750 O O . SER A 1 346 ? 9.541 -1.657 -21.827 1.00 92.56 346 SER A O 1
ATOM 2752 N N . TYR A 1 347 ? 10.340 -0.939 -19.855 1.00 91.44 347 TYR A N 1
ATOM 2753 C CA . TYR A 1 347 ? 11.244 0.053 -20.446 1.00 91.44 347 TYR A CA 1
ATOM 2754 C C . TYR A 1 347 ? 12.427 -0.571 -21.197 1.00 91.44 347 TYR A C 1
ATOM 2756 O O . TYR A 1 347 ? 12.865 -0.024 -22.203 1.00 91.44 347 TYR A O 1
ATOM 2764 N N . LEU A 1 348 ? 12.927 -1.727 -20.749 1.00 92.75 348 LEU A N 1
ATOM 2765 C CA . LEU A 1 348 ? 14.029 -2.433 -21.414 1.00 92.75 348 LEU A CA 1
ATOM 2766 C C . LEU A 1 348 ? 13.590 -3.246 -22.637 1.00 92.75 348 LEU A C 1
ATOM 2768 O O . LEU A 1 348 ? 14.447 -3.706 -23.388 1.00 92.75 348 LEU A O 1
ATOM 2772 N N . TYR A 1 349 ? 12.289 -3.480 -22.828 1.00 92.75 349 TYR A N 1
ATOM 2773 C CA . TYR A 1 349 ? 11.804 -4.347 -23.900 1.00 92.75 349 TYR A CA 1
ATOM 2774 C C . TYR A 1 349 ? 12.138 -3.789 -25.287 1.00 92.75 349 TYR A C 1
ATOM 2776 O O . TYR A 1 349 ? 12.764 -4.473 -26.093 1.00 92.75 349 TYR A O 1
ATOM 2784 N N . GLU A 1 350 ? 11.748 -2.545 -25.562 1.00 90.81 350 GLU A N 1
ATOM 2785 C CA . GLU A 1 350 ? 11.912 -1.944 -26.887 1.00 90.81 350 GLU A CA 1
ATOM 2786 C C . GLU A 1 350 ? 13.388 -1.735 -27.290 1.00 90.81 350 GLU A C 1
ATOM 2788 O O . GLU A 1 350 ? 13.750 -2.177 -28.383 1.00 90.81 350 GLU A O 1
ATOM 2793 N N . PRO A 1 351 ? 14.276 -1.182 -26.438 1.00 91.25 351 PRO A N 1
ATOM 2794 C CA . PRO A 1 351 ? 15.704 -1.065 -26.751 1.00 91.25 351 PRO A CA 1
ATOM 2795 C C . PRO A 1 351 ? 16.365 -2.408 -27.066 1.00 91.25 351 PRO A C 1
ATOM 2797 O O . PRO A 1 351 ? 17.113 -2.516 -28.031 1.00 91.25 351 PRO A O 1
ATOM 2800 N N . LYS A 1 352 ? 16.042 -3.466 -26.309 1.00 93.19 352 LYS A N 1
ATOM 2801 C CA . LYS A 1 352 ? 16.595 -4.809 -26.551 1.00 93.19 352 LYS A CA 1
ATOM 2802 C C . LYS A 1 352 ? 16.140 -5.396 -27.881 1.00 93.19 352 LYS A C 1
ATOM 2804 O O . LYS A 1 352 ? 16.914 -6.076 -28.548 1.00 93.19 352 LYS A O 1
ATOM 2809 N N . VAL A 1 353 ? 14.895 -5.129 -28.276 1.00 92.50 353 VAL A N 1
ATOM 2810 C CA . VAL A 1 353 ? 14.398 -5.494 -29.609 1.00 92.50 353 VAL A CA 1
ATOM 2811 C C . VAL A 1 353 ? 15.162 -4.735 -30.698 1.00 92.50 353 VAL A C 1
ATOM 2813 O O . VAL A 1 353 ? 15.421 -5.303 -31.755 1.00 92.50 353 VAL A O 1
ATOM 2816 N N . TRP A 1 354 ? 15.531 -3.476 -30.461 1.00 91.31 354 TRP A N 1
ATOM 2817 C CA . TRP A 1 354 ? 16.306 -2.679 -31.411 1.00 91.31 354 TRP A CA 1
ATOM 2818 C C . TRP A 1 354 ? 17.754 -3.117 -31.547 1.00 91.31 354 TRP A C 1
ATOM 2820 O O . TRP A 1 354 ? 18.200 -3.276 -32.677 1.00 91.31 354 TRP A O 1
ATOM 2830 N N . ILE A 1 355 ? 18.442 -3.383 -30.436 1.00 93.44 355 ILE A N 1
ATOM 2831 C CA . ILE A 1 355 ? 19.801 -3.940 -30.446 1.00 93.44 355 ILE A CA 1
ATOM 2832 C C . ILE A 1 355 ? 19.828 -5.210 -31.307 1.00 93.44 355 ILE A C 1
ATOM 2834 O O . ILE A 1 355 ? 20.560 -5.274 -32.288 1.00 93.44 355 ILE A O 1
ATOM 2838 N N . ALA A 1 356 ? 18.910 -6.149 -31.050 1.00 94.06 356 ALA A N 1
ATOM 2839 C CA . ALA A 1 356 ? 18.825 -7.390 -31.821 1.00 94.06 356 ALA A CA 1
ATOM 2840 C C . ALA A 1 356 ? 18.566 -7.166 -33.326 1.00 94.06 356 ALA A C 1
ATOM 2842 O O . ALA A 1 356 ? 19.105 -7.891 -34.159 1.00 94.06 356 ALA A O 1
ATOM 2843 N N . LYS A 1 357 ? 17.747 -6.168 -33.690 1.00 91.69 357 LYS A N 1
ATOM 2844 C CA . LYS A 1 357 ? 17.488 -5.815 -35.099 1.00 91.69 357 LYS A CA 1
ATOM 2845 C C . LYS A 1 357 ? 18.707 -5.198 -35.781 1.00 91.69 357 LYS A C 1
ATOM 2847 O O . LYS A 1 357 ? 18.929 -5.458 -36.961 1.00 91.69 357 LYS A O 1
ATOM 2852 N N . LEU A 1 358 ? 19.450 -4.350 -35.074 1.00 91.69 358 LEU A N 1
ATOM 2853 C CA . LEU A 1 358 ? 20.660 -3.719 -35.598 1.00 91.69 358 LEU A CA 1
ATOM 2854 C C . LEU A 1 358 ? 21.766 -4.762 -35.786 1.00 91.69 358 LEU A C 1
ATOM 2856 O O . LEU A 1 358 ? 22.356 -4.808 -36.860 1.00 91.69 358 LEU A O 1
ATOM 2860 N N . ASP A 1 359 ? 21.953 -5.661 -34.818 1.00 94.38 359 ASP A N 1
ATOM 2861 C CA . ASP A 1 359 ? 22.880 -6.796 -34.927 1.00 94.38 359 ASP A CA 1
ATOM 2862 C C . ASP A 1 359 ? 22.555 -7.689 -36.133 1.00 94.38 359 ASP A C 1
ATOM 2864 O O . ASP A 1 359 ? 23.438 -8.053 -36.915 1.00 94.38 359 ASP A O 1
ATOM 2868 N N . GLU A 1 360 ? 21.274 -8.025 -36.325 1.00 93.56 360 GLU A N 1
ATOM 2869 C CA . GLU A 1 360 ? 20.823 -8.802 -37.484 1.00 93.56 360 GLU A CA 1
ATOM 2870 C C . GLU A 1 360 ? 21.150 -8.079 -38.799 1.00 93.56 360 GLU A C 1
ATOM 2872 O O . GLU A 1 360 ? 21.677 -8.687 -39.736 1.00 93.56 360 GLU A O 1
ATOM 2877 N N . GLN A 1 361 ? 20.891 -6.770 -38.865 1.00 90.88 361 GLN A N 1
ATOM 2878 C CA . GLN A 1 361 ? 21.165 -5.964 -40.050 1.00 90.88 361 GLN A CA 1
ATOM 2879 C C . GLN A 1 361 ? 22.668 -5.845 -40.338 1.00 90.88 361 GLN A C 1
ATOM 2881 O O . GLN A 1 361 ? 23.062 -5.952 -41.502 1.00 90.88 361 GLN A O 1
ATOM 2886 N N . ILE A 1 362 ? 23.511 -5.678 -39.314 1.00 92.56 362 ILE A N 1
ATOM 2887 C CA . ILE A 1 362 ? 24.975 -5.705 -39.452 1.00 92.56 362 ILE A CA 1
ATOM 2888 C C . ILE A 1 362 ? 25.404 -7.038 -40.071 1.00 92.56 362 ILE A C 1
ATOM 2890 O O . ILE A 1 362 ? 26.081 -7.038 -41.101 1.00 92.56 362 ILE A O 1
ATOM 2894 N N . GLY A 1 363 ? 24.929 -8.165 -39.531 1.00 93.31 363 GLY A N 1
ATOM 2895 C CA . GLY A 1 363 ? 25.254 -9.494 -40.054 1.00 93.31 363 GLY A CA 1
ATOM 2896 C C . GLY A 1 363 ? 24.856 -9.689 -41.524 1.00 93.31 363 GLY A C 1
ATOM 2897 O O . GLY A 1 363 ? 25.605 -10.288 -42.301 1.00 93.31 363 GLY A O 1
ATOM 2898 N N . LEU A 1 364 ? 23.708 -9.142 -41.945 1.00 91.38 364 LEU A N 1
ATOM 2899 C CA . LEU A 1 364 ? 23.281 -9.160 -43.350 1.00 91.38 364 LEU A CA 1
ATOM 2900 C C . LEU A 1 364 ? 24.209 -8.329 -44.250 1.00 91.38 364 LEU A C 1
ATOM 2902 O O . LEU A 1 364 ? 24.599 -8.795 -45.325 1.00 91.38 364 LEU A O 1
ATOM 2906 N N . VAL A 1 365 ? 24.583 -7.119 -43.822 1.00 89.94 365 VAL A N 1
ATOM 2907 C CA . VAL A 1 365 ? 25.472 -6.233 -44.594 1.00 89.94 365 VAL A CA 1
ATOM 2908 C C . VAL A 1 365 ? 26.879 -6.827 -44.704 1.00 89.94 365 VAL A C 1
ATOM 2910 O O . VAL A 1 365 ? 27.477 -6.799 -45.783 1.00 89.94 365 VAL A O 1
ATOM 2913 N N . GLU A 1 366 ? 27.406 -7.421 -43.634 1.00 93.00 366 GLU A N 1
ATOM 2914 C CA . GLU A 1 366 ? 28.705 -8.098 -43.650 1.00 93.00 366 GLU A CA 1
ATOM 2915 C C . GLU A 1 366 ? 28.719 -9.315 -44.580 1.00 93.00 366 GLU A C 1
ATOM 2917 O O . GLU A 1 366 ? 29.665 -9.492 -45.355 1.00 93.00 366 GLU A O 1
ATOM 2922 N N . ALA A 1 367 ? 27.656 -10.126 -44.565 1.00 93.38 367 ALA A N 1
ATOM 2923 C CA . ALA A 1 367 ? 27.527 -11.271 -45.461 1.00 93.38 367 ALA A CA 1
ATOM 2924 C C . ALA A 1 367 ? 27.528 -10.846 -46.941 1.00 93.38 367 ALA A C 1
ATOM 2926 O O . ALA A 1 367 ? 28.193 -11.480 -47.766 1.00 93.38 367 ALA A O 1
ATOM 2927 N N . GLU A 1 368 ? 26.829 -9.762 -47.289 1.00 90.50 368 GLU A N 1
ATOM 2928 C CA . GLU A 1 368 ? 26.858 -9.207 -48.647 1.00 90.50 368 GLU A CA 1
ATOM 2929 C C . GLU A 1 368 ? 28.228 -8.614 -49.003 1.00 90.50 368 GLU A C 1
ATOM 2931 O O . GLU A 1 368 ? 28.752 -8.876 -50.088 1.00 90.50 368 GLU A O 1
ATOM 2936 N N . ARG A 1 369 ? 28.883 -7.904 -48.076 1.00 90.50 369 ARG A N 1
ATOM 2937 C CA . ARG A 1 369 ? 30.242 -7.375 -48.282 1.00 90.50 369 ARG A CA 1
ATOM 2938 C C . ARG A 1 369 ? 31.255 -8.486 -48.575 1.00 90.50 369 ARG A C 1
ATOM 2940 O O . ARG A 1 369 ? 32.107 -8.320 -49.451 1.00 90.50 369 ARG A O 1
ATOM 2947 N N . LEU A 1 370 ? 31.151 -9.629 -47.894 1.00 93.06 370 LEU A N 1
ATOM 2948 C CA . LEU A 1 370 ? 31.987 -10.806 -48.154 1.00 93.06 370 LEU A CA 1
ATOM 2949 C C . LEU A 1 370 ? 31.742 -11.393 -49.550 1.00 93.06 370 LEU A C 1
ATOM 2951 O O . LEU A 1 370 ? 32.705 -11.703 -50.254 1.00 93.06 370 LEU A O 1
ATOM 2955 N N . LYS A 1 371 ? 30.478 -11.496 -49.988 1.00 94.38 371 LYS A N 1
ATOM 2956 C CA . LYS A 1 371 ? 30.138 -11.943 -51.353 1.00 94.38 371 LYS A CA 1
ATOM 2957 C C . LYS A 1 371 ? 30.718 -11.006 -52.411 1.00 94.38 371 LYS A C 1
ATOM 2959 O O . LYS A 1 371 ? 31.317 -11.473 -53.377 1.00 94.38 371 LYS A O 1
ATOM 2964 N N . ILE A 1 372 ? 30.584 -9.693 -52.218 1.00 91.50 372 ILE A N 1
ATOM 2965 C CA . ILE A 1 372 ? 31.142 -8.679 -53.123 1.00 91.50 372 ILE A CA 1
ATOM 2966 C C . ILE A 1 372 ? 32.668 -8.800 -53.180 1.00 91.50 372 ILE A C 1
ATOM 2968 O O . ILE A 1 372 ? 33.235 -8.868 -54.268 1.00 91.50 372 ILE A O 1
ATOM 2972 N N . SER A 1 373 ? 33.339 -8.897 -52.029 1.00 92.50 373 SER A N 1
ATOM 2973 C CA . SER A 1 373 ? 34.796 -9.053 -51.964 1.00 92.50 373 SER A CA 1
ATOM 2974 C C . SER A 1 373 ? 35.277 -10.326 -52.670 1.00 92.50 373 SER A C 1
ATOM 2976 O O . SER A 1 373 ? 36.254 -10.276 -53.419 1.00 92.50 373 SER A O 1
ATOM 2978 N N . HIS A 1 374 ? 34.564 -11.442 -52.497 1.00 93.56 374 HIS A N 1
ATOM 2979 C CA . HIS A 1 374 ? 34.845 -12.687 -53.207 1.00 93.56 374 HIS A CA 1
ATOM 2980 C C . HIS A 1 374 ? 34.697 -12.528 -54.728 1.00 93.56 374 HIS A C 1
ATOM 2982 O O . HIS A 1 374 ? 35.595 -12.913 -55.476 1.00 93.56 374 HIS A O 1
ATOM 2988 N N . ASN A 1 375 ? 33.615 -11.897 -55.191 1.00 92.69 375 ASN A N 1
ATOM 2989 C CA . ASN A 1 375 ? 33.384 -11.648 -56.615 1.00 92.69 375 ASN A CA 1
ATOM 2990 C C . ASN A 1 375 ? 34.449 -10.725 -57.228 1.00 92.69 375 ASN A C 1
ATOM 2992 O O . ASN A 1 375 ? 34.908 -10.980 -58.338 1.00 92.69 375 ASN A O 1
ATOM 2996 N N . ILE A 1 376 ? 34.883 -9.686 -56.505 1.00 91.50 376 ILE A N 1
ATOM 2997 C CA . ILE A 1 376 ? 35.988 -8.813 -56.930 1.00 91.50 376 ILE A CA 1
ATOM 2998 C C . ILE A 1 376 ? 37.288 -9.616 -57.065 1.00 91.50 376 ILE A C 1
ATOM 3000 O O . ILE A 1 376 ? 38.007 -9.444 -58.047 1.00 91.50 376 ILE A O 1
ATOM 3004 N N . SER A 1 377 ? 37.581 -10.519 -56.121 1.00 93.12 377 SER A N 1
ATOM 3005 C CA . SER A 1 377 ? 38.753 -11.403 -56.205 1.00 93.12 377 SER A CA 1
ATOM 3006 C C . SER A 1 377 ? 38.711 -12.280 -57.458 1.00 93.12 377 SER A C 1
ATOM 3008 O O . SER A 1 377 ? 39.681 -12.308 -58.210 1.00 93.12 377 SER A O 1
ATOM 3010 N N . LEU A 1 378 ? 37.572 -12.930 -57.726 1.00 93.12 378 LEU A N 1
ATOM 3011 C CA . LEU A 1 378 ? 37.381 -13.750 -58.928 1.00 93.12 378 LEU A CA 1
ATOM 3012 C C . LEU A 1 378 ? 37.539 -12.934 -60.217 1.00 93.12 378 LEU A C 1
ATOM 3014 O O . LEU A 1 378 ? 38.170 -13.389 -61.168 1.00 93.12 378 LEU A O 1
ATOM 3018 N N . LEU A 1 379 ? 36.989 -11.717 -60.263 1.00 90.81 379 LEU A N 1
ATOM 3019 C CA . LEU A 1 379 ? 37.146 -10.827 -61.415 1.00 90.81 379 LEU A CA 1
ATOM 3020 C C . LEU A 1 379 ? 38.611 -10.441 -61.636 1.00 90.81 379 LEU A C 1
ATOM 3022 O O . LEU A 1 379 ? 39.078 -10.460 -62.773 1.00 90.81 379 LEU A O 1
ATOM 3026 N N . ASN A 1 380 ? 39.348 -10.135 -60.567 1.00 91.31 380 ASN A N 1
ATOM 3027 C CA . ASN A 1 380 ? 40.772 -9.818 -60.655 1.00 91.31 380 ASN A CA 1
ATOM 3028 C C . ASN A 1 380 ? 41.593 -11.012 -61.162 1.00 91.31 380 ASN A C 1
ATOM 3030 O O . ASN A 1 380 ? 42.442 -10.824 -62.030 1.00 91.31 380 ASN A O 1
ATOM 3034 N N . GLU A 1 381 ? 41.300 -12.231 -60.701 1.00 93.19 381 GLU A N 1
ATOM 3035 C CA . GLU A 1 381 ? 41.923 -13.459 -61.219 1.00 93.19 381 GLU A CA 1
ATOM 3036 C C . GLU A 1 381 ? 41.670 -13.628 -62.726 1.00 93.19 381 GLU A C 1
ATOM 3038 O O . GLU A 1 381 ? 42.602 -13.866 -63.497 1.00 93.19 381 GLU A O 1
ATOM 3043 N N . ILE A 1 382 ? 40.426 -13.417 -63.175 1.00 91.56 382 ILE A N 1
ATOM 3044 C CA . ILE A 1 382 ? 40.069 -13.468 -64.600 1.00 91.56 382 ILE A CA 1
ATOM 3045 C C . ILE A 1 382 ? 40.845 -12.412 -65.400 1.00 91.56 382 ILE A C 1
ATOM 3047 O O . ILE A 1 382 ? 41.363 -12.711 -66.479 1.00 91.56 382 ILE A O 1
ATOM 3051 N N . PHE A 1 383 ? 40.950 -11.179 -64.897 1.00 89.25 383 PHE A N 1
ATOM 3052 C CA . PHE A 1 383 ? 41.709 -10.123 -65.569 1.00 89.25 383 PHE A CA 1
ATOM 3053 C C . PHE A 1 383 ? 43.207 -10.436 -65.644 1.00 89.25 383 PHE A C 1
ATOM 3055 O O . PHE A 1 383 ? 43.835 -10.172 -66.673 1.00 89.25 383 PHE A O 1
ATOM 3062 N N . GLU A 1 384 ? 43.793 -11.026 -64.602 1.00 89.12 384 GLU A N 1
ATOM 3063 C CA . GLU A 1 384 ? 45.179 -11.499 -64.642 1.00 89.12 384 GLU A CA 1
ATOM 3064 C C . GLU A 1 384 ? 45.386 -12.577 -65.713 1.00 89.12 384 GLU A C 1
ATOM 3066 O O . GLU A 1 384 ? 46.368 -12.520 -66.462 1.00 89.12 384 GLU A O 1
ATOM 3071 N N . ASP A 1 385 ? 44.457 -13.524 -65.837 1.00 88.38 385 ASP A N 1
ATOM 3072 C CA . ASP A 1 385 ? 44.516 -14.575 -66.852 1.00 88.38 385 ASP A CA 1
ATOM 3073 C C . ASP A 1 385 ? 44.368 -14.026 -68.278 1.00 88.38 385 ASP A C 1
ATOM 3075 O O . ASP A 1 385 ? 45.132 -14.414 -69.171 1.00 88.38 385 ASP A O 1
ATOM 3079 N N . ILE A 1 386 ? 43.457 -13.073 -68.500 1.00 84.50 386 ILE A N 1
ATOM 3080 C CA . ILE A 1 386 ? 43.316 -12.379 -69.791 1.00 84.50 386 ILE A CA 1
ATOM 3081 C C . ILE A 1 386 ? 44.620 -11.665 -70.155 1.00 84.50 386 ILE A C 1
ATOM 3083 O O . ILE A 1 386 ? 45.142 -11.871 -71.255 1.00 84.50 386 ILE A O 1
ATOM 3087 N N . ASN A 1 387 ? 45.194 -10.900 -69.221 1.00 77.75 387 ASN A N 1
ATOM 3088 C CA . ASN A 1 387 ? 46.462 -10.205 -69.435 1.00 77.75 387 ASN A CA 1
ATOM 3089 C C . ASN A 1 387 ? 47.582 -11.196 -69.794 1.00 77.75 387 ASN A C 1
ATOM 3091 O O . ASN A 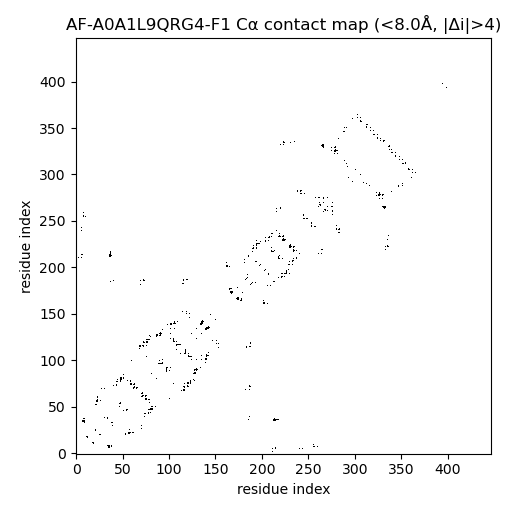1 387 ? 48.332 -10.979 -70.747 1.00 77.75 387 ASN A O 1
ATOM 3095 N N . ARG A 1 388 ? 47.676 -12.342 -69.105 1.00 76.25 388 ARG A N 1
ATOM 3096 C CA . ARG A 1 388 ? 48.660 -13.394 -69.429 1.00 76.25 388 ARG A CA 1
ATOM 3097 C C . ARG A 1 388 ? 48.488 -13.956 -70.843 1.00 76.25 388 ARG A C 1
ATOM 3099 O O . ARG A 1 388 ? 49.489 -14.290 -71.482 1.00 76.25 388 ARG A O 1
ATOM 3106 N N . ILE A 1 389 ? 47.256 -14.076 -71.338 1.00 76.31 389 ILE A N 1
ATOM 3107 C CA . ILE A 1 389 ? 46.969 -14.538 -72.704 1.00 76.31 389 ILE A CA 1
ATOM 3108 C C . ILE A 1 389 ? 47.351 -13.469 -73.736 1.00 76.31 389 ILE A C 1
ATOM 3110 O O . ILE A 1 389 ? 47.982 -13.804 -74.741 1.00 76.31 389 ILE A O 1
ATOM 3114 N N . GLU A 1 390 ? 47.016 -12.201 -73.496 1.00 59.44 390 GLU A N 1
ATOM 3115 C CA . GLU A 1 390 ? 47.371 -11.087 -74.385 1.00 59.44 390 GLU A CA 1
ATOM 3116 C C . GLU A 1 390 ? 48.891 -10.920 -74.516 1.00 59.44 390 GLU A C 1
ATOM 3118 O O . GLU A 1 390 ? 49.412 -10.852 -75.631 1.00 59.44 390 GLU A O 1
ATOM 3123 N N . PHE A 1 391 ? 49.631 -10.999 -73.404 1.00 56.53 391 PHE A N 1
ATOM 3124 C CA . PHE A 1 391 ? 51.097 -10.962 -73.424 1.00 56.53 391 PHE A CA 1
ATOM 3125 C C . PHE A 1 391 ? 51.732 -12.178 -74.119 1.00 56.53 391 PHE A C 1
ATOM 3127 O O . PHE A 1 391 ? 52.816 -12.055 -74.686 1.00 56.53 391 PHE A O 1
ATOM 3134 N N . ARG A 1 392 ? 51.075 -13.347 -74.130 1.00 56.03 392 ARG A N 1
ATOM 3135 C CA . ARG A 1 392 ? 51.555 -14.539 -74.859 1.00 56.03 392 ARG A CA 1
ATOM 3136 C C . ARG A 1 392 ? 51.254 -14.511 -76.360 1.00 56.03 392 ARG A C 1
ATOM 3138 O O . ARG A 1 392 ? 51.907 -15.241 -77.100 1.00 56.03 392 ARG A O 1
ATOM 3145 N N . LYS A 1 393 ? 50.294 -13.700 -76.818 1.00 55.94 393 LYS A N 1
ATOM 3146 C CA . LYS A 1 393 ? 49.962 -13.546 -78.248 1.00 55.94 393 LYS A CA 1
ATOM 3147 C C . LYS A 1 393 ? 50.819 -12.507 -78.976 1.00 55.94 393 LYS A C 1
ATOM 3149 O O . LYS A 1 393 ? 50.780 -12.460 -80.201 1.00 55.94 393 LYS A O 1
ATOM 3154 N N . LEU A 1 394 ? 51.613 -11.713 -78.259 1.00 51.31 394 LEU A N 1
ATOM 3155 C CA . LEU A 1 394 ? 52.609 -10.825 -78.855 1.00 51.31 394 LEU A CA 1
ATOM 3156 C C . LEU A 1 394 ? 53.892 -11.616 -79.152 1.00 51.31 394 LEU A C 1
ATOM 3158 O O . LEU A 1 394 ? 54.795 -11.701 -78.320 1.00 51.31 394 LEU A O 1
ATOM 3162 N N . GLU A 1 395 ? 53.998 -12.202 -80.349 1.00 53.88 395 GLU A N 1
ATOM 3163 C CA . GLU A 1 395 ? 55.298 -12.687 -80.820 1.00 53.88 395 GLU A CA 1
ATOM 3164 C C . GLU A 1 395 ? 56.277 -11.501 -80.971 1.00 53.88 395 GLU A C 1
ATOM 3166 O O . GLU A 1 395 ? 55.901 -10.440 -81.481 1.00 53.88 395 GLU A O 1
ATOM 3171 N N . PRO A 1 396 ? 57.576 -11.665 -80.645 1.00 52.66 396 PRO A N 1
ATOM 3172 C CA . PRO A 1 396 ? 58.596 -10.623 -80.828 1.00 52.66 396 PRO A CA 1
ATOM 3173 C C . PRO A 1 396 ? 58.722 -10.085 -82.264 1.00 52.66 396 PRO A C 1
ATOM 3175 O O . PRO A 1 396 ? 59.368 -9.059 -82.489 1.00 52.66 396 PRO A O 1
ATOM 3178 N N . LYS A 1 397 ? 58.139 -10.773 -83.254 1.00 52.78 397 LYS A N 1
ATOM 3179 C CA . LYS A 1 397 ? 58.104 -10.336 -84.654 1.00 52.78 397 LYS A CA 1
ATOM 3180 C C . LYS A 1 397 ? 57.097 -9.210 -84.903 1.00 52.78 397 LYS A C 1
ATOM 3182 O O . LYS A 1 397 ? 57.361 -8.379 -85.771 1.00 52.78 397 LYS A O 1
ATOM 3187 N N . ASP A 1 398 ? 56.029 -9.115 -84.114 1.00 53.81 398 ASP A N 1
ATOM 3188 C CA . ASP A 1 398 ? 55.005 -8.077 -84.281 1.00 53.81 398 ASP A CA 1
ATOM 3189 C C . ASP A 1 398 ? 55.368 -6.773 -83.551 1.00 53.81 398 ASP A C 1
ATOM 3191 O O . ASP A 1 398 ? 55.091 -5.684 -84.056 1.00 53.81 398 ASP A O 1
ATOM 3195 N N . LEU A 1 399 ? 56.130 -6.850 -82.453 1.00 51.28 399 LEU A N 1
ATOM 3196 C CA . LEU A 1 399 ? 56.698 -5.668 -81.783 1.00 51.28 399 LEU A CA 1
ATOM 3197 C C . LEU A 1 399 ? 57.713 -4.919 -82.669 1.00 51.28 399 LEU A C 1
ATOM 3199 O O . LEU A 1 399 ? 57.739 -3.688 -82.678 1.00 51.28 399 LEU A O 1
ATOM 3203 N N . ARG A 1 400 ? 58.481 -5.635 -83.507 1.00 50.69 400 ARG A N 1
ATOM 3204 C CA . ARG A 1 400 ? 59.409 -5.010 -84.473 1.00 50.69 400 ARG A CA 1
ATOM 3205 C C . ARG A 1 400 ? 58.705 -4.324 -85.649 1.00 50.69 400 ARG A C 1
ATOM 3207 O O . ARG A 1 400 ? 59.309 -3.466 -86.286 1.00 50.69 400 ARG A O 1
ATOM 3214 N N . ARG A 1 401 ? 57.442 -4.660 -85.945 1.00 50.03 401 ARG A N 1
ATOM 3215 C CA . ARG A 1 401 ? 56.652 -3.966 -86.980 1.00 50.03 401 ARG A CA 1
ATOM 3216 C C . ARG A 1 401 ? 56.095 -2.630 -86.494 1.00 50.03 401 ARG A C 1
ATOM 3218 O O . ARG A 1 401 ? 55.996 -1.702 -87.292 1.00 50.03 401 ARG A O 1
ATOM 3225 N N . ILE A 1 402 ? 55.795 -2.505 -85.202 1.00 52.50 402 ILE A N 1
ATOM 3226 C CA . ILE A 1 402 ? 55.260 -1.264 -84.626 1.00 52.50 402 ILE A CA 1
ATOM 3227 C C . ILE A 1 402 ? 56.370 -0.212 -84.473 1.00 52.50 402 ILE A C 1
ATOM 3229 O O . ILE A 1 402 ? 56.157 0.944 -84.841 1.00 52.50 402 ILE A O 1
ATOM 3233 N N . GLU A 1 403 ? 57.585 -0.597 -84.065 1.00 48.41 403 GLU A N 1
ATOM 3234 C CA . GLU A 1 403 ? 58.727 0.334 -84.012 1.00 48.41 403 GLU A CA 1
ATOM 3235 C C . GLU A 1 403 ? 59.224 0.779 -85.399 1.00 48.41 403 GLU A C 1
ATOM 3237 O O . GLU A 1 403 ? 59.669 1.915 -85.545 1.00 48.41 403 GLU A O 1
ATOM 3242 N N . ALA A 1 404 ? 59.062 -0.047 -86.440 1.00 48.56 404 ALA A N 1
ATOM 3243 C CA . ALA A 1 404 ? 59.394 0.320 -87.821 1.00 48.56 404 ALA A CA 1
ATOM 3244 C C . ALA A 1 404 ? 58.325 1.191 -88.521 1.00 48.56 404 ALA A C 1
ATOM 3246 O O . ALA A 1 404 ? 58.564 1.680 -89.623 1.00 48.56 404 ALA A O 1
ATOM 3247 N N . SER A 1 405 ? 57.158 1.403 -87.895 1.00 47.56 405 SER A N 1
ATOM 3248 C CA . SER A 1 405 ? 56.067 2.238 -88.433 1.00 47.56 405 SER A CA 1
ATOM 3249 C C . SER A 1 405 ? 55.996 3.647 -87.831 1.00 47.56 405 SER A C 1
ATOM 3251 O O . SER A 1 405 ? 55.171 4.455 -88.258 1.00 47.56 405 SER A O 1
ATOM 3253 N N . LYS A 1 406 ? 56.894 3.990 -86.894 1.00 46.41 406 LYS A N 1
ATOM 3254 C CA . LYS A 1 406 ? 57.094 5.373 -86.436 1.00 46.41 406 LYS A CA 1
ATOM 3255 C C . LYS A 1 406 ? 57.845 6.172 -87.506 1.00 46.41 406 LYS A C 1
ATOM 3257 O O . LYS A 1 406 ? 59.017 6.508 -87.357 1.00 46.41 406 LYS A O 1
ATOM 3262 N N . GLY A 1 407 ? 57.150 6.470 -88.603 1.00 51.44 407 GLY A N 1
ATOM 3263 C CA . GLY A 1 407 ? 57.479 7.621 -89.437 1.00 51.44 407 GLY A CA 1
ATOM 3264 C C . GLY A 1 407 ? 57.432 8.906 -88.595 1.00 51.44 407 GLY A C 1
ATOM 3265 O O . GLY A 1 407 ? 56.794 8.917 -87.537 1.00 51.44 407 GLY A O 1
ATOM 3266 N N . PRO A 1 408 ? 58.121 9.978 -89.013 1.00 47.81 408 PRO A N 1
ATOM 3267 C CA . PRO A 1 408 ? 58.212 11.207 -88.239 1.00 47.81 408 PRO A CA 1
ATOM 3268 C C . PRO A 1 408 ? 56.837 11.878 -88.202 1.00 47.81 408 PRO A C 1
ATOM 3270 O O . PRO A 1 408 ? 56.474 12.606 -89.121 1.00 47.81 408 PRO A O 1
ATOM 3273 N N . TYR A 1 409 ? 56.051 11.606 -87.160 1.00 42.19 409 TYR A N 1
ATOM 3274 C CA . TYR A 1 409 ? 54.834 12.360 -86.910 1.00 42.19 409 TYR A CA 1
ATOM 3275 C C . TYR A 1 409 ? 55.176 13.657 -86.187 1.00 42.19 409 TYR A C 1
ATOM 3277 O O . TYR A 1 409 ? 55.811 13.688 -85.130 1.00 42.19 409 TYR A O 1
ATOM 3285 N N . ASP A 1 410 ? 54.769 14.709 -86.878 1.00 43.41 410 ASP A N 1
ATOM 3286 C CA . ASP A 1 410 ? 54.885 16.121 -86.597 1.00 43.41 410 ASP A CA 1
ATOM 3287 C C . ASP A 1 410 ? 54.346 16.482 -85.204 1.00 43.41 410 ASP A C 1
ATOM 3289 O O . ASP A 1 410 ? 53.328 15.962 -84.745 1.00 43.41 410 ASP A O 1
ATOM 3293 N N . ARG A 1 411 ? 55.040 17.386 -84.514 1.00 44.91 411 ARG A N 1
ATOM 3294 C CA . ARG A 1 411 ? 54.803 17.747 -83.104 1.00 44.91 411 ARG A CA 1
ATOM 3295 C C . ARG A 1 411 ? 53.669 18.767 -82.900 1.00 44.91 411 ARG A C 1
ATOM 3297 O O . ARG A 1 411 ? 53.587 19.349 -81.824 1.00 44.91 411 ARG A O 1
ATOM 3304 N N . ASN A 1 412 ? 52.795 18.988 -83.883 1.00 45.69 412 ASN A N 1
ATOM 3305 C CA . ASN A 1 412 ? 51.918 20.166 -83.924 1.00 45.69 412 ASN A CA 1
ATOM 3306 C C . ASN A 1 412 ? 50.428 19.873 -84.190 1.00 45.69 412 ASN A C 1
ATOM 3308 O O . ASN A 1 412 ? 49.849 20.510 -85.063 1.00 45.69 412 ASN A O 1
ATOM 3312 N N . ASP A 1 413 ? 49.770 18.980 -83.438 1.00 39.66 413 ASP A N 1
ATOM 3313 C CA . ASP A 1 413 ? 48.295 18.882 -83.549 1.00 39.66 413 ASP A CA 1
ATOM 3314 C C . ASP A 1 413 ? 47.541 18.464 -82.266 1.00 39.66 413 ASP A C 1
ATOM 3316 O O . ASP A 1 413 ? 46.563 17.723 -82.295 1.00 39.66 413 ASP A O 1
ATOM 3320 N N . PHE A 1 414 ? 47.974 18.968 -81.104 1.00 39.53 414 PHE A N 1
ATOM 3321 C CA . PHE A 1 414 ? 47.241 18.842 -79.828 1.00 39.53 414 PHE A CA 1
ATOM 3322 C C . PHE A 1 414 ? 46.643 20.183 -79.362 1.00 39.53 414 PHE A C 1
ATOM 3324 O O . PHE A 1 414 ? 46.784 20.574 -78.206 1.00 39.53 414 PHE A O 1
ATOM 3331 N N . SER A 1 415 ? 45.973 20.917 -80.257 1.00 42.62 415 SER A N 1
ATOM 3332 C CA . SER A 1 415 ? 45.280 22.175 -79.912 1.00 42.62 415 SER A CA 1
ATOM 3333 C C . SER A 1 415 ? 43.792 22.213 -80.279 1.00 42.62 415 SER A C 1
ATOM 3335 O O . SER A 1 415 ? 43.203 23.290 -80.360 1.00 42.62 415 SER A O 1
ATOM 3337 N N . ARG A 1 416 ? 43.139 21.055 -80.443 1.00 41.94 416 ARG A N 1
ATOM 3338 C CA . ARG A 1 416 ? 41.674 20.974 -80.584 1.00 41.94 416 ARG A CA 1
ATOM 3339 C C . ARG A 1 416 ? 41.079 19.825 -79.776 1.00 41.94 416 ARG A C 1
ATOM 3341 O O . ARG A 1 416 ? 40.679 18.807 -80.322 1.00 41.94 416 ARG A O 1
ATOM 3348 N N . TYR A 1 417 ? 40.998 20.027 -78.469 1.00 35.66 417 TYR A N 1
ATOM 3349 C CA . TYR A 1 417 ? 39.919 19.466 -77.663 1.00 35.66 417 TYR A CA 1
ATOM 3350 C C . TYR A 1 417 ? 39.334 20.624 -76.863 1.00 35.66 417 TYR A C 1
ATOM 3352 O O . TYR A 1 417 ? 40.000 21.198 -76.002 1.00 35.66 417 TYR A O 1
ATOM 3360 N N . GLU A 1 418 ? 38.122 21.027 -77.234 1.00 38.94 418 GLU A N 1
ATOM 3361 C CA . GLU A 1 418 ? 37.336 21.984 -76.464 1.00 38.94 418 GLU A CA 1
ATOM 3362 C C . GLU A 1 418 ? 36.961 21.366 -75.105 1.00 38.94 418 GLU A C 1
ATOM 3364 O O . GLU A 1 418 ? 36.736 20.154 -75.021 1.00 38.94 418 GLU A O 1
ATOM 3369 N N . PRO A 1 419 ? 36.907 22.166 -74.028 1.00 38.84 419 PRO A N 1
ATOM 3370 C CA . PRO A 1 419 ? 36.496 21.680 -72.722 1.00 38.84 419 PRO A CA 1
ATOM 3371 C C . PRO A 1 419 ? 35.000 21.356 -72.740 1.00 38.84 419 PRO A C 1
ATOM 3373 O O . PRO A 1 419 ? 34.174 22.201 -73.075 1.00 38.84 419 PRO A O 1
ATOM 3376 N N . PHE A 1 420 ? 34.659 20.121 -72.368 1.00 34.75 420 PHE A N 1
ATOM 3377 C CA . PHE A 1 420 ? 33.277 19.705 -72.159 1.00 34.75 420 PHE A CA 1
ATOM 3378 C C . PHE A 1 420 ? 32.702 20.463 -70.953 1.00 34.75 420 PHE A C 1
ATOM 3380 O O . PHE A 1 420 ? 33.265 20.437 -69.857 1.00 34.75 420 PHE A O 1
ATOM 3387 N N . ASP A 1 421 ? 31.605 21.170 -71.202 1.00 36.25 421 ASP A N 1
ATOM 3388 C CA . ASP A 1 421 ? 30.907 22.062 -70.281 1.00 36.25 421 ASP A CA 1
ATOM 3389 C C . ASP A 1 421 ? 30.281 21.277 -69.111 1.00 36.25 421 ASP A C 1
ATOM 3391 O O . ASP A 1 421 ? 29.552 20.301 -69.306 1.00 36.25 421 ASP A O 1
ATOM 3395 N N . SER A 1 422 ? 30.579 21.682 -67.876 1.00 39.03 422 SER A N 1
ATOM 3396 C CA . SER A 1 422 ? 30.239 20.972 -66.636 1.00 39.03 422 SER A CA 1
ATOM 3397 C C . SER A 1 422 ? 28.899 21.400 -66.029 1.00 39.03 422 SER A C 1
ATOM 3399 O O . SER A 1 422 ? 28.753 21.440 -64.809 1.00 39.03 422 SER A O 1
ATOM 3401 N N . ASN A 1 423 ? 27.895 21.685 -66.862 1.00 40.81 423 ASN A N 1
ATOM 3402 C CA . ASN A 1 423 ? 26.539 22.004 -66.412 1.00 40.81 423 ASN A CA 1
ATOM 3403 C C . ASN A 1 423 ? 25.470 21.411 -67.343 1.00 40.81 423 ASN A C 1
ATOM 3405 O O . ASN A 1 423 ? 24.838 22.112 -68.128 1.00 40.81 423 ASN A O 1
ATOM 3409 N N . SER A 1 424 ? 25.195 20.111 -67.207 1.00 34.09 424 SER A N 1
ATOM 3410 C CA . SER A 1 424 ? 23.861 19.589 -67.517 1.00 34.09 424 SER A CA 1
ATOM 3411 C C . SER A 1 424 ? 23.489 18.460 -66.555 1.00 34.09 424 SER A C 1
ATOM 3413 O O . SER A 1 424 ? 24.179 17.456 -66.405 1.00 34.09 424 SER A O 1
ATOM 3415 N N . THR A 1 425 ? 22.408 18.694 -65.821 1.00 48.03 425 THR A N 1
ATOM 3416 C CA . THR A 1 425 ? 21.775 17.767 -64.888 1.00 48.03 425 THR A CA 1
ATOM 3417 C C . THR A 1 425 ? 20.901 16.775 -65.646 1.00 48.03 425 THR A C 1
ATOM 3419 O O . THR A 1 425 ? 19.858 17.157 -66.172 1.00 48.03 425 THR A O 1
ATOM 3422 N N . SER A 1 426 ? 21.259 15.495 -65.608 1.00 33.50 426 SER A N 1
ATOM 3423 C CA . SER A 1 426 ? 20.300 14.392 -65.721 1.00 33.50 426 SER A CA 1
ATOM 3424 C C . SER A 1 426 ? 20.848 13.188 -64.967 1.00 33.50 426 SER A C 1
ATOM 3426 O O . SER A 1 426 ? 21.957 12.736 -65.240 1.00 33.50 426 SER A O 1
ATOM 3428 N N . GLY A 1 427 ? 20.094 12.742 -63.963 1.00 45.41 427 GLY A N 1
ATOM 3429 C CA . GLY A 1 427 ? 20.517 11.730 -63.011 1.00 45.41 427 GLY A CA 1
ATOM 3430 C C . GLY A 1 427 ? 20.742 10.374 -63.655 1.00 45.41 427 GLY A C 1
ATOM 3431 O O . GLY A 1 427 ? 19.820 9.855 -64.261 1.00 45.41 427 GLY A O 1
ATOM 3432 N N . TRP A 1 428 ? 21.951 9.856 -63.467 1.00 32.16 428 TRP A N 1
ATOM 3433 C CA . TRP A 1 428 ? 22.313 8.464 -63.208 1.00 32.16 428 TRP A CA 1
ATOM 3434 C C . TRP A 1 428 ? 23.649 8.524 -62.434 1.00 32.16 428 TRP A C 1
ATOM 3436 O O . TRP A 1 428 ? 24.572 9.235 -62.826 1.00 32.16 428 TRP A O 1
ATOM 3446 N N . ASP A 1 429 ? 23.664 7.897 -61.261 1.00 38.41 429 ASP A N 1
ATOM 3447 C CA . ASP A 1 429 ? 24.809 7.396 -60.487 1.00 38.41 429 ASP A CA 1
ATOM 3448 C C . ASP A 1 429 ? 25.988 8.323 -60.142 1.00 38.41 429 ASP A C 1
ATOM 3450 O O . ASP A 1 429 ? 27.053 8.342 -60.754 1.00 38.41 429 ASP A O 1
ATOM 3454 N N . ARG A 1 430 ? 25.841 8.995 -58.992 1.00 37.53 430 ARG A N 1
ATOM 3455 C CA . ARG A 1 430 ? 26.942 9.618 -58.233 1.00 37.53 430 ARG A CA 1
ATOM 3456 C C . ARG A 1 430 ? 27.658 8.653 -57.270 1.00 37.53 430 ARG A C 1
ATOM 3458 O O . ARG A 1 430 ? 28.513 9.102 -56.511 1.00 37.53 430 ARG A O 1
ATOM 3465 N N . LEU A 1 431 ? 27.325 7.358 -57.297 1.00 39.59 431 LEU A N 1
ATOM 3466 C CA . LEU A 1 431 ? 27.943 6.320 -56.460 1.00 39.59 431 LEU A CA 1
ATOM 3467 C C . LEU A 1 431 ? 29.072 5.557 -57.175 1.00 39.59 431 LEU A C 1
ATOM 3469 O O . LEU A 1 431 ? 30.035 5.177 -56.522 1.00 39.59 431 LEU A O 1
ATOM 3473 N N . GLU A 1 432 ? 29.058 5.452 -58.507 1.00 42.53 432 GLU A N 1
ATOM 3474 C CA . GLU A 1 432 ? 30.090 4.690 -59.236 1.00 42.53 432 GLU A CA 1
ATOM 3475 C C . GLU A 1 432 ? 31.357 5.499 -59.575 1.00 42.53 432 GLU A C 1
ATOM 3477 O O . GLU A 1 432 ? 32.416 4.929 -59.829 1.00 42.53 432 GLU A O 1
ATOM 3482 N N . TYR A 1 433 ? 31.317 6.836 -59.516 1.00 39.34 433 TYR A N 1
ATOM 3483 C CA . TYR A 1 433 ? 32.481 7.655 -59.891 1.00 39.34 433 TYR A CA 1
ATOM 3484 C C . TYR A 1 433 ? 33.530 7.798 -58.771 1.00 39.34 433 TYR A C 1
ATOM 3486 O O . TYR A 1 433 ? 34.711 8.024 -59.047 1.00 39.34 433 TYR A O 1
ATOM 3494 N N . ASN A 1 434 ? 33.132 7.638 -57.502 1.00 36.72 434 ASN A N 1
ATOM 3495 C CA . ASN A 1 434 ? 34.055 7.763 -56.368 1.00 36.72 434 ASN A CA 1
ATOM 3496 C C . ASN A 1 434 ? 34.807 6.458 -56.055 1.00 36.72 434 ASN A C 1
ATOM 3498 O O . ASN A 1 434 ? 35.972 6.530 -55.664 1.00 36.72 434 ASN A O 1
ATOM 3502 N N . GLU A 1 435 ? 34.222 5.283 -56.311 1.00 39.38 435 GLU A N 1
ATOM 3503 C CA . GLU A 1 435 ? 34.948 4.007 -56.197 1.00 39.38 435 GLU A CA 1
ATOM 3504 C C . GLU A 1 435 ? 35.913 3.780 -57.371 1.00 39.38 435 GLU A C 1
ATOM 3506 O O . GLU A 1 435 ? 37.040 3.321 -57.165 1.00 39.38 435 GLU A O 1
ATOM 3511 N N . PHE A 1 436 ? 35.559 4.223 -58.584 1.00 37.62 436 PHE A N 1
ATOM 3512 C CA . PHE A 1 436 ? 36.455 4.114 -59.741 1.00 37.62 436 PHE A CA 1
ATOM 3513 C C . PHE A 1 436 ? 37.697 5.022 -59.620 1.00 37.62 436 PHE A C 1
ATOM 3515 O O . PHE A 1 436 ? 38.794 4.662 -60.053 1.00 37.62 436 PHE A O 1
ATOM 3522 N N . CYS A 1 437 ? 37.574 6.178 -58.955 1.00 37.53 437 CYS A N 1
ATOM 3523 C CA . CYS A 1 437 ? 38.707 7.080 -58.715 1.00 37.53 437 CYS A CA 1
ATOM 3524 C C . CYS A 1 437 ? 39.636 6.628 -57.571 1.00 37.53 437 CYS A C 1
ATOM 3526 O O . CYS A 1 437 ? 40.789 7.072 -57.520 1.00 37.53 437 CYS A O 1
ATOM 3528 N N . PHE A 1 438 ? 39.192 5.735 -56.677 1.00 37.97 438 PHE A N 1
ATOM 3529 C CA . PHE A 1 438 ? 40.045 5.206 -55.606 1.00 37.97 438 PHE A CA 1
ATOM 3530 C C . PHE A 1 438 ? 40.974 4.088 -56.110 1.00 37.97 438 PHE A C 1
ATOM 3532 O O . PHE A 1 438 ? 42.139 4.028 -55.706 1.00 37.97 438 PHE A O 1
ATOM 3539 N N . LEU A 1 439 ? 40.526 3.287 -57.087 1.00 37.38 439 LEU A N 1
ATOM 3540 C CA . LEU A 1 439 ? 41.349 2.238 -57.706 1.00 37.38 439 LEU A CA 1
ATOM 3541 C C . LEU A 1 439 ? 42.525 2.781 -58.539 1.00 37.38 439 LEU A C 1
ATOM 3543 O O . LEU A 1 439 ? 43.545 2.106 -58.676 1.00 37.38 439 LEU A O 1
ATOM 3547 N N . HIS A 1 440 ? 42.441 4.014 -59.050 1.00 36.94 440 HIS A N 1
ATOM 3548 C CA . HIS A 1 440 ? 43.544 4.629 -59.799 1.00 36.94 440 HIS A CA 1
ATOM 3549 C C . HIS A 1 440 ? 44.527 5.458 -58.958 1.00 36.94 440 HIS A C 1
ATOM 3551 O O . HIS A 1 440 ? 45.587 5.820 -59.470 1.00 36.94 440 HIS A O 1
ATOM 3557 N N . ARG A 1 441 ? 44.256 5.713 -57.668 1.00 34.38 441 ARG A N 1
ATOM 3558 C CA . ARG A 1 441 ? 45.200 6.431 -56.785 1.00 34.38 441 ARG A CA 1
ATOM 3559 C C . ARG A 1 441 ? 46.067 5.533 -55.901 1.00 34.38 441 ARG A C 1
ATOM 3561 O O . ARG A 1 441 ? 47.134 5.986 -55.496 1.00 34.38 441 ARG A O 1
ATOM 3568 N N . SER A 1 442 ? 45.696 4.275 -55.645 1.00 33.22 442 SER A N 1
ATOM 3569 C CA . SER A 1 442 ? 46.526 3.382 -54.810 1.00 33.22 442 SER A CA 1
ATOM 3570 C C . SER A 1 442 ? 47.723 2.764 -55.552 1.00 33.22 442 SER A C 1
ATOM 3572 O O . SER A 1 442 ? 48.722 2.434 -54.921 1.00 33.22 442 SER A O 1
ATOM 3574 N N . ASN A 1 443 ? 47.701 2.711 -56.890 1.00 35.75 443 ASN A N 1
ATOM 3575 C CA . ASN A 1 443 ? 48.816 2.196 -57.702 1.00 35.75 443 ASN A CA 1
ATOM 3576 C C . ASN A 1 443 ? 49.913 3.232 -58.033 1.00 35.75 443 ASN A C 1
ATOM 3578 O O . ASN A 1 443 ? 50.871 2.903 -58.729 1.00 35.75 443 ASN A O 1
ATOM 3582 N N . ALA A 1 444 ? 49.818 4.465 -57.522 1.00 35.28 444 ALA A N 1
ATOM 3583 C CA . ALA A 1 444 ? 50.815 5.519 -57.750 1.00 35.28 444 ALA A CA 1
ATOM 3584 C C . ALA A 1 444 ? 51.775 5.758 -56.561 1.00 35.28 444 ALA A C 1
ATOM 3586 O O . ALA A 1 444 ? 52.565 6.696 -56.609 1.00 35.28 444 ALA A O 1
ATOM 3587 N N . LEU A 1 445 ? 51.733 4.931 -55.505 1.00 34.38 445 LEU A N 1
ATOM 3588 C CA . LEU A 1 445 ? 52.587 5.085 -54.310 1.00 34.38 445 LEU A CA 1
ATOM 3589 C C . LEU A 1 445 ? 53.562 3.924 -54.041 1.00 34.38 445 LEU A C 1
ATOM 3591 O O . LEU A 1 445 ? 54.215 3.902 -53.003 1.00 34.38 445 LEU A O 1
ATOM 3595 N N . TYR A 1 446 ? 53.742 3.012 -54.997 1.00 41.28 446 TYR A N 1
ATOM 3596 C CA . TYR A 1 446 ? 54.860 2.064 -54.993 1.00 41.28 446 TYR A CA 1
ATOM 3597 C C . TYR A 1 446 ? 55.569 2.062 -56.352 1.00 41.28 446 TYR A C 1
ATOM 3599 O O . TYR A 1 446 ? 55.371 1.164 -57.169 1.00 41.28 446 TYR A O 1
ATOM 3607 N N . ARG A 1 447 ? 56.390 3.093 -56.584 1.00 35.66 447 ARG A N 1
ATOM 3608 C CA . ARG A 1 447 ? 57.610 3.062 -57.406 1.00 35.66 447 ARG A CA 1
ATOM 3609 C C . ARG A 1 447 ? 58.447 4.310 -57.183 1.00 35.66 447 ARG A C 1
ATOM 3611 O O . ARG A 1 447 ? 57.865 5.413 -57.248 1.00 35.66 447 ARG A O 1
#

Radius of gyration: 40.7 Å; Cα contacts (8 Å, |Δi|>4): 426; chains: 1; bounding box: 87×44×126 Å

Solvent-accessible surface area (backbone atoms only — not comparable to full-atom values): 25103 Å² total; per-residue (Å²): 132,89,84,84,70,87,68,60,68,6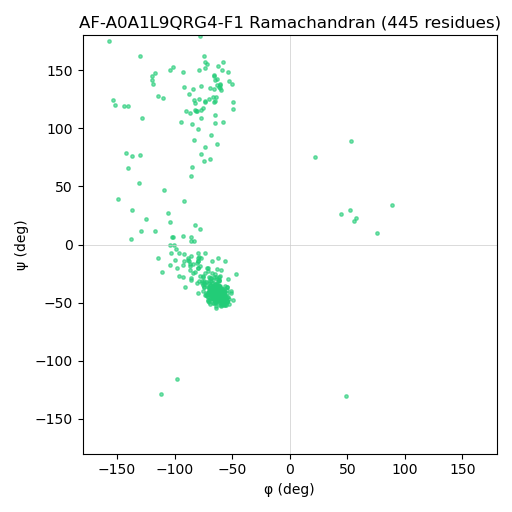6,67,67,59,48,86,94,47,78,75,82,54,81,40,43,65,50,49,52,53,53,51,71,69,39,77,42,50,30,52,43,52,50,53,46,38,51,39,12,55,76,41,42,76,52,32,53,58,19,26,56,50,32,56,77,67,50,89,48,58,65,64,24,18,42,34,37,38,19,59,31,46,32,51,67,72,58,22,49,57,44,35,62,48,81,44,71,70,27,44,51,49,45,33,51,35,34,48,40,44,69,62,61,82,42,66,42,37,18,48,20,23,48,52,18,44,59,56,30,50,48,48,69,64,50,38,45,32,76,93,46,27,48,46,91,63,61,64,69,58,57,51,50,56,49,49,56,51,53,58,56,40,48,80,70,60,58,56,52,46,100,83,71,43,76,24,79,65,37,53,50,54,50,49,33,41,56,69,48,60,43,70,57,65,32,49,42,96,73,83,51,69,62,51,53,53,49,51,52,52,34,34,62,42,17,40,70,59,30,26,58,55,21,27,63,29,78,22,66,69,43,22,51,54,19,48,56,51,43,39,53,52,49,49,49,50,71,70,49,84,49,64,66,60,32,51,52,43,47,55,54,48,38,70,70,39,33,68,46,97,80,64,52,74,68,49,55,47,36,37,44,51,44,67,63,63,78,79,77,83,81,73,88,72,66,88,88,48,68,92,77,56,53,63,67,61,44,52,54,47,38,54,51,46,51,53,50,48,51,53,54,47,49,42,41,50,53,17,47,72,40,39,55,41,68,35,53,42,50,51,47,52,52,50,48,50,60,67,49,46,61,55,54,55,48,40,56,52,42,54,51,50,43,54,54,53,52,54,50,52,51,53,51,52,51,52,53,51,53,50,51,52,51,52,52,53,50,51,55,51,57,62,67,69,60,51,80,73,59,59,57,53,57,66,71,62,68,62,93,77,75,96,78,81,92,85,81,78,79,84,82,79,93,80,79,94,75,95,76,71,87,70,63,61,61,59,59,55,52,69,69,58,68,75,73,78,79,128

Nearest PDB structures (foldseek):
  3ebb-assembly2_D  TM=2.979E-01  e=1.250E-01  Homo sapiens
  3ebb-assembly1_A  TM=2.871E-01  e=1.613E-01  Homo sapiens
  5ufl-assembly1_A  TM=2.921E-01  e=1.756E-01  Homo sapiens
  5xbk-assembly3_B  TM=2.223E-01  e=9.684E-02  Homo sapiens
  2zu6-assembly2_E  TM=2.240E-01  e=1.003E+00  Homo sapiens